Protein AF-A0A2S7QPN3-F1 (afdb_monomer)

pLDDT: mean 72.62, std 25.54, range [27.2, 98.56]

Mean predicted aligned error: 20.67 Å

Secondary structure (DSSP, 8-state):
-PPBHHHHHHHHHHHHHHHT-SSPPPHHHHHHHHHHHHHHHHHHHHHHHHHHTTT--HHHHHH-GGG-TT------HHHHHHHHHHHTT--HHHHHHHHTS--S-SEEEEEESSTT--EEEEEE-SHHHHHHHHHHHTTGGG-HHHHHHTTT-BHHHHHHHHHHHHHT-TTS-HHHHTT--GGGTTTTTHHHHHHHHHS-HHHHHHHHHHHTT--SS---SEEEE-GGGSSS-TTS-EEEE---TT----PPPSSSS-----------------PPPP---------------------------------------------------------------------------------------------------------------------------------------PPPPPPPPPP-----EEE-----SS-SSTTT-TTTTEEEEE-TT---THHHHHHGGGT-EEES-THHHHSTTS-SB-TTT-PBPEEEEEE-TTSHHHHHHHHHHHHHT--B-TTSPBPP-EEEETHHHHHHHHHHTTS---S-HHHHTEEEE-

Foldseek 3Di:
DFAQLVLVLVLLVQLVCLVQPPDDDDPVRNVVSLQVSLLVSCLVCVVVCVVQVPADCLSVCLQQVVVPQQFALVDDQVRVLVVLCVLVVPDPVRSVVLVPPDQPDQWDWDQDDDPPDGDTTIDGSGSLVSLLVVLVVVVVQVPVQLVVQSRVDGSLLLLLLRLLSRLLDPSHHPLSVVPYDPVCNVPSCVSVSVNSSNHHSSSSSSSVCSNVSHSVDHRDQKHWNACLRPVDDNVDTDIHHDDPPPRHRFNDDPDDDDDTPPPPDPPDDDDDDDDDDDDDDDDDDDDDDDDDDDDDDDDDDDDDDDDDDDDDDDDDDDDDDDDDDDDDDDDDDDDDDDDDDDDDDDDDDDDDDDDDDDDDDDDDDDDDDDDDDDDDDDDDDDDDDDDDDDDDDDDDDDDDDDDDDDDDDDDDDDDDDDDDDDDPDPPQKDWADQQQQLDPDLVPPPCPLEEEAEQPQPPDPVLVVLCRNSRHMYGPDLVVQLDPPDDQADPVPRHGHAAEYEDAVVPVVSLVVVQVVNVVSQDADPVRDGDKYWYFHSCLSVVVVCVSVVHDPSDDSCVVGGDDID

Structure (mmCIF, N/CA/C/O backbone):
data_AF-A0A2S7QPN3-F1
#
_entry.id   AF-A0A2S7QPN3-F1
#
loop_
_atom_site.group_PDB
_atom_site.id
_atom_site.type_symbol
_atom_site.label_atom_id
_atom_site.label_alt_id
_atom_site.label_comp_id
_atom_site.label_asym_id
_atom_site.label_entity_id
_atom_site.label_seq_id
_atom_site.pdbx_PDB_ins_code
_atom_site.Cartn_x
_atom_site.Cartn_y
_atom_site.Cartn_z
_atom_site.occupancy
_atom_site.B_iso_or_equiv
_atom_site.auth_seq_id
_atom_site.auth_comp_id
_atom_site.auth_asym_id
_atom_site.auth_atom_id
_atom_site.pdbx_PDB_model_num
ATOM 1 N N . MET A 1 1 ? 13.422 3.128 16.774 1.00 64.19 1 MET A N 1
ATOM 2 C CA . MET A 1 1 ? 12.800 4.210 15.970 1.00 64.19 1 MET A CA 1
ATOM 3 C C . MET A 1 1 ? 11.468 3.690 15.475 1.00 64.19 1 MET A C 1
ATOM 5 O O . MET A 1 1 ? 11.479 2.557 15.031 1.00 64.19 1 MET A O 1
ATOM 9 N N . PRO A 1 2 ? 10.363 4.439 15.561 1.00 86.50 2 PRO A N 1
ATOM 10 C CA . PRO A 1 2 ? 9.049 3.919 15.180 1.00 86.50 2 PRO A CA 1
ATOM 11 C C . PRO A 1 2 ? 8.933 3.689 13.658 1.00 86.50 2 PRO A C 1
ATOM 13 O O . PRO A 1 2 ? 9.579 4.399 12.879 1.00 86.50 2 PRO A O 1
ATOM 16 N N . PHE A 1 3 ? 8.142 2.700 13.225 1.00 91.56 3 PHE A N 1
ATOM 17 C CA . PHE A 1 3 ? 8.004 2.320 11.813 1.00 91.56 3 PHE A CA 1
ATOM 18 C C . PHE A 1 3 ? 7.037 3.259 11.081 1.00 91.56 3 PHE A C 1
ATOM 20 O O . PHE A 1 3 ? 5.856 3.283 11.422 1.00 91.56 3 PHE A O 1
ATOM 27 N N . PRO A 1 4 ? 7.439 3.987 10.026 1.00 94.06 4 PRO A N 1
ATOM 28 C CA . PRO A 1 4 ? 6.509 4.845 9.292 1.00 94.06 4 PRO A CA 1
ATOM 29 C C . PRO A 1 4 ? 5.352 4.055 8.655 1.00 94.06 4 PRO A C 1
ATOM 31 O O . PRO A 1 4 ? 5.570 3.145 7.853 1.00 94.06 4 PRO A O 1
ATOM 34 N N . PHE A 1 5 ? 4.105 4.450 8.931 1.00 96.25 5 PHE A N 1
ATOM 35 C CA . PHE A 1 5 ? 2.898 3.777 8.426 1.00 96.25 5 PHE A CA 1
ATOM 36 C C . PHE A 1 5 ? 2.823 3.784 6.894 1.00 96.25 5 PHE A C 1
ATOM 38 O O . PHE A 1 5 ? 2.336 2.840 6.271 1.00 96.25 5 PHE A O 1
ATOM 45 N N . ILE A 1 6 ? 3.375 4.823 6.261 1.00 94.88 6 ILE A N 1
ATOM 46 C CA . ILE A 1 6 ? 3.474 4.906 4.802 1.00 94.88 6 ILE A CA 1
ATOM 47 C C . ILE A 1 6 ? 4.271 3.738 4.201 1.00 94.88 6 ILE A C 1
ATOM 49 O O . ILE A 1 6 ? 3.931 3.276 3.119 1.00 94.88 6 ILE A O 1
ATOM 53 N N . HIS A 1 7 ? 5.296 3.218 4.885 1.00 95.06 7 HIS A N 1
ATOM 54 C CA . HIS A 1 7 ? 6.092 2.099 4.372 1.00 95.06 7 HIS A CA 1
ATOM 55 C C . HIS A 1 7 ? 5.304 0.788 4.361 1.00 95.06 7 HIS A C 1
ATOM 57 O O . HIS A 1 7 ? 5.467 -0.000 3.429 1.00 95.06 7 HIS A O 1
ATOM 63 N N . LEU A 1 8 ? 4.416 0.582 5.340 1.00 96.06 8 LEU A N 1
ATOM 64 C CA . LEU A 1 8 ? 3.456 -0.522 5.327 1.00 96.06 8 LEU A CA 1
ATOM 65 C C . LEU A 1 8 ? 2.442 -0.341 4.190 1.00 96.06 8 LEU A C 1
ATOM 67 O O . LEU A 1 8 ? 2.235 -1.256 3.400 1.00 96.06 8 LEU A O 1
ATOM 71 N N . CYS A 1 9 ? 1.863 0.855 4.055 1.00 97.50 9 CYS A N 1
ATOM 72 C CA . CYS A 1 9 ? 0.903 1.153 2.989 1.00 97.50 9 CYS A CA 1
ATOM 73 C C . CYS A 1 9 ? 1.494 0.922 1.591 1.00 97.50 9 CYS A C 1
ATOM 75 O O . CYS A 1 9 ? 0.801 0.420 0.716 1.00 97.50 9 CYS A O 1
ATOM 77 N N . THR A 1 10 ? 2.780 1.226 1.380 1.00 95.81 10 THR A N 1
ATOM 78 C CA . THR A 1 10 ? 3.473 0.930 0.117 1.00 95.81 10 THR A CA 1
ATOM 79 C C . THR A 1 10 ? 3.500 -0.568 -0.193 1.00 95.81 10 THR A C 1
ATOM 81 O O . THR A 1 10 ? 3.250 -0.940 -1.335 1.00 95.81 10 THR A O 1
ATOM 84 N N . LEU A 1 11 ? 3.762 -1.434 0.796 1.00 96.50 11 LEU A N 1
ATOM 85 C CA . LEU A 1 11 ? 3.691 -2.889 0.596 1.00 96.50 11 LEU A CA 1
ATOM 86 C C . LEU A 1 11 ? 2.280 -3.315 0.196 1.00 96.50 11 LEU A C 1
ATOM 88 O O . LEU A 1 11 ? 2.107 -4.054 -0.771 1.00 96.50 11 LEU A O 1
ATOM 92 N N . LEU A 1 12 ? 1.279 -2.845 0.941 1.00 97.75 12 LEU A N 1
ATOM 93 C CA . LEU A 1 12 ? -0.116 -3.203 0.712 1.00 97.75 12 LEU A CA 1
ATOM 94 C C . LEU A 1 12 ? -0.593 -2.748 -0.679 1.00 97.75 12 LEU A C 1
ATOM 96 O O . LEU A 1 12 ? -1.261 -3.512 -1.374 1.00 97.75 12 LEU A O 1
ATOM 100 N N . GLU A 1 13 ? -0.172 -1.561 -1.123 1.00 96.44 13 GLU A N 1
ATOM 101 C CA . GLU A 1 13 ? -0.438 -1.044 -2.469 1.00 96.44 13 GLU A CA 1
ATOM 102 C C . GLU A 1 13 ? 0.186 -1.917 -3.561 1.00 96.44 13 GLU A C 1
ATOM 104 O O . GLU A 1 13 ? -0.479 -2.264 -4.537 1.00 96.44 13 GLU A O 1
ATOM 109 N N . GLU A 1 14 ? 1.453 -2.309 -3.402 1.00 95.62 14 GLU A N 1
ATOM 110 C CA . GLU A 1 14 ? 2.132 -3.169 -4.375 1.00 95.62 14 GLU A CA 1
ATOM 111 C C . GLU A 1 14 ? 1.496 -4.570 -4.436 1.00 95.62 14 GLU A C 1
ATOM 113 O O . GLU A 1 14 ? 1.332 -5.125 -5.526 1.00 95.62 14 GLU A O 1
ATOM 118 N N . LEU A 1 15 ? 1.085 -5.130 -3.293 1.00 96.19 15 LEU A N 1
ATOM 119 C CA . LEU A 1 15 ? 0.395 -6.422 -3.225 1.00 96.19 15 LEU A CA 1
ATOM 120 C C . LEU A 1 15 ? -0.996 -6.371 -3.874 1.00 96.19 15 LEU A C 1
ATOM 122 O O . LEU A 1 15 ? -1.346 -7.280 -4.634 1.00 96.19 15 LEU A O 1
ATOM 126 N N . GLU A 1 16 ? -1.771 -5.312 -3.623 1.00 95.19 16 GLU A N 1
ATOM 127 C CA . GLU A 1 16 ? -3.054 -5.074 -4.295 1.00 95.19 16 GLU A CA 1
ATOM 128 C C . GLU A 1 16 ? -2.861 -4.902 -5.805 1.00 95.19 16 GLU A C 1
ATOM 130 O O . GLU A 1 16 ? -3.584 -5.517 -6.586 1.00 95.19 16 GLU A O 1
ATOM 135 N N . GLY A 1 17 ? -1.843 -4.157 -6.237 1.00 93.12 17 GLY A N 1
ATOM 136 C CA . GLY A 1 17 ? -1.555 -3.946 -7.656 1.00 93.12 17 GLY A CA 1
ATOM 137 C C . GLY A 1 17 ? -1.286 -5.242 -8.427 1.00 93.12 17 GLY A C 1
ATOM 138 O O . GLY A 1 17 ? -1.691 -5.371 -9.583 1.00 93.12 17 GLY A O 1
ATOM 139 N N . VAL A 1 18 ? -0.655 -6.239 -7.797 1.00 93.31 18 VAL A N 1
ATOM 140 C CA . VAL A 1 18 ? -0.469 -7.561 -8.421 1.00 93.31 18 VAL A CA 1
ATOM 141 C C . VAL A 1 18 ? -1.788 -8.332 -8.517 1.00 93.31 18 VAL A C 1
ATOM 143 O O . VAL A 1 18 ? -2.005 -9.034 -9.504 1.00 93.31 18 VAL A O 1
ATOM 146 N N . LEU A 1 19 ? -2.673 -8.199 -7.526 1.00 91.19 19 LEU A N 1
ATOM 147 C CA . LEU A 1 19 ? -3.989 -8.850 -7.521 1.00 91.19 19 LEU A CA 1
ATOM 148 C C . LEU A 1 19 ? -4.950 -8.246 -8.539 1.00 91.19 19 LEU A C 1
ATOM 150 O O . LEU A 1 19 ? -5.744 -8.967 -9.132 1.00 91.19 19 LEU A O 1
ATOM 154 N N . LEU A 1 20 ? -4.862 -6.934 -8.733 1.00 90.56 20 LEU A N 1
ATOM 155 C CA . LEU A 1 20 ? -5.699 -6.174 -9.656 1.00 90.56 20 LEU A CA 1
ATOM 156 C C . LEU A 1 20 ? -5.043 -6.000 -11.031 1.00 90.56 20 LEU A C 1
ATOM 158 O O . LEU A 1 20 ? -5.463 -5.148 -11.815 1.00 90.56 20 LEU A O 1
ATOM 162 N N . SER A 1 21 ? -4.000 -6.781 -11.327 1.00 86.81 21 SER A N 1
ATOM 163 C CA . SER A 1 21 ? -3.314 -6.709 -12.612 1.00 86.81 21 SER A CA 1
ATOM 164 C C . SER A 1 21 ? -4.299 -6.997 -13.756 1.00 86.81 21 SER A C 1
ATOM 166 O O . SER A 1 21 ? -5.021 -7.993 -13.683 1.00 86.81 21 SER A O 1
ATOM 168 N N . PRO A 1 22 ? -4.312 -6.188 -14.838 1.00 81.06 22 PRO A N 1
ATOM 169 C CA . PRO A 1 22 ? -5.190 -6.421 -15.989 1.00 81.06 22 PRO A CA 1
ATOM 170 C C . PRO A 1 22 ? -4.973 -7.789 -16.640 1.00 81.06 22 PRO A C 1
ATOM 172 O O . PRO A 1 22 ? -5.871 -8.332 -17.278 1.00 81.06 22 PRO A O 1
ATOM 175 N N . THR A 1 23 ? -3.765 -8.337 -16.497 1.00 84.31 23 THR A N 1
ATOM 176 C CA . THR A 1 23 ? -3.425 -9.678 -16.957 1.00 84.31 23 THR A CA 1
ATOM 177 C C . THR A 1 23 ? -3.546 -10.644 -15.779 1.00 84.31 23 THR A C 1
ATOM 179 O O . THR A 1 23 ? -2.712 -10.578 -14.868 1.00 84.31 23 THR A O 1
ATOM 182 N N . PRO A 1 24 ? -4.543 -11.548 -15.774 1.00 83.31 24 PRO A N 1
ATOM 183 C CA . PRO A 1 24 ? -4.702 -12.509 -14.695 1.00 83.31 24 PRO A CA 1
ATOM 184 C C . PRO A 1 24 ? -3.459 -13.394 -14.613 1.00 83.31 24 PRO A C 1
ATOM 186 O O . PRO A 1 24 ? -2.989 -13.948 -15.608 1.00 83.31 24 PRO A O 1
ATOM 189 N N . LEU A 1 25 ? -2.899 -13.495 -13.413 1.00 88.94 25 LEU A N 1
ATOM 190 C CA . LEU A 1 25 ? -1.720 -14.309 -13.158 1.00 88.94 25 LEU A CA 1
ATOM 191 C C . LEU A 1 25 ? -2.142 -15.703 -12.709 1.00 88.94 25 LEU A C 1
ATOM 193 O O . LEU A 1 25 ? -3.064 -15.857 -11.910 1.00 88.94 25 LEU A O 1
ATOM 197 N N . LEU A 1 26 ? -1.402 -16.712 -13.164 1.00 92.31 26 LEU A N 1
ATOM 198 C CA . LEU A 1 26 ? -1.514 -18.071 -12.641 1.00 92.31 26 LEU A CA 1
ATOM 199 C C . LEU A 1 26 ? -1.304 -18.062 -11.113 1.00 92.31 26 LEU A C 1
ATOM 201 O O . LEU A 1 26 ? -0.435 -17.322 -10.636 1.00 92.31 26 LEU A O 1
ATOM 205 N N . PRO A 1 27 ? -2.023 -18.892 -10.331 1.00 92.12 27 PRO A N 1
ATOM 206 C CA . PRO A 1 27 ? -1.925 -18.890 -8.868 1.00 92.12 27 PRO A CA 1
ATOM 207 C C . PRO A 1 27 ? -0.494 -19.045 -8.330 1.00 92.12 27 PRO A C 1
ATOM 209 O O . PRO A 1 27 ? -0.109 -18.363 -7.380 1.00 92.12 27 PRO A O 1
ATOM 212 N N . SER A 1 28 ? 0.324 -19.887 -8.968 1.00 90.81 28 SER A N 1
ATOM 213 C CA . SER A 1 28 ? 1.738 -20.085 -8.619 1.00 90.81 28 SER A CA 1
ATOM 214 C C . SER A 1 28 ? 2.576 -18.827 -8.864 1.00 90.81 28 SER A C 1
ATOM 216 O O . SER A 1 28 ? 3.341 -18.403 -7.997 1.00 90.81 28 SER A O 1
ATOM 218 N N . THR A 1 29 ? 2.391 -18.181 -10.016 1.00 91.62 29 THR A N 1
ATOM 219 C CA . THR A 1 29 ? 3.052 -16.919 -10.364 1.00 91.62 29 THR A CA 1
ATOM 220 C C . THR A 1 29 ? 2.615 -15.787 -9.441 1.00 91.62 29 THR A C 1
ATOM 222 O O . THR A 1 29 ? 3.446 -14.990 -9.014 1.00 91.62 29 THR A O 1
ATOM 225 N N . LEU A 1 30 ? 1.327 -15.716 -9.104 1.00 91.19 30 LEU A N 1
ATOM 226 C CA . LEU A 1 30 ? 0.783 -14.741 -8.164 1.00 91.19 30 LEU A CA 1
ATOM 227 C C . LEU A 1 30 ? 1.411 -14.908 -6.777 1.00 91.19 30 LEU A C 1
ATOM 229 O O . LEU A 1 30 ? 1.875 -13.926 -6.200 1.00 91.19 30 LEU A O 1
ATOM 233 N N . LYS A 1 31 ? 1.474 -16.145 -6.269 1.00 90.44 31 LYS A N 1
ATOM 234 C CA . LYS A 1 31 ? 2.130 -16.469 -4.996 1.00 90.44 31 LYS A CA 1
ATOM 235 C C . LYS A 1 31 ? 3.599 -16.041 -5.007 1.00 90.44 31 LYS A C 1
ATOM 237 O O . LYS A 1 31 ? 4.006 -15.276 -4.140 1.00 90.44 31 LYS A O 1
ATOM 242 N N . SER A 1 32 ? 4.355 -16.443 -6.030 1.00 90.19 32 SER A N 1
ATOM 243 C CA . SER A 1 32 ? 5.772 -16.087 -6.171 1.00 90.19 32 SER A CA 1
ATOM 244 C C . SER A 1 32 ? 5.996 -14.573 -6.255 1.00 90.19 32 SER A C 1
ATOM 246 O O . SER A 1 32 ? 6.895 -14.052 -5.602 1.00 90.19 32 SER A O 1
ATOM 248 N N . LYS A 1 33 ? 5.151 -13.833 -6.989 1.00 92.31 33 LYS A N 1
ATOM 249 C CA . LYS A 1 33 ? 5.246 -12.366 -7.050 1.00 92.31 33 LYS A CA 1
ATOM 250 C C . LYS A 1 33 ? 4.942 -11.699 -5.712 1.00 92.31 33 LYS A C 1
ATOM 252 O O . LYS A 1 33 ? 5.604 -10.722 -5.377 1.00 92.31 33 LYS A O 1
ATOM 257 N N . LYS A 1 34 ? 3.953 -12.195 -4.960 1.00 92.81 34 LYS A N 1
ATOM 258 C CA . LYS A 1 34 ? 3.658 -11.687 -3.612 1.00 92.81 34 LYS A CA 1
ATOM 259 C C . LYS A 1 34 ? 4.831 -11.930 -2.665 1.00 92.81 34 LYS A C 1
ATOM 261 O O . LYS A 1 34 ? 5.234 -11.005 -1.974 1.00 92.81 34 LYS A O 1
ATOM 266 N N . GLU A 1 35 ? 5.397 -13.135 -2.678 1.00 91.19 35 GLU A N 1
ATOM 267 C CA . GLU A 1 35 ? 6.585 -13.473 -1.886 1.00 91.19 35 GLU A CA 1
ATOM 268 C C . GLU A 1 35 ? 7.778 -12.578 -2.254 1.00 91.19 35 GLU A C 1
ATOM 270 O O . GLU A 1 35 ? 8.375 -11.976 -1.368 1.00 91.19 35 GLU A O 1
ATOM 275 N N . ASP A 1 36 ? 8.079 -12.406 -3.545 1.00 90.50 36 ASP A N 1
ATOM 276 C CA . ASP A 1 36 ? 9.154 -11.519 -4.012 1.00 90.50 36 ASP A CA 1
ATOM 277 C C . ASP A 1 36 ? 8.943 -10.059 -3.578 1.00 90.50 36 ASP A C 1
ATOM 279 O O . ASP A 1 36 ? 9.889 -9.387 -3.165 1.00 90.50 36 ASP A O 1
ATOM 283 N N . LEU A 1 37 ? 7.704 -9.557 -3.632 1.00 93.81 37 LEU A N 1
ATOM 284 C CA . LEU A 1 37 ? 7.374 -8.218 -3.142 1.00 93.81 37 LEU A CA 1
ATOM 285 C C . LEU A 1 37 ? 7.622 -8.082 -1.641 1.00 93.81 37 LEU A C 1
ATOM 287 O O . LEU A 1 37 ? 8.289 -7.132 -1.230 1.00 93.81 37 LEU A O 1
ATOM 291 N N . THR A 1 38 ? 7.151 -9.038 -0.838 1.00 92.31 38 THR A N 1
ATOM 292 C CA . THR A 1 38 ? 7.372 -9.042 0.613 1.00 92.31 38 THR A CA 1
ATOM 293 C C . THR A 1 38 ? 8.859 -9.132 0.951 1.00 92.31 38 THR A C 1
ATOM 295 O O . THR A 1 38 ? 9.341 -8.352 1.769 1.00 92.31 38 THR A O 1
ATOM 298 N N . VAL A 1 39 ? 9.618 -10.004 0.278 1.00 90.12 39 VAL A N 1
ATOM 299 C CA . VAL A 1 39 ? 11.072 -10.144 0.469 1.00 90.12 39 VAL A CA 1
ATOM 300 C C . VAL A 1 39 ? 11.797 -8.849 0.107 1.00 90.12 39 VAL A C 1
ATOM 302 O O . VAL A 1 39 ? 12.624 -8.365 0.881 1.00 90.12 39 VAL A O 1
ATOM 305 N N . ARG A 1 40 ? 11.469 -8.235 -1.038 1.00 91.19 40 ARG A N 1
ATOM 306 C CA . ARG A 1 40 ? 12.062 -6.954 -1.449 1.00 91.19 40 ARG A CA 1
ATOM 307 C C . ARG A 1 40 ? 11.721 -5.825 -0.488 1.00 91.19 40 ARG A C 1
ATOM 309 O O . ARG A 1 40 ? 12.587 -5.000 -0.201 1.00 91.19 40 ARG A O 1
ATOM 316 N N . TRP A 1 41 ? 10.484 -5.768 -0.008 1.00 93.94 41 TRP A N 1
ATOM 317 C CA . TRP A 1 41 ? 10.059 -4.792 0.988 1.00 93.94 41 TRP A CA 1
ATOM 318 C C . TRP A 1 41 ? 10.813 -4.984 2.305 1.00 93.94 41 TRP A C 1
ATOM 320 O O . TRP A 1 41 ? 11.398 -4.028 2.814 1.00 93.94 41 TRP A O 1
ATOM 330 N N . HIS A 1 42 ? 10.895 -6.221 2.797 1.00 89.12 42 HIS A N 1
ATOM 331 C CA . HIS A 1 42 ? 11.630 -6.555 4.011 1.00 89.12 42 HIS A CA 1
ATOM 332 C C . HIS A 1 42 ? 13.106 -6.174 3.878 1.00 89.12 42 HIS A C 1
ATOM 334 O O . HIS A 1 42 ? 13.639 -5.476 4.730 1.00 89.12 42 HIS A O 1
ATOM 340 N N . ALA A 1 43 ? 13.761 -6.538 2.772 1.00 88.19 43 ALA A N 1
ATOM 341 C CA . ALA A 1 43 ? 15.152 -6.170 2.513 1.00 88.19 43 ALA A CA 1
ATOM 342 C C . ALA A 1 43 ? 15.362 -4.647 2.439 1.00 88.19 43 ALA A C 1
ATOM 344 O O . ALA A 1 43 ? 16.390 -4.142 2.881 1.00 88.19 43 ALA A O 1
ATOM 345 N N . ARG A 1 44 ? 14.390 -3.904 1.895 1.00 90.31 44 ARG A N 1
ATOM 346 C CA . ARG A 1 44 ? 14.446 -2.439 1.793 1.00 90.31 44 ARG A CA 1
ATOM 347 C C . ARG A 1 44 ? 14.342 -1.752 3.153 1.00 90.31 44 ARG A C 1
ATOM 349 O O . ARG A 1 44 ? 14.965 -0.710 3.342 1.00 90.31 44 ARG A O 1
ATOM 356 N N . PHE A 1 45 ? 13.547 -2.304 4.063 1.00 88.88 45 PHE A N 1
ATOM 357 C CA . PHE A 1 45 ? 13.269 -1.710 5.371 1.00 88.88 45 PHE A CA 1
ATOM 358 C C . PHE A 1 45 ? 13.869 -2.506 6.533 1.00 88.88 45 PHE A C 1
ATOM 360 O O . PHE A 1 45 ? 13.540 -2.227 7.682 1.00 88.88 45 PHE A O 1
ATOM 367 N N . SER A 1 46 ? 14.774 -3.447 6.259 1.00 86.19 46 SER A N 1
ATOM 368 C CA . SER A 1 46 ? 15.331 -4.385 7.240 1.00 86.19 46 SER A CA 1
ATOM 369 C C . SER A 1 46 ? 15.965 -3.673 8.426 1.00 86.19 46 SER A C 1
ATOM 371 O O . SER A 1 46 ? 15.718 -4.052 9.560 1.00 86.19 46 SER A O 1
ATOM 373 N N . ASN A 1 47 ? 16.708 -2.588 8.192 1.00 82.19 47 ASN A N 1
ATOM 374 C CA . ASN A 1 47 ? 17.293 -1.789 9.268 1.00 82.19 47 ASN A CA 1
ATOM 375 C C . ASN A 1 47 ? 16.212 -1.201 10.186 1.00 82.19 47 ASN A C 1
ATOM 377 O O . ASN A 1 47 ? 16.314 -1.312 11.402 1.00 82.19 47 ASN A O 1
ATOM 381 N N . SER A 1 48 ? 15.154 -0.616 9.617 1.00 83.50 48 SER A N 1
ATOM 382 C CA . SER A 1 48 ? 14.037 -0.072 10.398 1.00 83.50 48 SER A CA 1
ATOM 383 C C . SER A 1 48 ? 13.290 -1.176 11.140 1.00 83.50 48 SER A C 1
ATOM 385 O O . SER A 1 48 ? 13.044 -1.033 12.332 1.00 83.50 48 SER A O 1
ATOM 387 N N . ILE A 1 49 ? 13.000 -2.294 10.470 1.00 84.25 49 ILE A N 1
ATOM 388 C CA . ILE A 1 49 ? 12.326 -3.454 11.060 1.00 84.25 49 ILE A CA 1
ATOM 389 C C . ILE A 1 49 ? 13.161 -3.997 12.222 1.00 84.25 49 ILE A C 1
ATOM 391 O O . ILE A 1 49 ? 12.674 -4.029 13.342 1.00 84.25 49 ILE A O 1
ATOM 395 N N . ASN A 1 50 ? 14.442 -4.302 12.014 1.00 79.12 50 ASN A N 1
ATOM 396 C CA . ASN A 1 50 ? 15.333 -4.854 13.038 1.00 79.12 50 ASN A CA 1
ATOM 397 C C . ASN A 1 50 ? 15.515 -3.922 14.246 1.00 79.12 50 ASN A C 1
ATOM 399 O O . ASN A 1 50 ? 15.700 -4.401 15.361 1.00 79.12 50 ASN A O 1
ATOM 403 N N . THR A 1 51 ? 15.434 -2.598 14.060 1.00 74.56 51 THR A N 1
ATOM 404 C CA . THR A 1 51 ? 15.477 -1.647 15.190 1.00 74.56 51 THR A CA 1
ATOM 405 C C . THR A 1 51 ? 14.202 -1.622 16.038 1.00 74.56 51 THR A C 1
ATOM 407 O O . THR A 1 51 ? 14.225 -1.069 17.134 1.00 74.56 51 THR A O 1
ATOM 410 N N . ILE A 1 52 ? 13.098 -2.173 15.532 1.00 64.19 52 ILE A N 1
ATOM 411 C CA . ILE A 1 52 ? 11.770 -2.200 16.172 1.00 64.19 52 ILE A CA 1
ATOM 412 C C . ILE A 1 52 ? 11.477 -3.584 16.739 1.00 64.19 52 ILE A C 1
ATOM 414 O O . ILE A 1 52 ? 10.934 -3.715 17.833 1.00 64.19 52 ILE A O 1
ATOM 418 N N . HIS A 1 53 ? 11.900 -4.611 16.002 1.00 58.75 53 HIS A N 1
ATOM 419 C CA . HIS A 1 53 ? 11.551 -6.011 16.204 1.00 58.75 53 HIS A CA 1
ATOM 420 C C . HIS A 1 53 ? 12.137 -6.646 17.468 1.00 58.75 53 HIS A C 1
ATOM 422 O O . HIS A 1 53 ? 11.981 -7.852 17.650 1.00 58.75 53 HIS A O 1
ATOM 428 N N . ARG A 1 54 ? 12.816 -5.882 18.337 1.00 61.31 54 ARG A N 1
ATOM 429 C CA . ARG A 1 54 ? 13.209 -6.433 19.632 1.00 61.31 54 ARG A CA 1
ATOM 430 C C . ARG A 1 54 ? 11.992 -6.676 20.524 1.00 61.31 54 ARG A C 1
ATOM 432 O O . ARG A 1 54 ? 11.947 -7.751 21.094 1.00 61.31 54 ARG A O 1
ATOM 439 N N . ASP A 1 55 ? 10.995 -5.778 20.552 1.00 70.00 55 ASP A N 1
ATOM 440 C CA . ASP A 1 55 ? 9.874 -5.901 21.508 1.00 70.00 55 ASP A CA 1
ATOM 441 C C . ASP A 1 55 ? 8.518 -5.294 21.064 1.00 70.00 55 ASP A C 1
ATOM 443 O O . ASP A 1 55 ? 7.535 -5.444 21.789 1.00 70.00 55 ASP A O 1
ATOM 447 N N . ASP A 1 56 ? 8.410 -4.595 19.919 1.00 85.94 56 ASP A N 1
ATOM 448 C CA . ASP A 1 56 ? 7.148 -3.931 19.529 1.00 85.94 56 ASP A CA 1
ATOM 449 C C . ASP A 1 56 ? 6.344 -4.730 18.473 1.00 85.94 56 ASP A C 1
ATOM 451 O O . ASP A 1 56 ? 6.796 -4.891 17.333 1.00 85.94 56 ASP A O 1
ATOM 455 N N . PRO A 1 57 ? 5.123 -5.190 18.804 1.00 90.31 57 PRO A N 1
ATOM 456 C CA . PRO A 1 57 ? 4.313 -6.022 17.919 1.00 90.31 57 PRO A CA 1
ATOM 457 C C . PRO A 1 57 ? 3.413 -5.268 16.931 1.00 90.31 57 PRO A C 1
ATOM 459 O O . PRO A 1 57 ? 2.727 -5.906 16.128 1.00 90.31 57 PRO A O 1
ATOM 462 N N . ALA A 1 58 ? 3.382 -3.931 16.957 1.00 92.88 58 ALA A N 1
ATOM 463 C CA . ALA A 1 58 ? 2.447 -3.134 16.157 1.00 92.88 58 ALA A CA 1
ATOM 464 C C . ALA A 1 58 ? 2.532 -3.436 14.657 1.00 92.88 58 ALA A C 1
ATOM 466 O O . ALA A 1 58 ? 1.509 -3.523 13.976 1.00 92.88 58 ALA A O 1
ATOM 467 N N . LEU A 1 59 ? 3.747 -3.623 14.133 1.00 92.69 59 LEU A N 1
ATOM 468 C CA . LEU A 1 59 ? 3.946 -3.945 12.721 1.00 92.69 59 LEU A CA 1
ATOM 469 C C . LEU A 1 59 ? 3.360 -5.311 12.357 1.00 92.69 59 LEU A C 1
ATOM 471 O O . LEU A 1 59 ? 2.711 -5.433 11.321 1.00 92.69 59 LEU A O 1
ATOM 475 N N . ILE A 1 60 ? 3.545 -6.313 13.216 1.00 90.88 60 ILE A N 1
ATOM 476 C CA . ILE A 1 60 ? 3.012 -7.664 13.011 1.00 90.88 60 ILE A CA 1
ATOM 477 C C . ILE A 1 60 ? 1.482 -7.627 13.014 1.00 90.88 60 ILE A C 1
ATOM 479 O O . ILE A 1 60 ? 0.847 -8.115 12.079 1.00 90.88 60 ILE A O 1
ATOM 483 N N . PHE A 1 61 ? 0.893 -6.957 14.005 1.00 93.44 61 PHE A N 1
ATOM 484 C CA . PHE A 1 61 ? -0.551 -6.750 14.099 1.00 93.44 61 PHE A CA 1
ATOM 485 C C . PHE A 1 61 ? -1.127 -6.066 12.858 1.00 93.44 61 PHE A C 1
ATOM 487 O O . PHE A 1 61 ? -2.168 -6.477 12.348 1.00 93.44 61 PHE A O 1
ATOM 494 N N . ALA A 1 62 ? -0.424 -5.070 12.319 1.00 95.31 62 ALA A N 1
ATOM 495 C CA . ALA A 1 62 ? -0.858 -4.378 11.117 1.00 95.31 62 ALA A CA 1
ATOM 496 C C . ALA A 1 62 ? -0.682 -5.210 9.829 1.00 95.31 62 ALA A C 1
ATOM 498 O O . ALA A 1 62 ? -1.405 -4.980 8.862 1.00 95.31 62 ALA A O 1
ATOM 499 N N . LEU A 1 63 ? 0.242 -6.175 9.781 1.00 94.38 63 LEU A N 1
ATOM 500 C CA . LEU A 1 63 ? 0.436 -7.058 8.621 1.00 94.38 63 LEU A CA 1
ATOM 501 C C . LEU A 1 63 ? -0.630 -8.160 8.519 1.00 94.38 63 LEU A C 1
ATOM 503 O O . LEU A 1 63 ? -0.893 -8.640 7.415 1.00 94.38 63 LEU A O 1
ATOM 507 N N . SER A 1 64 ? -1.247 -8.564 9.633 1.00 94.06 64 SER A N 1
ATOM 508 C CA . SER A 1 64 ? -2.295 -9.599 9.647 1.00 94.06 64 SER A CA 1
ATOM 509 C C . SER A 1 64 ? -3.431 -9.252 10.617 1.00 94.06 64 SER A C 1
ATOM 511 O O . SER A 1 64 ? -3.604 -9.915 11.645 1.00 94.06 64 SER A O 1
ATOM 513 N N . PRO A 1 65 ? -4.222 -8.206 10.320 1.00 95.00 65 PRO A N 1
ATOM 514 C CA . PRO A 1 65 ? -5.286 -7.754 11.212 1.00 95.00 65 PRO A CA 1
ATOM 515 C C . PRO A 1 65 ? -6.380 -8.795 11.445 1.00 95.00 65 PRO A C 1
ATOM 517 O O . PRO A 1 65 ? -7.025 -8.778 12.489 1.00 95.00 65 PRO A O 1
ATOM 520 N N . GLU A 1 66 ? -6.572 -9.741 10.525 1.00 94.19 66 GLU A N 1
ATOM 521 C CA . GLU A 1 66 ? -7.522 -10.843 10.674 1.00 94.19 66 GLU A CA 1
ATOM 522 C C . GLU A 1 66 ? -7.170 -11.793 11.830 1.00 94.19 66 GLU A C 1
ATOM 524 O O . GLU A 1 66 ? -8.022 -12.552 12.287 1.00 94.19 66 GLU A O 1
ATOM 529 N N . LYS A 1 67 ? -5.917 -11.766 12.306 1.00 92.88 67 LYS A N 1
ATOM 530 C CA . LYS A 1 67 ? -5.453 -12.554 13.456 1.00 92.88 67 LYS A CA 1
ATOM 531 C C . LYS A 1 67 ? -5.769 -11.897 14.800 1.00 92.88 67 LYS A C 1
ATOM 533 O O . LYS A 1 67 ? -5.743 -12.582 15.816 1.00 92.88 67 LYS A O 1
ATOM 538 N N . LEU A 1 68 ? -6.110 -10.607 14.808 1.00 92.75 68 LEU A N 1
ATOM 539 C CA . LEU A 1 68 ? -6.442 -9.829 16.007 1.00 92.75 68 LEU A CA 1
ATOM 540 C C . LEU A 1 68 ? -7.878 -10.094 16.468 1.00 92.75 68 LEU A C 1
ATOM 542 O O . LEU A 1 68 ? -8.715 -9.192 16.493 1.00 92.75 68 LEU A O 1
ATOM 546 N N . VAL A 1 69 ? -8.209 -11.346 16.765 1.00 93.75 69 VAL A N 1
ATOM 547 C CA . VAL A 1 69 ? -9.564 -11.746 17.188 1.00 93.75 69 VAL A CA 1
ATOM 548 C C . VAL A 1 69 ? -9.941 -11.207 18.572 1.00 93.75 69 VAL A C 1
ATOM 550 O O . VAL A 1 69 ? -11.114 -11.119 18.899 1.00 93.75 69 VAL A O 1
ATOM 553 N N . ASP A 1 70 ? -8.949 -10.803 19.362 1.00 94.38 70 ASP A N 1
ATOM 554 C CA . ASP A 1 70 ? -9.061 -10.280 20.723 1.00 94.38 70 ASP A CA 1
ATOM 555 C C . ASP A 1 70 ? -9.513 -8.809 20.799 1.00 94.38 70 ASP A C 1
ATOM 557 O O . ASP A 1 70 ? -9.878 -8.340 21.882 1.00 94.38 70 ASP A O 1
ATOM 561 N N . ARG A 1 71 ? -9.474 -8.083 19.672 1.00 95.50 71 ARG A N 1
ATOM 562 C CA . ARG A 1 71 ? -9.754 -6.640 19.572 1.00 95.50 71 ARG A CA 1
ATOM 563 C C . ARG A 1 71 ? -10.980 -6.371 18.714 1.00 95.50 71 ARG A C 1
ATOM 565 O O . ARG A 1 71 ? -10.873 -6.448 17.494 1.00 95.50 71 ARG A O 1
ATOM 572 N N . ASP A 1 72 ? -12.104 -5.975 19.287 1.00 96.81 72 ASP A N 1
ATOM 573 C CA . ASP A 1 72 ? -13.236 -5.478 18.503 1.00 96.81 72 ASP A CA 1
ATOM 574 C C . ASP A 1 72 ? -13.197 -3.946 18.416 1.00 96.81 72 ASP A C 1
ATOM 576 O O . ASP A 1 72 ? -13.107 -3.256 19.430 1.00 96.81 72 ASP A O 1
ATOM 580 N N . TYR A 1 73 ? -13.275 -3.375 17.212 1.00 96.56 73 TYR A N 1
ATOM 581 C CA . TYR A 1 73 ? -13.221 -1.920 17.027 1.00 96.56 73 TYR A CA 1
ATOM 582 C C . TYR A 1 73 ? -14.595 -1.229 17.012 1.00 96.56 73 TYR A C 1
ATOM 584 O O . TYR A 1 73 ? -14.646 -0.002 16.964 1.00 96.56 73 TYR A O 1
ATOM 592 N N . GLY A 1 74 ? -15.702 -1.975 17.027 1.00 95.25 74 GLY A N 1
ATOM 593 C CA . GLY A 1 74 ? -17.066 -1.436 17.074 1.00 95.25 74 GLY A CA 1
ATOM 594 C C . GLY A 1 74 ? -17.507 -0.802 15.754 1.00 95.25 74 GLY A C 1
ATOM 595 O O . GLY A 1 74 ? -18.441 0.005 15.698 1.00 95.25 74 GLY A O 1
ATOM 596 N N . PHE A 1 75 ? -16.807 -1.135 14.668 1.00 96.12 75 PHE A N 1
ATOM 597 C CA . PHE A 1 75 ? -17.016 -0.568 13.347 1.00 96.12 75 PHE A CA 1
ATOM 598 C C . PHE A 1 75 ? -17.431 -1.639 12.344 1.00 96.12 75 PHE A C 1
ATOM 600 O O . PHE A 1 75 ? -16.689 -2.573 12.062 1.00 96.12 75 PHE A O 1
ATOM 607 N N . ASN A 1 76 ? -18.594 -1.435 11.731 1.00 94.94 76 ASN A N 1
ATOM 608 C CA . ASN A 1 76 ? -18.954 -2.050 10.463 1.00 94.94 76 ASN A CA 1
ATOM 609 C C . ASN A 1 76 ? -18.835 -1.004 9.344 1.00 94.94 76 ASN A C 1
ATOM 611 O O . ASN A 1 76 ? -18.545 0.170 9.590 1.00 94.94 76 ASN A O 1
ATOM 615 N N . GLU A 1 77 ? -19.073 -1.414 8.100 1.00 93.50 77 GLU A N 1
ATOM 616 C CA . GLU A 1 77 ? -18.957 -0.524 6.941 1.00 93.50 77 GLU A CA 1
ATOM 617 C C . GLU A 1 77 ? -19.815 0.756 7.072 1.00 93.50 77 GLU A C 1
ATOM 619 O O . GLU A 1 77 ? -19.378 1.862 6.733 1.00 93.50 77 GLU A O 1
ATOM 624 N N . ASP A 1 78 ? -21.032 0.636 7.606 1.00 93.31 78 ASP A N 1
ATOM 625 C CA . ASP A 1 78 ? -21.983 1.743 7.713 1.00 93.31 78 ASP A CA 1
ATOM 626 C C . ASP A 1 78 ? -21.709 2.658 8.918 1.00 93.31 78 ASP A C 1
ATOM 628 O O . ASP A 1 78 ? -21.954 3.866 8.846 1.00 93.31 78 ASP A O 1
ATOM 632 N N . THR A 1 79 ? -21.219 2.132 10.044 1.00 96.31 79 THR A N 1
ATOM 633 C CA . THR A 1 79 ? -20.811 2.963 11.190 1.00 96.31 79 THR A CA 1
ATOM 634 C C . THR A 1 79 ? -19.488 3.669 10.909 1.00 96.31 79 THR A C 1
ATOM 636 O O . THR A 1 79 ? -19.368 4.859 11.215 1.00 96.31 79 THR A O 1
ATOM 639 N N . LEU A 1 80 ? -18.538 2.994 10.250 1.00 96.94 80 LEU A N 1
ATOM 640 C CA . LEU A 1 80 ? -17.250 3.573 9.873 1.00 96.94 80 LEU A CA 1
ATOM 641 C C . LEU A 1 80 ? -17.398 4.642 8.788 1.00 96.94 80 LEU A C 1
ATOM 643 O O . LEU A 1 80 ? -16.802 5.710 8.904 1.00 96.94 80 LEU A O 1
ATOM 647 N N . SER A 1 81 ? -18.248 4.423 7.779 1.00 95.69 81 SER A N 1
ATOM 648 C CA . SER A 1 81 ? -18.534 5.462 6.776 1.00 95.69 81 SER A CA 1
ATOM 649 C C . SER A 1 81 ? -19.129 6.723 7.410 1.00 95.69 81 SER A C 1
ATOM 651 O O . SER A 1 81 ? -18.659 7.827 7.141 1.00 95.69 81 SER A O 1
ATOM 653 N N . ARG A 1 82 ? -20.099 6.584 8.326 1.00 95.94 82 ARG A N 1
ATOM 654 C CA . ARG A 1 82 ? -20.651 7.719 9.089 1.00 95.94 82 ARG A CA 1
ATOM 655 C C . ARG A 1 82 ? -19.612 8.398 9.972 1.00 95.94 82 ARG A C 1
ATOM 657 O O . ARG A 1 82 ? -19.695 9.606 10.176 1.00 95.94 82 ARG A O 1
ATOM 664 N N . PHE A 1 83 ? -18.698 7.635 10.566 1.00 97.06 83 PHE A N 1
ATOM 665 C CA . PHE A 1 83 ? -17.605 8.185 11.365 1.00 97.06 83 PHE A CA 1
ATOM 666 C C . PHE A 1 83 ? -16.689 9.054 10.503 1.00 97.06 83 PHE A C 1
ATOM 668 O O . PHE A 1 83 ? -16.507 10.227 10.808 1.00 97.06 83 PHE A O 1
ATOM 675 N N . ILE A 1 84 ? -16.219 8.519 9.378 1.00 96.56 84 ILE A N 1
ATOM 676 C CA . ILE A 1 84 ? -15.338 9.223 8.443 1.00 96.56 84 ILE A CA 1
ATOM 677 C C . ILE A 1 84 ? -16.017 10.476 7.868 1.00 96.56 84 ILE A C 1
ATOM 679 O O . ILE A 1 84 ? -15.389 11.531 7.805 1.00 96.56 84 ILE A O 1
ATOM 683 N N . ALA A 1 85 ? -17.307 10.397 7.516 1.00 95.81 85 ALA A N 1
ATOM 684 C CA . ALA A 1 85 ? -18.069 11.552 7.035 1.00 95.81 85 ALA A CA 1
ATOM 685 C C . ALA A 1 85 ? -18.081 12.702 8.051 1.00 95.81 85 ALA A C 1
ATOM 687 O O . ALA A 1 85 ? -17.853 13.855 7.692 1.00 95.81 85 ALA A O 1
ATOM 688 N N . ARG A 1 86 ? -18.292 12.377 9.333 1.00 96.81 86 ARG A N 1
ATOM 689 C CA . ARG A 1 86 ? -18.250 13.349 10.433 1.00 96.81 86 ARG A CA 1
ATOM 690 C C . ARG A 1 86 ? -16.847 13.903 10.650 1.00 96.81 86 ARG A C 1
ATOM 692 O O . ARG A 1 86 ? -16.706 15.107 10.822 1.00 96.81 86 ARG A O 1
ATOM 699 N N . THR A 1 87 ? -15.819 13.054 10.601 1.00 96.25 87 THR A N 1
ATOM 700 C CA . THR A 1 87 ? -14.418 13.479 10.733 1.00 96.25 87 THR A CA 1
ATOM 701 C C . THR A 1 87 ? -14.030 14.509 9.676 1.00 96.25 87 THR A C 1
ATOM 703 O O . THR A 1 87 ? -13.351 15.481 9.993 1.00 96.25 87 THR A O 1
ATOM 706 N N . PHE A 1 88 ? -14.488 14.334 8.436 1.00 94.31 88 PHE A N 1
ATOM 707 C CA . PHE A 1 88 ? -14.227 15.282 7.352 1.00 94.31 88 PHE A CA 1
ATOM 708 C C . PHE A 1 88 ? -15.278 16.390 7.218 1.00 94.31 88 PHE A C 1
ATOM 710 O O . PHE A 1 88 ? -15.207 17.156 6.264 1.00 94.31 88 PHE A O 1
ATOM 717 N N . GLN A 1 89 ? -16.227 16.492 8.158 1.00 94.94 89 GLN A N 1
ATOM 718 C CA . GLN A 1 89 ? -17.313 17.481 8.138 1.00 94.94 89 GLN A CA 1
ATOM 719 C C . GLN A 1 89 ? -18.045 17.523 6.785 1.00 94.94 89 GLN A C 1
ATOM 721 O O . GLN A 1 89 ? -18.377 18.588 6.271 1.00 94.94 89 GLN A O 1
ATOM 726 N N . MET A 1 90 ? -18.270 16.348 6.190 1.00 93.81 90 MET A N 1
ATOM 727 C CA . MET A 1 90 ? -18.942 16.240 4.898 1.00 93.81 90 MET A CA 1
ATOM 728 C C . MET A 1 90 ? -20.366 16.789 4.993 1.00 93.81 90 MET A C 1
ATOM 730 O O . MET A 1 90 ? -21.082 16.514 5.962 1.00 93.81 90 MET A O 1
ATOM 734 N N . SER A 1 91 ? -20.798 17.517 3.962 1.00 92.69 91 SER A N 1
ATOM 735 C CA . SER A 1 91 ? -22.201 17.905 3.839 1.00 92.69 91 SER A CA 1
ATOM 736 C C . SER A 1 91 ? -23.089 16.659 3.698 1.00 92.69 91 SER A C 1
ATOM 738 O O . SER A 1 91 ? -22.629 15.597 3.265 1.00 92.69 91 SER A O 1
ATOM 740 N N . LEU A 1 92 ? -24.379 16.776 4.037 1.00 91.50 92 LEU A N 1
ATOM 741 C CA . LEU A 1 92 ? -25.336 15.681 3.824 1.00 91.50 92 LEU A CA 1
ATOM 742 C C . LEU A 1 92 ? -25.377 15.257 2.350 1.00 91.50 92 LEU A C 1
ATOM 744 O O . LEU A 1 92 ? -25.366 14.064 2.067 1.00 91.50 92 LEU A O 1
ATOM 748 N N . ALA A 1 93 ? -25.319 16.221 1.428 1.00 90.25 93 ALA A N 1
ATOM 749 C CA . ALA A 1 93 ? -25.291 15.961 -0.008 1.00 90.25 93 ALA A CA 1
ATOM 750 C C . ALA A 1 93 ? -24.040 15.169 -0.435 1.00 90.25 93 ALA A C 1
ATOM 752 O O . ALA A 1 93 ? -24.150 14.193 -1.178 1.00 90.25 93 ALA A O 1
ATOM 753 N N . ASP A 1 94 ? -22.854 15.528 0.069 1.00 87.94 94 ASP A N 1
ATOM 754 C CA . ASP A 1 94 ? -21.617 14.791 -0.225 1.00 87.94 94 ASP A CA 1
ATOM 755 C C . ASP A 1 94 ? -21.643 13.383 0.369 1.00 87.94 94 ASP A C 1
ATOM 757 O O . ASP A 1 94 ? -21.180 12.426 -0.258 1.00 87.94 94 ASP A O 1
ATOM 761 N N . TYR A 1 95 ? -22.203 13.237 1.572 1.00 91.69 95 TYR A N 1
ATOM 762 C CA . TYR A 1 95 ? -22.359 11.940 2.218 1.00 91.69 95 TYR A CA 1
ATOM 763 C C . TYR A 1 95 ? -23.351 11.039 1.467 1.00 91.69 95 TYR A C 1
ATOM 765 O O . TYR A 1 95 ? -23.061 9.861 1.250 1.00 91.69 95 TYR A O 1
ATOM 773 N N . GLU A 1 96 ? -24.483 11.572 1.007 1.00 90.00 96 GLU A N 1
ATOM 774 C CA . GLU A 1 96 ? -25.456 10.846 0.181 1.00 90.00 96 GLU A CA 1
ATOM 775 C C . GLU A 1 96 ? -24.869 10.450 -1.175 1.00 90.00 96 GLU A C 1
ATOM 777 O O . GLU A 1 96 ? -25.009 9.300 -1.601 1.00 90.00 96 GLU A O 1
ATOM 782 N N . ARG A 1 97 ? -24.130 11.361 -1.820 1.00 88.69 97 ARG A N 1
ATOM 783 C CA . ARG A 1 97 ? -23.377 11.081 -3.050 1.00 88.69 97 ARG A CA 1
ATOM 784 C C . ARG A 1 97 ? -22.336 9.982 -2.842 1.00 88.69 97 ARG A C 1
ATOM 786 O O . ARG A 1 97 ? -22.171 9.127 -3.705 1.00 88.69 97 ARG A O 1
ATOM 793 N N . TRP A 1 98 ? -21.634 9.986 -1.712 1.00 87.94 98 TRP A N 1
ATOM 794 C CA . TRP A 1 98 ? -20.675 8.937 -1.368 1.00 87.94 98 TRP A CA 1
ATOM 795 C C . TRP A 1 98 ? -21.370 7.589 -1.115 1.00 87.94 98 TRP A C 1
ATOM 797 O O . TRP A 1 98 ? -20.904 6.545 -1.581 1.00 87.94 98 TRP A O 1
ATOM 807 N N . ARG A 1 99 ? -22.507 7.600 -0.411 1.00 87.75 99 ARG A N 1
ATOM 808 C CA . ARG A 1 99 ? -23.290 6.404 -0.073 1.00 87.75 99 ARG A CA 1
ATOM 809 C C . ARG A 1 99 ? -23.963 5.766 -1.289 1.00 87.75 99 ARG A C 1
ATOM 811 O O . ARG A 1 99 ? -24.121 4.547 -1.304 1.00 87.75 99 ARG A O 1
ATOM 818 N N . SER A 1 100 ? -24.348 6.563 -2.285 1.00 86.56 100 SER A N 1
ATOM 819 C CA . SER A 1 100 ? -25.003 6.089 -3.510 1.00 86.56 100 SER A CA 1
ATOM 820 C C . SER A 1 100 ? -24.053 5.405 -4.496 1.00 86.56 100 SER A C 1
ATOM 822 O O . SER A 1 100 ? -24.510 4.837 -5.490 1.00 86.56 100 SER A O 1
ATOM 824 N N . TRP A 1 101 ? -22.739 5.406 -4.236 1.00 85.06 101 TRP A N 1
ATOM 825 C CA . TRP A 1 101 ? -21.796 4.670 -5.072 1.00 85.06 101 TRP A CA 1
ATOM 826 C C . TRP A 1 101 ? -22.147 3.175 -5.104 1.00 85.06 101 TRP A C 1
ATOM 828 O O . TRP A 1 101 ? -22.364 2.579 -4.043 1.00 85.06 101 TRP A O 1
ATOM 838 N N . PRO A 1 102 ? -22.188 2.549 -6.300 1.00 78.00 102 PRO A N 1
ATOM 839 C CA . PRO A 1 102 ? -22.632 1.168 -6.445 1.00 78.00 102 PRO A CA 1
ATOM 840 C C . PRO A 1 102 ? -21.850 0.244 -5.512 1.00 78.00 102 PRO A C 1
ATOM 842 O O . PRO A 1 102 ? -20.624 0.249 -5.556 1.00 78.00 102 PRO A O 1
ATOM 845 N N . LYS A 1 103 ? -22.532 -0.557 -4.684 1.00 76.44 103 LYS A N 1
ATOM 846 C CA . LYS A 1 103 ? -21.893 -1.565 -3.809 1.00 76.44 103 LYS A CA 1
ATOM 847 C C . LYS A 1 103 ? -21.855 -2.974 -4.422 1.00 76.44 103 LYS A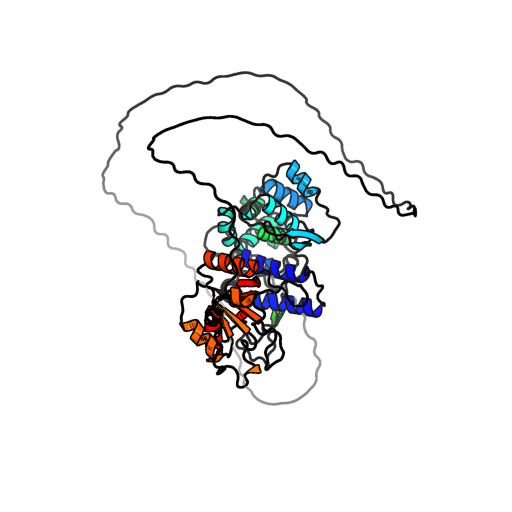 C 1
ATOM 849 O O . LYS A 1 103 ? -21.180 -3.847 -3.897 1.00 76.44 103 LYS A O 1
ATOM 854 N N . LEU A 1 104 ? -22.589 -3.196 -5.515 1.00 60.47 104 LEU A N 1
ATOM 855 C CA . LEU A 1 104 ? -22.903 -4.532 -6.044 1.00 60.47 104 LEU A CA 1
ATOM 856 C C . LEU A 1 104 ? -21.730 -5.236 -6.741 1.00 60.47 104 LEU A C 1
ATOM 858 O O . LEU A 1 104 ? -21.656 -6.459 -6.714 1.00 60.47 104 LEU A O 1
ATOM 862 N N . ALA A 1 105 ? -20.809 -4.495 -7.359 1.00 75.94 105 ALA A N 1
ATOM 863 C CA . ALA A 1 105 ? -19.633 -5.090 -7.991 1.00 75.94 105 ALA A CA 1
ATOM 864 C C . ALA A 1 105 ? -18.473 -5.162 -6.991 1.00 75.94 105 ALA A C 1
ATOM 866 O O . ALA A 1 105 ? -18.204 -4.165 -6.332 1.00 75.94 105 ALA A O 1
ATOM 867 N N . SER A 1 106 ? -17.748 -6.285 -6.908 1.00 82.31 106 SER A N 1
ATOM 868 C CA . SER A 1 106 ? -16.555 -6.420 -6.043 1.00 82.31 106 SER A CA 1
ATOM 869 C C . SER A 1 106 ? -15.381 -5.537 -6.490 1.00 82.31 106 SER A C 1
ATOM 871 O O . SER A 1 106 ? -14.510 -5.184 -5.691 1.00 82.31 106 SER A O 1
ATOM 873 N N . TYR A 1 107 ? -15.376 -5.148 -7.766 1.00 86.00 107 TYR A N 1
ATOM 874 C CA . TYR A 1 107 ? -14.364 -4.305 -8.391 1.00 86.00 107 TYR A CA 1
ATOM 875 C C . TYR A 1 107 ? -15.032 -3.236 -9.252 1.00 86.00 107 TYR A C 1
ATOM 877 O O . TYR A 1 107 ? -16.138 -3.432 -9.756 1.00 86.00 107 TYR A O 1
ATOM 885 N N . ARG A 1 108 ? -14.348 -2.111 -9.443 1.00 84.88 108 ARG A N 1
ATOM 886 C CA . ARG A 1 108 ? -14.752 -1.048 -10.364 1.00 84.88 108 ARG A CA 1
ATOM 887 C C . ARG A 1 108 ? -13.551 -0.564 -11.160 1.00 84.88 108 ARG A C 1
ATOM 889 O O . ARG A 1 108 ? -12.411 -0.679 -10.716 1.00 84.88 108 ARG A O 1
ATOM 896 N N . THR A 1 109 ? -13.808 0.019 -12.318 1.00 84.00 109 THR A N 1
ATOM 897 C CA . THR A 1 109 ? -12.780 0.716 -13.087 1.00 84.00 109 THR A CA 1
ATOM 898 C C . THR A 1 109 ? -12.778 2.185 -12.692 1.00 84.00 109 THR A C 1
ATOM 900 O O . THR A 1 109 ? -13.821 2.836 -12.702 1.00 84.00 109 THR A O 1
ATOM 903 N N . GLU A 1 110 ? -11.610 2.712 -12.343 1.00 80.62 110 GLU A N 1
ATOM 904 C CA . GLU A 1 110 ? -11.406 4.138 -12.122 1.00 80.62 110 GLU A CA 1
ATOM 905 C C . GLU A 1 110 ? -10.482 4.719 -13.180 1.00 80.62 110 GLU A C 1
ATOM 907 O O . GLU A 1 110 ? -9.381 4.220 -13.407 1.00 80.62 110 GLU A O 1
ATOM 912 N N . ALA A 1 111 ? -10.911 5.832 -13.768 1.00 76.25 111 ALA A N 1
ATOM 913 C CA . ALA A 1 111 ? -10.045 6.718 -14.522 1.00 76.25 111 ALA A CA 1
ATOM 914 C C . ALA A 1 111 ? -8.998 7.320 -13.568 1.00 76.25 111 ALA A C 1
ATOM 916 O O . ALA A 1 111 ? -9.324 8.164 -12.732 1.00 76.25 111 ALA A O 1
ATOM 917 N N . ARG A 1 112 ? -7.740 6.875 -13.664 1.00 70.38 112 ARG A N 1
ATOM 918 C CA . ARG A 1 112 ? -6.619 7.395 -12.870 1.00 70.38 112 ARG A CA 1
ATOM 919 C C . ARG A 1 112 ? -5.600 8.037 -13.820 1.00 70.38 112 ARG A C 1
ATOM 921 O O . ARG A 1 112 ? -5.142 7.400 -14.763 1.00 70.38 112 ARG A O 1
ATOM 928 N N . GLY A 1 113 ? -5.249 9.302 -13.584 1.00 60.88 113 GLY A N 1
ATOM 929 C CA . GLY A 1 113 ? -4.261 10.026 -14.392 1.00 60.88 113 GLY A CA 1
ATOM 930 C C . GLY A 1 113 ? -4.385 11.546 -14.294 1.00 60.88 113 GLY A C 1
ATOM 931 O O . GLY A 1 113 ? -5.456 12.067 -13.993 1.00 60.88 113 GLY A O 1
ATOM 932 N N . ALA A 1 114 ? -3.280 12.255 -14.533 1.00 51.78 114 ALA A N 1
ATOM 933 C CA . ALA A 1 114 ? -3.300 13.702 -14.738 1.00 51.78 114 ALA A CA 1
ATOM 934 C C . ALA A 1 114 ? -3.764 14.011 -16.172 1.00 51.78 114 ALA A C 1
ATOM 936 O O . ALA A 1 114 ? -3.548 13.199 -17.074 1.00 51.78 114 ALA A O 1
ATOM 937 N N . SER A 1 115 ? -4.409 15.170 -16.356 1.00 42.84 115 SER A N 1
ATOM 938 C CA . SER A 1 115 ? -4.946 15.679 -17.630 1.00 42.84 115 SER A CA 1
ATOM 939 C C . SER A 1 115 ? -4.135 15.215 -18.854 1.00 42.84 115 SER A C 1
ATOM 941 O O . SER A 1 115 ? -2.987 15.621 -19.028 1.00 42.84 115 SER A O 1
ATOM 943 N N . GLY A 1 116 ? -4.722 14.325 -19.666 1.00 52.66 116 GLY A N 1
ATOM 944 C CA . GLY A 1 116 ? -4.154 13.844 -20.935 1.00 52.66 116 GLY A CA 1
ATOM 945 C C . GLY A 1 116 ? -3.789 12.353 -21.012 1.00 52.66 116 GLY A C 1
ATOM 946 O O . GLY A 1 116 ? -3.683 11.834 -22.119 1.00 52.66 116 GLY A O 1
ATOM 947 N N . SER A 1 117 ? -3.654 11.634 -19.891 1.00 53.12 117 SER A N 1
ATOM 948 C CA . SER A 1 117 ? -3.415 10.177 -19.890 1.00 53.12 117 SER A CA 1
ATOM 949 C C . SER A 1 117 ? -4.294 9.494 -18.847 1.00 53.12 117 SER A C 1
ATOM 951 O O . SER A 1 117 ? -3.882 9.255 -17.713 1.00 53.12 117 SER A O 1
ATOM 953 N N . VAL A 1 118 ? -5.553 9.246 -19.213 1.00 66.69 118 VAL A N 1
ATOM 954 C CA . VAL A 1 118 ? -6.490 8.504 -18.366 1.00 66.69 118 VAL A CA 1
ATOM 955 C C . VAL A 1 118 ? -6.209 7.018 -18.538 1.00 66.69 118 VAL A C 1
ATOM 957 O O . VAL A 1 118 ? -6.544 6.430 -19.564 1.00 66.69 118 VAL A O 1
ATOM 960 N N . VAL A 1 119 ? -5.594 6.405 -17.529 1.00 75.50 119 VAL A N 1
ATOM 961 C CA . VAL A 1 119 ? -5.47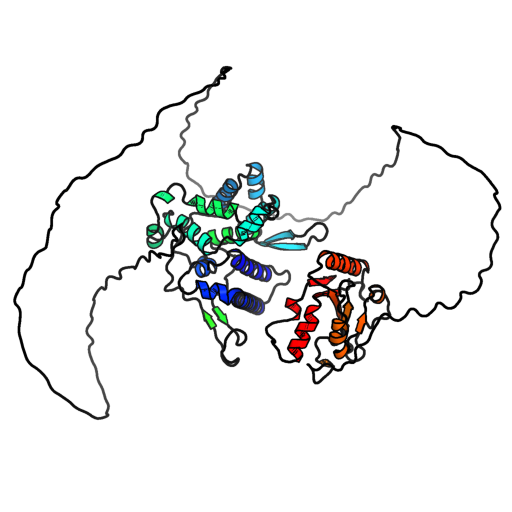3 4.950 -17.458 1.00 75.50 119 VAL A CA 1
ATOM 962 C C . VAL A 1 119 ? -6.645 4.434 -16.637 1.00 75.50 119 VAL A C 1
ATOM 964 O O . VAL A 1 119 ? -6.843 4.822 -15.486 1.00 75.50 119 VAL A O 1
ATOM 967 N N . ASN A 1 120 ? -7.443 3.568 -17.249 1.00 78.62 120 ASN A N 1
ATOM 968 C CA . ASN A 1 120 ? -8.493 2.842 -16.555 1.00 78.62 120 ASN A CA 1
ATOM 969 C C . ASN A 1 120 ? -7.849 1.776 -15.666 1.00 78.62 120 ASN A C 1
ATOM 971 O O . ASN A 1 120 ? -7.345 0.767 -16.156 1.00 78.62 120 ASN A O 1
ATOM 975 N N . THR A 1 121 ? -7.859 2.013 -14.358 1.00 81.94 121 THR A N 1
ATOM 976 C CA . THR A 1 121 ? -7.287 1.110 -13.361 1.00 81.94 121 THR A CA 1
ATOM 977 C C . THR A 1 121 ? -8.404 0.345 -12.673 1.00 81.94 121 THR A C 1
ATOM 979 O O . THR A 1 121 ? -9.378 0.934 -12.203 1.00 81.94 121 THR A O 1
ATOM 982 N N . LEU A 1 122 ? -8.268 -0.978 -12.601 1.00 88.69 122 LEU A N 1
ATOM 983 C CA . LEU A 1 122 ? -9.152 -1.809 -11.795 1.00 88.69 122 LEU A CA 1
ATOM 984 C C . LEU A 1 122 ? -8.863 -1.545 -10.312 1.00 88.69 122 LEU A C 1
ATOM 986 O O . LEU A 1 122 ? -7.720 -1.657 -9.875 1.00 88.69 122 LEU A O 1
ATOM 990 N N . VAL A 1 123 ? -9.888 -1.192 -9.541 1.00 89.31 123 VAL A N 1
ATOM 991 C CA . VAL A 1 123 ? -9.807 -0.990 -8.088 1.00 89.31 123 VAL A CA 1
ATOM 992 C C . VAL A 1 123 ? -10.865 -1.836 -7.388 1.00 89.31 123 VAL A C 1
ATOM 994 O O . VAL A 1 123 ? -11.925 -2.121 -7.953 1.00 89.31 123 VAL A O 1
ATOM 997 N N . ARG A 1 124 ? -10.607 -2.240 -6.143 1.00 90.69 124 ARG A N 1
ATOM 998 C CA . ARG A 1 124 ? -11.638 -2.870 -5.310 1.00 90.69 124 ARG A CA 1
ATOM 999 C C . ARG A 1 124 ? -12.773 -1.892 -5.039 1.00 90.69 124 ARG A C 1
ATOM 1001 O O . ARG A 1 124 ? -12.593 -0.674 -5.006 1.00 90.69 124 ARG A O 1
ATOM 1008 N N . ASN A 1 125 ? -13.961 -2.436 -4.826 1.00 90.50 125 ASN A N 1
ATOM 1009 C CA . ASN A 1 125 ? -15.140 -1.641 -4.522 1.00 90.50 125 ASN A CA 1
ATOM 1010 C C . ASN A 1 125 ? -15.544 -1.687 -3.042 1.00 90.50 125 ASN A C 1
ATOM 1012 O O . ASN A 1 125 ? -16.724 -1.694 -2.700 1.00 90.50 125 ASN A O 1
ATOM 1016 N N . ASP A 1 126 ? -14.543 -1.712 -2.168 1.00 93.56 126 ASP A N 1
ATOM 1017 C CA . ASP A 1 126 ? -14.721 -1.684 -0.719 1.00 93.56 126 ASP A CA 1
ATOM 1018 C C . ASP A 1 126 ? -14.718 -0.250 -0.161 1.00 93.56 126 ASP A C 1
ATOM 1020 O O . ASP A 1 126 ? -14.442 0.730 -0.867 1.00 93.56 126 ASP A O 1
ATOM 1024 N N . LEU A 1 127 ? -15.035 -0.118 1.132 1.00 94.88 127 LEU A N 1
ATOM 1025 C CA . LEU A 1 127 ? -15.033 1.173 1.818 1.00 94.88 127 LEU A CA 1
ATOM 1026 C C . LEU A 1 127 ? -13.667 1.862 1.750 1.00 94.88 127 LEU A C 1
ATOM 1028 O O . LEU A 1 127 ? -13.632 3.068 1.525 1.00 94.88 127 LEU A O 1
ATOM 1032 N N . GLY A 1 128 ? -12.562 1.121 1.872 1.00 96.00 128 GLY A N 1
ATOM 1033 C CA . GLY A 1 128 ? -11.212 1.680 1.800 1.00 96.00 128 GLY A CA 1
ATOM 1034 C C . GLY A 1 128 ? -10.953 2.390 0.471 1.00 96.00 128 GLY A C 1
ATOM 1035 O O . GLY A 1 128 ? -10.530 3.546 0.455 1.00 96.00 128 GLY A O 1
ATOM 1036 N N . SER A 1 129 ? -11.278 1.752 -0.654 1.00 94.06 129 SER A N 1
ATOM 1037 C CA . SER A 1 129 ? -11.151 2.374 -1.974 1.00 94.06 129 SER A CA 1
ATOM 1038 C C . SER A 1 129 ? -12.098 3.561 -2.159 1.00 94.06 129 SER A C 1
ATOM 1040 O O . SER A 1 129 ? -11.782 4.483 -2.911 1.00 94.06 129 SER A O 1
ATOM 1042 N N . ARG A 1 130 ? -13.275 3.566 -1.518 1.00 92.75 130 ARG A N 1
ATOM 1043 C CA . ARG A 1 130 ? -14.173 4.732 -1.551 1.00 92.75 130 ARG A CA 1
ATOM 1044 C C . ARG A 1 130 ? -13.630 5.896 -0.708 1.00 92.75 130 ARG A C 1
ATOM 1046 O O . ARG A 1 130 ? -13.721 7.039 -1.146 1.00 92.75 130 ARG A O 1
ATOM 1053 N N . VAL A 1 131 ? -13.006 5.614 0.437 1.00 95.19 131 VAL A N 1
ATOM 1054 C CA . VAL A 1 131 ? -12.311 6.610 1.274 1.00 95.19 131 VAL A CA 1
ATOM 1055 C C . VAL A 1 131 ? -11.140 7.243 0.514 1.00 95.19 131 VAL A C 1
ATOM 1057 O O . VAL A 1 131 ? -11.022 8.466 0.482 1.00 95.19 131 VAL A O 1
ATOM 1060 N N . GLU A 1 132 ? -10.329 6.439 -0.186 1.00 94.81 132 GLU A N 1
ATOM 1061 C CA . GLU A 1 132 ? -9.249 6.949 -1.051 1.00 94.81 132 GLU A CA 1
ATOM 1062 C C . GLU A 1 132 ? -9.783 7.950 -2.083 1.00 94.81 132 GLU A C 1
ATOM 1064 O O . GLU A 1 132 ? -9.182 8.990 -2.346 1.00 94.81 132 GLU A O 1
ATOM 1069 N N . ARG A 1 133 ? -10.919 7.621 -2.706 1.00 92.00 133 ARG A N 1
ATOM 1070 C CA . ARG A 1 133 ? -11.528 8.448 -3.745 1.00 92.00 133 ARG A CA 1
ATOM 1071 C C . ARG A 1 133 ? -12.050 9.767 -3.186 1.00 92.00 133 ARG A C 1
ATOM 1073 O O . ARG A 1 133 ? -11.687 10.808 -3.720 1.00 92.00 133 ARG A O 1
ATOM 1080 N N . ILE A 1 134 ? -12.860 9.743 -2.126 1.00 91.94 134 ILE A N 1
ATOM 1081 C CA . ILE A 1 134 ? -13.430 10.983 -1.579 1.00 91.94 134 ILE A CA 1
ATOM 1082 C C . ILE A 1 134 ? -12.335 11.908 -1.039 1.00 91.94 134 ILE A C 1
ATOM 1084 O O . ILE A 1 134 ? -12.386 13.109 -1.267 1.00 91.94 134 ILE A O 1
ATOM 1088 N N . MET A 1 135 ? -11.281 11.367 -0.418 1.00 92.94 135 MET A N 1
ATOM 1089 C CA . MET A 1 135 ? -10.151 12.184 0.035 1.00 92.94 135 MET A CA 1
ATOM 1090 C C . MET A 1 135 ? -9.376 12.825 -1.121 1.00 92.94 135 MET A C 1
ATOM 1092 O O . MET A 1 135 ? -8.929 13.966 -0.985 1.00 92.94 135 MET A O 1
ATOM 1096 N N . ARG A 1 136 ? -9.255 12.138 -2.265 1.00 90.31 136 ARG A N 1
ATOM 1097 C CA . ARG A 1 136 ? -8.709 12.726 -3.498 1.00 90.31 136 ARG A CA 1
ATOM 1098 C C . ARG A 1 136 ? -9.616 13.826 -4.053 1.00 90.31 136 ARG A C 1
ATOM 1100 O O . ARG A 1 136 ? -9.108 14.890 -4.385 1.00 90.31 136 ARG A O 1
ATOM 1107 N N . GLU A 1 137 ? -10.931 13.599 -4.109 1.00 89.25 137 GLU A N 1
ATOM 1108 C CA . GLU A 1 137 ? -11.913 14.603 -4.563 1.00 89.25 137 GLU A CA 1
ATOM 1109 C C . GLU A 1 137 ? -11.917 15.851 -3.658 1.00 89.25 137 GLU A C 1
ATOM 1111 O O . GLU A 1 137 ? -12.009 16.966 -4.158 1.00 89.25 137 GLU A O 1
ATOM 1116 N N . MET A 1 138 ? -11.702 15.684 -2.349 1.00 88.44 138 MET A N 1
ATOM 1117 C CA . MET A 1 138 ? -11.520 16.784 -1.388 1.00 88.44 138 MET A CA 1
ATOM 1118 C C . MET A 1 138 ? -10.151 17.491 -1.493 1.00 88.44 138 MET A C 1
ATOM 1120 O O . MET A 1 138 ? -9.859 18.381 -0.698 1.00 88.44 138 MET A O 1
ATOM 1124 N N . GLY A 1 139 ? -9.263 17.078 -2.406 1.00 88.38 139 GLY A N 1
ATOM 1125 C CA . GLY A 1 139 ? -7.940 17.689 -2.584 1.00 88.38 139 GLY A CA 1
ATOM 1126 C C . GLY A 1 139 ? -6.955 17.425 -1.439 1.00 88.38 139 GLY A C 1
ATOM 1127 O O . GLY A 1 139 ? -5.928 18.099 -1.342 1.00 88.38 139 GLY A O 1
ATOM 1128 N N . ARG A 1 140 ? -7.211 16.433 -0.576 1.00 86.06 140 ARG A N 1
ATOM 1129 C CA . ARG A 1 140 ? -6.402 16.183 0.634 1.00 86.06 140 ARG A CA 1
ATOM 1130 C C . ARG A 1 140 ? -4.942 15.867 0.322 1.00 86.06 140 ARG A C 1
ATOM 1132 O O . ARG A 1 140 ? -4.060 16.281 1.065 1.00 86.06 140 ARG A O 1
ATOM 1139 N N . ASP A 1 141 ? -4.687 15.202 -0.801 1.00 84.31 141 ASP A N 1
ATOM 1140 C CA . ASP A 1 141 ? -3.329 14.861 -1.239 1.00 84.31 141 ASP A CA 1
ATOM 1141 C C . ASP A 1 141 ? -2.539 16.065 -1.779 1.00 84.31 141 ASP A C 1
ATOM 1143 O O . ASP A 1 141 ? -1.316 15.997 -1.876 1.00 84.31 141 ASP A O 1
ATOM 1147 N N . THR A 1 142 ? -3.218 17.166 -2.121 1.00 82.44 142 THR A N 1
ATOM 1148 C CA . THR A 1 142 ? -2.580 18.403 -2.611 1.00 82.44 142 THR A CA 1
ATOM 1149 C C . THR A 1 142 ? -2.238 19.393 -1.500 1.00 82.44 142 THR A C 1
ATOM 1151 O O . THR A 1 142 ? -1.493 20.344 -1.729 1.00 82.44 142 THR A O 1
ATOM 1154 N N . VAL A 1 143 ? -2.734 19.165 -0.281 1.00 81.00 143 VAL A N 1
ATOM 1155 C CA . VAL A 1 143 ? -2.433 20.022 0.867 1.00 81.00 143 VAL A CA 1
ATOM 1156 C C . VAL A 1 143 ? -1.027 19.699 1.375 1.00 81.00 143 VAL A C 1
ATOM 1158 O O . VAL A 1 143 ? -0.782 18.632 1.941 1.00 81.00 143 VAL A O 1
ATOM 1161 N N . GLN A 1 144 ? -0.097 20.641 1.202 1.00 71.81 144 GLN A N 1
ATOM 1162 C CA . GLN A 1 144 ? 1.316 20.477 1.567 1.00 71.81 144 GLN A CA 1
ATOM 1163 C C . GLN A 1 144 ? 1.514 20.054 3.033 1.00 71.81 144 GLN A C 1
ATOM 1165 O O . GLN A 1 144 ? 2.384 19.238 3.333 1.00 71.81 144 GLN A O 1
ATOM 1170 N N . GLU A 1 145 ? 0.694 20.574 3.948 1.00 74.94 145 GLU A N 1
ATOM 1171 C CA . GLU A 1 145 ? 0.740 20.217 5.368 1.00 74.94 145 GLU A CA 1
ATOM 1172 C C . GLU A 1 145 ? 0.439 18.727 5.597 1.00 74.94 145 GLU A C 1
ATOM 1174 O O . GLU A 1 145 ? 1.199 18.031 6.275 1.00 74.94 145 GLU A O 1
ATOM 1179 N N . VAL A 1 146 ? -0.604 18.198 4.949 1.00 73.50 146 VAL A N 1
ATOM 1180 C CA . VAL A 1 146 ? -0.955 16.769 4.997 1.00 73.50 146 VAL A CA 1
ATOM 1181 C C . VAL A 1 146 ? 0.187 15.927 4.420 1.00 73.50 146 VAL A C 1
ATOM 1183 O O . VAL A 1 146 ? 0.574 14.919 5.011 1.00 73.50 146 VAL A O 1
ATOM 1186 N N . HIS A 1 147 ? 0.812 16.384 3.331 1.00 72.38 147 HIS A N 1
ATOM 1187 C CA . HIS A 1 147 ? 1.960 15.711 2.714 1.00 72.38 147 HIS A CA 1
ATOM 1188 C C . HIS A 1 147 ? 3.211 15.641 3.618 1.00 72.38 147 HIS A C 1
ATOM 1190 O O . HIS A 1 147 ? 4.071 14.772 3.450 1.00 72.38 147 HIS A O 1
ATOM 1196 N N . LEU A 1 148 ? 3.351 16.540 4.594 1.00 77.50 148 LEU A N 1
ATOM 1197 C CA . LEU A 1 148 ? 4.437 16.484 5.578 1.00 77.50 148 LEU A CA 1
ATOM 1198 C C . LEU A 1 148 ? 4.058 15.639 6.797 1.00 77.50 148 LEU A C 1
ATOM 1200 O O . LEU A 1 148 ? 4.891 14.885 7.305 1.00 77.50 148 LEU A O 1
ATOM 1204 N N . LEU A 1 149 ? 2.810 15.737 7.255 1.00 79.81 149 LEU A N 1
ATOM 1205 C CA . LEU A 1 149 ? 2.320 15.019 8.432 1.00 79.81 149 LEU A CA 1
ATOM 1206 C C . LEU A 1 149 ? 2.210 13.517 8.187 1.00 79.81 149 LEU A C 1
ATOM 1208 O O . LEU A 1 149 ? 2.620 12.723 9.031 1.00 79.81 149 LEU A O 1
ATOM 1212 N N . HIS A 1 150 ? 1.739 13.109 7.014 1.00 80.56 150 HIS A N 1
ATOM 1213 C CA . HIS A 1 150 ? 1.471 11.704 6.733 1.00 80.56 150 HIS A CA 1
ATOM 1214 C C . HIS A 1 150 ? 2.744 10.826 6.680 1.00 80.56 150 HIS A C 1
ATOM 1216 O O . HIS A 1 150 ? 2.672 9.613 6.880 1.00 80.56 150 HIS A O 1
ATOM 1222 N N . LYS A 1 151 ? 3.925 11.444 6.491 1.00 84.38 151 LYS A N 1
ATOM 1223 C CA . LYS A 1 151 ? 5.252 10.799 6.546 1.00 84.38 151 LYS A CA 1
ATOM 1224 C C . LYS A 1 151 ? 5.721 10.556 7.979 1.00 84.38 151 LYS A C 1
ATOM 1226 O O . LYS A 1 151 ? 6.621 9.748 8.182 1.00 84.38 151 LYS A O 1
ATOM 1231 N N . LYS A 1 152 ? 5.138 11.269 8.948 1.00 90.06 152 LYS A N 1
ATOM 1232 C CA . LYS A 1 152 ? 5.476 11.181 10.373 1.00 90.06 152 LYS A CA 1
ATOM 1233 C C . LYS A 1 152 ? 4.605 10.186 11.132 1.00 90.06 152 LYS A C 1
ATOM 1235 O O . LYS A 1 152 ? 4.999 9.799 12.221 1.00 90.06 152 LYS A O 1
ATOM 1240 N N . ILE A 1 153 ? 3.456 9.791 10.580 1.00 94.69 153 ILE A N 1
ATOM 1241 C CA . ILE A 1 153 ? 2.577 8.805 11.217 1.00 94.69 153 ILE A CA 1
ATOM 1242 C C . ILE A 1 153 ? 3.250 7.440 11.199 1.00 94.69 153 ILE A C 1
ATOM 1244 O O . ILE A 1 153 ? 3.696 6.973 10.144 1.00 94.69 153 ILE A O 1
ATOM 1248 N N . THR A 1 154 ? 3.296 6.793 12.358 1.00 95.12 154 THR A N 1
ATOM 1249 C CA . THR A 1 154 ? 3.950 5.496 12.534 1.00 95.12 154 THR A CA 1
ATOM 1250 C C . THR A 1 154 ? 2.930 4.388 12.776 1.00 95.12 154 THR A C 1
ATOM 1252 O O . THR A 1 154 ? 1.778 4.649 13.124 1.00 95.12 154 THR A O 1
ATOM 1255 N N . VAL A 1 155 ? 3.331 3.135 12.568 1.00 95.56 155 VAL A N 1
ATOM 1256 C CA . VAL A 1 155 ? 2.468 1.972 12.810 1.00 95.56 155 VAL A CA 1
ATOM 1257 C C . VAL A 1 155 ? 2.139 1.845 14.296 1.00 95.56 155 VAL A C 1
ATOM 1259 O O . VAL A 1 155 ? 1.026 1.478 14.642 1.00 95.56 155 VAL A O 1
ATOM 1262 N N . GLU A 1 156 ? 3.061 2.224 15.175 1.00 94.38 156 GLU A N 1
ATOM 1263 C CA . GLU A 1 156 ? 2.876 2.254 16.626 1.00 94.38 156 GLU A CA 1
ATOM 1264 C C . GLU A 1 156 ? 1.833 3.293 17.060 1.00 94.38 156 GLU A C 1
ATOM 1266 O O . GLU A 1 156 ? 1.050 3.029 17.974 1.00 94.38 156 GLU A O 1
ATOM 1271 N N . GLU A 1 157 ? 1.801 4.465 16.408 1.00 95.06 157 GLU A N 1
ATOM 1272 C CA . GLU A 1 157 ? 0.768 5.488 16.630 1.00 95.06 157 GLU A CA 1
ATOM 1273 C C . GLU A 1 157 ? -0.607 4.969 16.185 1.00 95.06 157 GLU A C 1
ATOM 1275 O O . GLU A 1 157 ? -1.595 5.136 16.905 1.00 95.06 157 GLU A O 1
ATOM 1280 N N . VAL A 1 158 ? -0.659 4.289 15.034 1.00 97.06 158 VAL A N 1
ATOM 1281 C CA . VAL A 1 158 ? -1.879 3.650 14.521 1.00 97.06 158 VAL A CA 1
ATOM 1282 C C . VAL A 1 158 ? -2.363 2.552 15.471 1.00 97.06 158 VAL A C 1
ATOM 1284 O O . VAL A 1 158 ? -3.505 2.603 15.918 1.00 97.06 158 VAL A O 1
ATOM 1287 N N . ASP A 1 159 ? -1.504 1.600 15.834 1.00 96.25 159 ASP A N 1
ATOM 1288 C CA . ASP A 1 159 ? -1.829 0.499 16.747 1.00 96.25 159 ASP A CA 1
ATOM 1289 C C . ASP A 1 159 ? -2.283 1.015 18.119 1.00 96.25 159 ASP A C 1
ATOM 1291 O O . ASP A 1 159 ? -3.278 0.532 18.653 1.00 96.25 159 ASP A O 1
ATOM 1295 N N . ASN A 1 160 ? -1.654 2.067 18.653 1.00 95.44 160 ASN A N 1
ATOM 1296 C CA . ASN A 1 160 ? -2.090 2.667 19.914 1.00 95.44 160 ASN A CA 1
ATOM 1297 C C . ASN A 1 160 ? -3.510 3.253 19.822 1.00 95.44 160 ASN A C 1
ATOM 1299 O O . ASN A 1 160 ? -4.317 3.058 20.730 1.00 95.44 160 ASN A O 1
ATOM 1303 N N . ALA A 1 161 ? -3.848 3.938 18.723 1.00 96.56 161 ALA A N 1
ATOM 1304 C CA . ALA A 1 161 ? -5.207 4.434 18.504 1.00 96.56 161 ALA A CA 1
ATOM 1305 C C . ALA A 1 161 ? -6.225 3.285 18.401 1.00 96.56 161 ALA A C 1
ATOM 1307 O O . ALA A 1 161 ? -7.321 3.383 18.952 1.00 96.56 161 ALA A O 1
ATOM 1308 N N . LEU A 1 162 ? -5.850 2.186 17.742 1.00 97.12 162 LEU A N 1
ATOM 1309 C CA . LEU A 1 162 ? -6.685 0.990 17.625 1.00 97.12 162 LEU A CA 1
ATOM 1310 C C . LEU A 1 162 ? -6.877 0.277 18.969 1.00 97.12 162 LEU A C 1
ATOM 1312 O O . LEU A 1 162 ? -7.985 -0.166 19.260 1.00 97.12 162 LEU A O 1
ATOM 1316 N N . ILE A 1 163 ? -5.839 0.204 19.807 1.00 96.06 163 ILE A N 1
ATOM 1317 C CA . ILE A 1 163 ? -5.931 -0.342 21.168 1.00 96.06 163 ILE A CA 1
ATOM 1318 C C . ILE A 1 163 ? -6.849 0.519 22.036 1.00 96.06 163 ILE A C 1
ATOM 1320 O O . ILE A 1 163 ? -7.673 -0.034 22.754 1.00 96.06 163 ILE A O 1
ATOM 1324 N N . ILE A 1 164 ? -6.765 1.852 21.956 1.00 95.88 164 ILE A N 1
ATOM 1325 C CA . ILE A 1 164 ? -7.660 2.746 22.713 1.00 95.88 164 ILE A CA 1
ATOM 1326 C C . ILE A 1 164 ? -9.124 2.497 22.338 1.00 95.88 164 ILE A C 1
ATOM 1328 O O . ILE A 1 164 ? -9.974 2.430 23.225 1.00 95.88 164 ILE A O 1
ATOM 1332 N N . ILE A 1 165 ? -9.422 2.326 21.047 1.00 96.44 165 ILE A N 1
ATOM 1333 C CA . ILE A 1 165 ? -10.781 2.007 20.595 1.00 96.44 165 ILE A CA 1
ATOM 1334 C C . ILE A 1 165 ? -11.208 0.635 21.110 1.00 96.44 165 ILE A C 1
ATOM 1336 O O . ILE A 1 165 ? -12.257 0.528 21.739 1.00 96.44 165 ILE A O 1
ATOM 1340 N N . ALA A 1 166 ? -10.387 -0.392 20.885 1.00 97.00 166 ALA A N 1
ATOM 1341 C CA . ALA A 1 166 ? -10.733 -1.757 21.254 1.00 97.00 166 ALA A CA 1
ATOM 1342 C C . ALA A 1 166 ? -10.910 -1.923 22.769 1.00 97.00 166 ALA A C 1
ATOM 1344 O O . ALA A 1 166 ? -11.858 -2.565 23.207 1.00 97.00 166 ALA A O 1
ATOM 1345 N N . ALA A 1 167 ? -10.060 -1.293 23.580 1.00 96.69 167 ALA A N 1
ATOM 1346 C CA . ALA A 1 167 ? -10.150 -1.350 25.036 1.00 96.69 167 ALA A CA 1
ATOM 1347 C C . ALA A 1 167 ? -11.452 -0.742 25.585 1.00 96.69 167 ALA A C 1
ATOM 1349 O O . ALA A 1 167 ? -11.905 -1.132 26.656 1.00 96.69 167 ALA A O 1
ATOM 1350 N N . ASN A 1 168 ? -12.066 0.197 24.859 1.00 95.81 168 ASN A N 1
ATOM 1351 C CA . ASN A 1 168 ? -13.344 0.810 25.231 1.00 95.81 168 ASN A CA 1
ATOM 1352 C C . ASN A 1 168 ? -14.554 0.144 24.550 1.00 95.81 168 ASN A C 1
ATOM 1354 O O . ASN A 1 168 ? -15.668 0.648 24.676 1.00 95.81 168 ASN A O 1
ATOM 1358 N N . ASN A 1 169 ? -14.354 -0.968 23.840 1.00 95.56 169 ASN A N 1
ATOM 1359 C CA . ASN A 1 169 ? -15.430 -1.753 23.250 1.00 95.56 169 ASN A CA 1
ATOM 1360 C C . ASN A 1 169 ? -15.749 -2.973 24.124 1.00 95.56 169 ASN A C 1
ATOM 1362 O O . ASN A 1 169 ? -14.853 -3.716 24.522 1.00 95.56 169 ASN A O 1
ATOM 1366 N N . GLU A 1 170 ? -17.034 -3.187 24.398 1.00 95.06 170 GLU A N 1
ATOM 1367 C CA . GLU A 1 170 ? -17.536 -4.300 25.205 1.00 95.06 170 GLU A CA 1
ATOM 1368 C C . GLU A 1 170 ? -17.263 -5.670 24.571 1.00 95.06 170 GLU A C 1
ATOM 1370 O O . GLU A 1 170 ? -17.033 -6.636 25.300 1.00 95.06 170 GLU A O 1
ATOM 1375 N N . GLU A 1 171 ? -17.231 -5.740 23.236 1.00 96.62 171 GLU A N 1
ATOM 1376 C CA . GLU A 1 171 ? -17.008 -6.974 22.468 1.00 96.62 171 GLU A CA 1
ATOM 1377 C C . GLU A 1 171 ? -15.527 -7.395 22.410 1.00 96.62 171 GLU A C 1
ATOM 1379 O O . GLU A 1 171 ? -15.207 -8.505 21.984 1.00 96.62 171 GLU A O 1
ATOM 1384 N N . SER A 1 172 ? -14.604 -6.546 22.874 1.00 97.19 172 SER A N 1
ATOM 1385 C CA . SER A 1 172 ? -13.189 -6.910 22.990 1.00 97.19 172 SER A CA 1
ATOM 1386 C C . SER A 1 172 ? -12.929 -7.885 24.139 1.00 97.19 172 SER A C 1
ATOM 1388 O O . SER A 1 172 ? -13.643 -7.929 25.145 1.00 97.19 172 SER A O 1
ATOM 1390 N N . SER A 1 173 ? -11.828 -8.631 24.032 1.00 96.50 173 SER A N 1
ATOM 1391 C CA . SER A 1 173 ? -11.367 -9.525 25.098 1.00 96.50 173 SER A CA 1
ATOM 1392 C C . SER A 1 173 ? -11.086 -8.775 26.406 1.00 96.50 173 SER A C 1
ATOM 1394 O O . SER A 1 173 ? -10.711 -7.601 26.408 1.00 96.50 173 SER A O 1
ATOM 1396 N N . GLU A 1 174 ? -11.198 -9.471 27.540 1.00 95.69 174 GLU A N 1
ATOM 1397 C CA . GLU A 1 174 ? -10.932 -8.876 28.857 1.00 95.69 174 GLU A CA 1
ATOM 1398 C C . GLU A 1 174 ? -9.492 -8.359 28.990 1.00 95.69 174 GLU A C 1
ATOM 1400 O O . GLU A 1 174 ? -9.259 -7.303 29.573 1.00 95.69 174 GLU A O 1
ATOM 1405 N N . ALA A 1 175 ? -8.531 -9.047 28.364 1.00 93.81 175 ALA A N 1
ATOM 1406 C CA . ALA A 1 175 ? -7.145 -8.598 28.299 1.00 93.81 175 ALA A CA 1
ATOM 1407 C C . ALA A 1 175 ? -7.028 -7.220 27.627 1.00 93.81 175 ALA A C 1
ATOM 1409 O O . ALA A 1 175 ? -6.366 -6.333 28.159 1.00 93.81 175 ALA A O 1
ATOM 1410 N N . ILE A 1 176 ? -7.721 -7.003 26.507 1.00 95.81 176 ILE A N 1
ATOM 1411 C CA . ILE A 1 176 ? -7.731 -5.712 25.813 1.00 95.81 176 ILE A CA 1
ATOM 1412 C C . ILE A 1 176 ? -8.502 -4.655 26.607 1.00 95.81 176 ILE A C 1
ATOM 1414 O O . ILE A 1 176 ? -8.014 -3.535 26.756 1.00 95.81 176 ILE A O 1
ATOM 1418 N N . LYS A 1 177 ? -9.666 -4.994 27.167 1.00 95.44 177 LYS A N 1
ATOM 1419 C CA . LYS A 1 177 ? -10.461 -4.063 27.986 1.00 95.44 177 LYS A CA 1
ATOM 1420 C C . LYS A 1 177 ? -9.728 -3.607 29.248 1.00 95.44 177 LYS A C 1
ATOM 1422 O O . LYS A 1 177 ? -9.855 -2.451 29.641 1.00 95.44 177 LYS A O 1
ATOM 1427 N N . SER A 1 178 ? -8.885 -4.461 29.834 1.00 94.50 178 SER A N 1
ATOM 1428 C CA . SER A 1 178 ? -8.034 -4.109 30.981 1.00 94.50 178 SER A CA 1
ATOM 1429 C C . SER A 1 178 ? -7.039 -2.978 30.680 1.00 94.50 178 SER A C 1
ATOM 1431 O O . SER A 1 178 ? -6.572 -2.297 31.591 1.00 94.50 178 SER A O 1
ATOM 1433 N N . LEU A 1 179 ? -6.758 -2.724 29.395 1.00 93.38 179 LEU A N 1
ATOM 1434 C CA . LEU A 1 179 ? -5.913 -1.617 28.953 1.00 93.38 179 LEU A CA 1
ATOM 1435 C C . LEU A 1 179 ? -6.658 -0.276 28.928 1.00 93.38 179 LEU A C 1
ATOM 1437 O O . LEU A 1 179 ? -6.015 0.748 28.682 1.00 93.38 179 LEU A O 1
ATOM 1441 N N . ALA A 1 180 ? -7.981 -0.243 29.130 1.00 93.06 180 ALA A N 1
ATOM 1442 C CA . ALA A 1 180 ? -8.779 0.981 29.098 1.00 93.06 180 ALA A CA 1
ATOM 1443 C C . ALA A 1 180 ? -8.405 1.930 30.243 1.00 93.06 180 ALA A C 1
ATOM 1445 O O . ALA A 1 180 ? -8.048 1.511 31.342 1.00 93.06 180 ALA A O 1
ATOM 1446 N N . ARG A 1 181 ? -8.517 3.241 30.003 1.00 90.56 181 ARG A N 1
ATOM 1447 C CA . ARG A 1 181 ? -8.296 4.267 31.030 1.00 90.56 181 ARG A CA 1
ATOM 1448 C C . ARG A 1 181 ? -9.541 5.115 31.204 1.00 90.56 181 ARG A C 1
ATOM 1450 O O . ARG A 1 181 ? -10.292 5.348 30.261 1.00 90.56 181 ARG A O 1
ATOM 1457 N N . SER A 1 182 ? -9.729 5.626 32.418 1.00 86.25 182 SER A N 1
ATOM 1458 C CA . SER A 1 182 ? -10.895 6.435 32.791 1.00 86.25 182 SER A CA 1
ATOM 1459 C C . SER A 1 182 ? -11.105 7.652 31.881 1.00 86.25 182 SER A C 1
ATOM 1461 O O . SER A 1 182 ? -12.243 7.949 31.526 1.00 86.25 182 SER A O 1
ATOM 1463 N N . HIS A 1 183 ? -10.029 8.316 31.449 1.00 84.62 183 HIS A N 1
ATOM 1464 C CA . HIS A 1 183 ? -10.101 9.502 30.587 1.00 84.62 183 HIS A CA 1
ATOM 1465 C C . HIS A 1 183 ? -10.460 9.205 29.122 1.00 84.62 183 HIS A C 1
ATOM 1467 O O . HIS A 1 183 ? -10.862 10.124 28.410 1.00 84.62 183 HIS A O 1
ATOM 1473 N N . ASP A 1 184 ? -10.354 7.955 28.658 1.00 85.00 184 ASP A N 1
ATOM 1474 C CA . ASP A 1 184 ? -10.706 7.616 27.274 1.00 85.00 184 ASP A CA 1
ATOM 1475 C C . ASP A 1 184 ? -12.211 7.463 27.073 1.00 85.00 184 ASP A C 1
ATOM 1477 O O . ASP A 1 184 ? -12.690 7.647 25.957 1.00 85.00 184 ASP A O 1
ATOM 1481 N N . ARG A 1 185 ? -12.971 7.149 28.132 1.00 79.81 185 ARG A N 1
ATOM 1482 C CA . ARG A 1 185 ? -14.380 6.725 28.027 1.00 79.81 185 ARG A CA 1
ATOM 1483 C C . ARG A 1 185 ? -15.253 7.670 27.200 1.00 79.81 185 ARG A C 1
ATOM 1485 O O . ARG A 1 185 ? -16.112 7.219 26.453 1.00 79.81 185 ARG A O 1
ATOM 1492 N N . ASN A 1 186 ? -14.995 8.974 27.280 1.00 82.69 186 ASN A N 1
ATOM 1493 C CA . ASN A 1 186 ? -15.789 9.993 26.588 1.00 82.69 186 ASN A CA 1
ATOM 1494 C C . ASN A 1 186 ? -15.201 10.419 25.228 1.00 82.69 186 ASN A C 1
ATOM 1496 O O . ASN A 1 186 ? -15.815 11.204 24.509 1.00 82.69 186 ASN A O 1
ATOM 1500 N N . ALA A 1 187 ? -13.994 9.962 24.881 1.00 87.94 187 ALA A N 1
ATOM 1501 C CA . ALA A 1 187 ? -13.216 10.489 23.760 1.00 87.94 187 ALA A CA 1
ATOM 1502 C C . ALA A 1 187 ? -12.352 9.432 23.042 1.00 87.94 187 ALA A C 1
ATOM 1504 O O . ALA A 1 187 ? -11.432 9.793 22.305 1.00 87.94 187 ALA A O 1
ATOM 1505 N N . PHE A 1 188 ? -12.647 8.141 23.205 1.00 90.12 188 PHE A N 1
ATOM 1506 C CA . PHE A 1 188 ? -11.830 7.036 22.688 1.00 90.12 188 PHE A CA 1
ATOM 1507 C C . PHE A 1 188 ? -11.702 7.022 21.155 1.00 90.12 188 PHE A C 1
ATOM 1509 O O . PHE A 1 188 ? -10.747 6.466 20.621 1.00 90.12 188 PHE A O 1
ATOM 1516 N N . THR A 1 189 ? -12.604 7.689 20.426 1.00 94.31 189 THR A N 1
ATOM 1517 C CA . THR A 1 189 ? -12.523 7.839 18.963 1.00 94.31 189 THR A CA 1
ATOM 1518 C C . THR A 1 189 ? -11.664 9.023 18.503 1.00 94.31 189 THR A C 1
ATOM 1520 O O . THR A 1 189 ? -11.324 9.107 17.321 1.00 94.31 189 THR A O 1
ATOM 1523 N N . ARG A 1 190 ? -11.294 9.953 19.398 1.00 94.81 190 ARG A N 1
ATOM 1524 C CA . ARG A 1 190 ? -10.497 11.150 19.058 1.00 94.81 190 ARG A CA 1
ATOM 1525 C C . ARG A 1 190 ? -9.119 10.826 18.473 1.00 94.81 190 ARG A C 1
ATOM 1527 O O . ARG A 1 190 ? -8.725 11.510 17.527 1.00 94.81 190 ARG A O 1
ATOM 1534 N N . PRO A 1 191 ? -8.366 9.822 18.967 1.00 95.12 191 PRO A N 1
ATOM 1535 C CA . PRO A 1 191 ? -7.107 9.427 18.339 1.00 95.12 191 PRO A CA 1
ATOM 1536 C C . PRO A 1 191 ? -7.294 9.020 16.874 1.00 95.12 191 PRO A C 1
ATOM 1538 O O . PRO A 1 191 ? -6.526 9.447 16.016 1.00 95.12 191 PRO A O 1
ATOM 1541 N N . LEU A 1 192 ? -8.359 8.274 16.568 1.00 96.62 192 LEU A N 1
ATOM 1542 C CA . LEU A 1 192 ? -8.650 7.842 15.205 1.00 96.62 192 LEU A CA 1
ATOM 1543 C C . LEU A 1 192 ? -9.071 9.003 14.296 1.00 96.62 192 LEU A C 1
ATOM 1545 O O . LEU A 1 192 ? -8.622 9.080 13.155 1.00 96.62 192 LEU A O 1
ATOM 1549 N N . GLU A 1 193 ? -9.877 9.934 14.806 1.00 96.62 193 GLU A N 1
ATOM 1550 C CA . GLU A 1 193 ? -10.236 11.169 14.096 1.00 96.62 193 GLU A CA 1
ATOM 1551 C C . GLU A 1 193 ? -8.972 11.945 13.685 1.00 96.62 193 GLU A C 1
ATOM 1553 O O . GLU A 1 193 ? -8.797 12.300 12.519 1.00 96.62 193 GLU A O 1
ATOM 1558 N N . ARG A 1 194 ? -8.030 12.120 14.624 1.00 95.19 194 ARG A N 1
ATOM 1559 C CA . ARG A 1 194 ? -6.740 12.778 14.365 1.00 95.19 194 ARG A CA 1
ATOM 1560 C C . ARG A 1 194 ? -5.913 12.049 13.310 1.00 95.19 194 ARG A C 1
ATOM 1562 O O . ARG A 1 194 ? -5.246 12.719 12.525 1.00 95.19 194 ARG A O 1
ATOM 1569 N N . LEU A 1 195 ? -5.943 10.716 13.272 1.00 96.56 195 LEU A N 1
ATOM 1570 C CA . LEU A 1 195 ? -5.254 9.952 12.230 1.00 96.56 195 LEU A CA 1
ATOM 1571 C C . LEU A 1 195 ? -5.840 10.261 10.848 1.00 96.56 195 LEU A C 1
ATOM 1573 O O . LEU A 1 195 ? -5.100 10.700 9.972 1.00 96.56 195 LEU A O 1
ATOM 1577 N N . TYR A 1 196 ? -7.156 10.142 10.650 1.00 96.62 196 TYR A N 1
ATOM 1578 C CA . TYR A 1 196 ? -7.785 10.462 9.356 1.00 96.62 196 TYR A CA 1
ATOM 1579 C C . TYR A 1 196 ? -7.522 11.909 8.900 1.00 96.62 196 TYR A C 1
ATOM 1581 O O . TYR A 1 196 ? -7.326 12.160 7.708 1.00 96.62 196 TYR A O 1
ATOM 1589 N N . LEU A 1 197 ? -7.437 12.856 9.838 1.00 94.12 197 LEU A N 1
ATOM 1590 C CA . LEU A 1 197 ? -7.094 14.252 9.550 1.00 94.12 197 LEU A CA 1
ATOM 1591 C C . LEU A 1 197 ? -5.614 14.482 9.193 1.00 94.12 197 LEU A C 1
ATOM 1593 O O . LEU A 1 197 ? -5.294 15.519 8.611 1.00 94.12 197 LEU A O 1
ATOM 1597 N N . LYS A 1 198 ? -4.707 13.548 9.492 1.00 94.56 198 LYS A N 1
ATOM 1598 C CA . LYS A 1 198 ? -3.271 13.658 9.167 1.00 94.56 198 LYS A CA 1
ATOM 1599 C C . LYS A 1 198 ? -2.832 12.779 7.997 1.00 94.56 198 LYS A C 1
ATOM 1601 O O . LYS A 1 198 ? -1.784 13.037 7.411 1.00 94.56 198 LYS A O 1
ATOM 1606 N N . LEU A 1 199 ? -3.586 11.729 7.679 1.00 95.31 199 LEU A N 1
ATOM 1607 C CA . LEU A 1 199 ? -3.239 10.773 6.631 1.00 95.31 199 LEU A CA 1
ATOM 1608 C C . LEU A 1 199 ? -3.552 11.304 5.225 1.00 95.31 199 LEU A C 1
ATOM 1610 O O . LEU A 1 199 ? -4.535 12.017 5.012 1.00 95.31 199 LEU A O 1
ATOM 1614 N N . GLY A 1 200 ? -2.731 10.895 4.253 1.00 93.75 200 GLY A N 1
ATOM 1615 C CA . GLY A 1 200 ? -3.075 11.006 2.832 1.00 93.75 200 GLY A CA 1
ATOM 1616 C C . GLY A 1 200 ? -4.123 9.965 2.423 1.00 93.75 200 GLY A C 1
ATOM 1617 O O . GLY A 1 200 ? -4.350 8.988 3.143 1.00 93.75 200 GLY A O 1
ATOM 1618 N N . SER A 1 201 ? -4.732 10.139 1.248 1.00 94.56 201 SER A N 1
ATOM 1619 C CA . SER A 1 201 ? -5.834 9.293 0.761 1.00 94.56 201 SER A CA 1
ATOM 1620 C C . SER A 1 201 ? -5.486 7.798 0.737 1.00 94.56 201 SER A C 1
ATOM 1622 O O . SER A 1 201 ? -6.267 6.965 1.199 1.00 94.56 201 SER A O 1
ATOM 1624 N N . ASN A 1 202 ? -4.279 7.455 0.274 1.00 94.44 202 ASN A N 1
ATOM 1625 C CA . ASN A 1 202 ? -3.801 6.075 0.209 1.00 94.44 202 ASN A CA 1
ATOM 1626 C C . ASN A 1 202 ? -3.651 5.453 1.610 1.00 94.44 202 ASN A C 1
ATOM 1628 O O . ASN A 1 202 ? -4.108 4.346 1.871 1.00 94.44 202 ASN A O 1
ATOM 1632 N N . GLN A 1 203 ? -3.068 6.175 2.565 1.00 96.81 203 GLN A N 1
ATOM 1633 C CA . GLN A 1 203 ? -2.928 5.642 3.921 1.00 96.81 203 GLN A CA 1
ATOM 1634 C C . GLN A 1 203 ? -4.281 5.506 4.623 1.00 96.81 203 GLN A C 1
ATOM 1636 O O . GLN A 1 203 ? -4.496 4.542 5.351 1.00 96.81 203 GLN A O 1
ATOM 1641 N N . ALA A 1 204 ? -5.211 6.432 4.383 1.00 97.62 204 ALA A N 1
ATOM 1642 C CA . ALA A 1 204 ? -6.563 6.339 4.918 1.00 97.62 204 ALA A CA 1
ATOM 1643 C C . ALA A 1 204 ? -7.329 5.128 4.359 1.00 97.62 204 ALA A C 1
ATOM 1645 O O . ALA A 1 204 ? -8.050 4.476 5.114 1.00 97.62 204 ALA A O 1
ATOM 1646 N N . LYS A 1 205 ? -7.123 4.764 3.081 1.00 97.62 205 LYS A N 1
ATOM 1647 C CA . LYS A 1 205 ? -7.616 3.492 2.518 1.00 97.62 205 LYS A CA 1
ATOM 1648 C C . LYS A 1 205 ? -7.153 2.305 3.353 1.00 97.62 205 LYS A C 1
ATOM 1650 O O . LYS A 1 205 ? -7.972 1.482 3.759 1.00 97.62 205 LYS A O 1
ATOM 1655 N N . TRP A 1 206 ? -5.853 2.223 3.614 1.00 98.38 206 TRP A N 1
ATOM 1656 C CA . TRP A 1 206 ? -5.275 1.094 4.336 1.00 98.38 206 TRP A CA 1
ATOM 1657 C C . TRP A 1 206 ? -5.659 1.079 5.815 1.00 98.38 206 TRP A C 1
ATOM 1659 O O . TRP A 1 206 ? -5.970 0.011 6.328 1.00 98.38 206 TRP A O 1
ATOM 1669 N N . LEU A 1 207 ? -5.762 2.239 6.471 1.00 98.56 207 LEU A N 1
ATOM 1670 C CA . LEU A 1 207 ? -6.310 2.340 7.828 1.00 98.56 207 LEU A CA 1
ATOM 1671 C C . LEU A 1 207 ? -7.773 1.872 7.892 1.00 98.56 207 LEU A C 1
ATOM 1673 O O . LEU A 1 207 ? -8.156 1.167 8.821 1.00 98.56 207 LEU A O 1
ATOM 1677 N N . THR A 1 208 ? -8.583 2.222 6.890 1.00 98.38 208 THR A N 1
ATOM 1678 C CA . THR A 1 208 ? -9.985 1.779 6.801 1.00 98.38 208 THR A CA 1
ATOM 1679 C C . THR A 1 208 ? -10.068 0.256 6.698 1.00 98.38 208 THR A C 1
ATOM 1681 O O . THR A 1 208 ? -10.850 -0.373 7.404 1.00 98.38 208 THR A O 1
ATOM 1684 N N . ARG A 1 209 ? -9.236 -0.353 5.846 1.00 98.06 209 ARG A N 1
ATOM 1685 C CA . ARG A 1 209 ? -9.171 -1.814 5.690 1.00 98.06 209 ARG A CA 1
ATOM 1686 C C . ARG A 1 209 ? -8.616 -2.519 6.926 1.00 98.06 209 ARG A C 1
ATOM 1688 O O . ARG A 1 209 ? -9.094 -3.594 7.267 1.00 98.06 209 ARG A O 1
ATOM 1695 N N . LEU A 1 210 ? -7.666 -1.893 7.619 1.00 98.06 210 LEU A N 1
ATOM 1696 C CA . LEU A 1 210 ? -7.120 -2.374 8.887 1.00 98.06 210 LEU A CA 1
ATOM 1697 C C . LEU A 1 210 ? -8.200 -2.414 9.983 1.00 98.06 210 LEU A C 1
ATOM 1699 O O . LEU A 1 210 ? -8.340 -3.429 10.657 1.00 98.06 210 LEU A O 1
ATOM 1703 N N . LEU A 1 211 ? -9.013 -1.357 10.109 1.00 97.88 211 LEU A N 1
ATOM 1704 C CA . LEU A 1 211 ? -10.159 -1.304 11.031 1.00 97.88 211 LEU A CA 1
ATOM 1705 C C . LEU A 1 211 ? -11.224 -2.358 10.720 1.00 97.88 211 LEU A C 1
ATOM 1707 O O . LEU A 1 211 ? -11.802 -2.936 11.630 1.00 97.88 211 LEU A O 1
ATOM 1711 N N . LEU A 1 212 ? -11.488 -2.619 9.441 1.00 97.44 212 LEU A N 1
ATOM 1712 C CA . LEU A 1 212 ? -12.423 -3.669 9.026 1.00 97.44 212 LEU A CA 1
ATOM 1713 C C . LEU A 1 212 ? -11.793 -5.070 9.041 1.00 97.44 212 LEU A C 1
ATOM 1715 O O . LEU A 1 212 ? -12.478 -6.044 8.743 1.00 97.44 212 LEU A O 1
ATOM 1719 N N . LYS A 1 213 ? -10.495 -5.169 9.362 1.00 97.19 213 LYS A N 1
ATOM 1720 C CA . LYS A 1 213 ? -9.681 -6.391 9.317 1.00 97.19 213 LYS A CA 1
ATOM 1721 C C . LYS A 1 213 ? -9.771 -7.143 7.984 1.00 97.19 213 LYS A C 1
ATOM 1723 O O . LYS A 1 213 ? -9.662 -8.366 7.945 1.00 97.19 213 LYS A O 1
ATOM 1728 N N . ASP A 1 214 ? -9.936 -6.4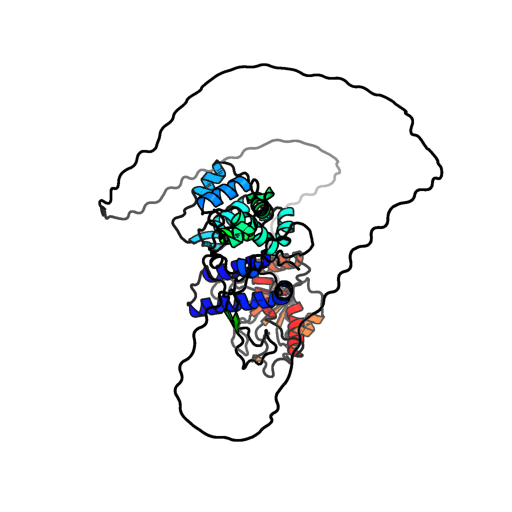09 6.885 1.00 95.56 214 ASP A N 1
ATOM 1729 C CA . ASP A 1 214 ? -10.037 -6.969 5.538 1.00 95.56 214 ASP A CA 1
ATOM 1730 C C . ASP A 1 214 ? -9.209 -6.158 4.538 1.00 95.56 214 ASP A C 1
ATOM 1732 O O . ASP A 1 214 ? -9.639 -5.133 4.003 1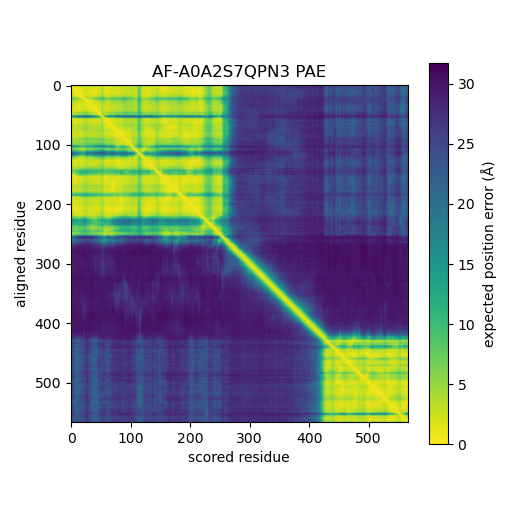.00 95.56 214 ASP A O 1
ATOM 1736 N N . TYR A 1 215 ? -8.005 -6.651 4.239 1.00 95.31 215 TYR A N 1
ATOM 1737 C CA . TYR A 1 215 ? -7.205 -6.141 3.124 1.00 95.31 215 TYR A CA 1
ATOM 1738 C C . TYR A 1 215 ? -7.664 -6.657 1.761 1.00 95.31 215 TYR A C 1
ATOM 1740 O O . TYR A 1 215 ? -7.228 -6.145 0.729 1.00 95.31 215 TYR A O 1
ATOM 1748 N N . GLY A 1 216 ? -8.512 -7.683 1.725 1.00 92.06 216 GLY A N 1
ATOM 1749 C CA . GLY A 1 216 ? -8.861 -8.397 0.509 1.00 92.06 216 GLY A CA 1
ATOM 1750 C C . GLY A 1 216 ? -7.831 -9.428 0.062 1.00 92.06 216 GLY A C 1
ATOM 1751 O O . GLY A 1 216 ? -8.002 -10.055 -0.984 1.00 92.06 216 GLY A O 1
ATOM 1752 N N . PHE A 1 217 ? -6.747 -9.586 0.819 1.00 93.44 217 PHE A N 1
ATOM 1753 C CA . PHE A 1 217 ? -5.704 -10.578 0.611 1.00 93.44 217 PHE A CA 1
ATOM 1754 C C . PHE A 1 217 ? -4.905 -10.796 1.892 1.00 93.44 217 PHE A C 1
ATOM 1756 O O . PHE A 1 217 ? -4.856 -9.934 2.763 1.00 93.44 217 PHE A O 1
ATOM 1763 N N . LYS A 1 218 ? -4.222 -11.940 1.965 1.00 93.00 218 LYS A N 1
ATOM 1764 C CA . LYS A 1 218 ? -3.267 -12.235 3.035 1.00 93.00 218 LYS A CA 1
ATOM 1765 C C . LYS A 1 218 ? -1.879 -11.744 2.649 1.00 93.00 218 LYS A C 1
ATOM 1767 O O . LYS A 1 218 ? -1.420 -12.020 1.532 1.00 93.00 218 LYS A O 1
ATOM 1772 N N . VAL A 1 219 ? -1.224 -11.037 3.564 1.00 92.19 219 VAL A N 1
ATOM 1773 C CA . VAL A 1 219 ? 0.199 -10.714 3.444 1.00 92.19 219 VAL A CA 1
ATOM 1774 C C . VAL A 1 219 ? 0.996 -11.987 3.752 1.00 92.19 219 VAL A C 1
ATOM 1776 O O . VAL A 1 219 ? 0.697 -12.651 4.743 1.00 92.19 219 VAL A O 1
ATOM 1779 N N . PRO A 1 220 ? 1.976 -12.381 2.919 1.00 89.06 220 PRO A N 1
ATOM 1780 C CA . PRO A 1 220 ? 2.830 -13.523 3.229 1.00 89.06 220 PRO A CA 1
ATOM 1781 C C . PRO A 1 220 ? 3.568 -13.318 4.560 1.00 89.06 220 PRO A C 1
ATOM 1783 O O . PRO A 1 220 ? 4.412 -12.432 4.664 1.00 89.06 220 PRO A O 1
ATOM 1786 N N . THR A 1 221 ? 3.255 -14.140 5.562 1.00 81.38 221 THR A N 1
ATOM 1787 C CA . THR A 1 221 ? 3.949 -14.179 6.865 1.00 81.38 221 THR A CA 1
ATOM 1788 C C . THR A 1 221 ? 5.059 -15.223 6.909 1.00 81.38 221 THR A C 1
ATOM 1790 O O . THR A 1 221 ? 5.895 -15.189 7.805 1.00 81.38 221 THR A O 1
ATOM 1793 N N . VAL A 1 222 ? 5.067 -16.133 5.931 1.00 82.38 222 VAL A N 1
ATOM 1794 C CA . VAL A 1 222 ? 6.132 -17.105 5.703 1.00 82.38 222 VAL A CA 1
ATOM 1795 C C . VAL A 1 222 ? 6.684 -16.876 4.309 1.00 82.38 222 VAL A C 1
ATOM 1797 O O . VAL A 1 222 ? 5.935 -16.910 3.329 1.00 82.38 222 VAL A O 1
ATOM 1800 N N . PHE A 1 223 ? 7.985 -16.624 4.206 1.00 79.38 223 PHE A N 1
ATOM 1801 C CA . PHE A 1 223 ? 8.640 -16.431 2.916 1.00 79.38 223 PHE A CA 1
ATOM 1802 C C . PHE A 1 223 ? 10.095 -16.894 2.939 1.00 79.38 223 PHE A C 1
ATOM 1804 O O . PHE A 1 223 ? 10.775 -16.866 3.967 1.00 79.38 223 PHE A O 1
ATOM 1811 N N . ASN A 1 224 ? 10.567 -17.338 1.772 1.00 78.38 224 ASN A N 1
ATOM 1812 C CA . ASN A 1 224 ? 11.949 -17.764 1.598 1.00 78.38 224 ASN A CA 1
ATOM 1813 C C . ASN A 1 224 ? 12.851 -16.536 1.524 1.00 78.38 224 ASN A C 1
ATOM 1815 O O . ASN A 1 224 ? 12.715 -15.701 0.627 1.00 78.38 224 ASN A O 1
ATOM 1819 N N . VAL A 1 225 ? 13.799 -16.452 2.445 1.00 74.50 225 VAL A N 1
ATOM 1820 C CA . VAL A 1 225 ? 14.835 -15.431 2.433 1.00 74.50 225 VAL A CA 1
ATOM 1821 C C . VAL A 1 225 ? 16.003 -16.024 1.654 1.00 74.50 225 VAL A C 1
ATOM 1823 O O . VAL A 1 225 ? 16.726 -16.881 2.150 1.00 74.50 225 VAL A O 1
ATOM 1826 N N . GLY A 1 226 ? 16.120 -15.649 0.379 1.00 67.94 226 GLY A N 1
ATOM 1827 C CA . GLY A 1 226 ? 17.191 -16.164 -0.480 1.00 67.94 226 GLY A CA 1
ATOM 1828 C C . GLY A 1 226 ? 18.581 -15.796 0.047 1.00 67.94 226 GLY A C 1
ATOM 1829 O O . GLY A 1 226 ? 18.728 -14.835 0.805 1.00 67.94 226 GLY A O 1
ATOM 1830 N N . SER A 1 227 ? 19.615 -16.514 -0.399 1.00 57.97 227 SER A N 1
ATOM 1831 C CA . SER A 1 227 ? 21.008 -16.274 0.011 1.00 57.97 227 SER A CA 1
ATOM 1832 C C . SER A 1 227 ? 21.491 -14.854 -0.275 1.00 57.97 227 SER A C 1
ATOM 1834 O O . SER A 1 227 ? 22.382 -14.355 0.390 1.00 57.97 227 SER A O 1
ATOM 1836 N N . GLN A 1 228 ? 20.877 -14.142 -1.220 1.00 61.31 228 GLN A N 1
ATOM 1837 C CA . GLN A 1 228 ? 21.162 -12.726 -1.462 1.00 61.31 228 GLN A CA 1
ATOM 1838 C C . GLN A 1 228 ? 20.732 -11.791 -0.310 1.00 61.31 228 GLN A C 1
ATOM 1840 O O . GLN A 1 228 ? 21.054 -10.604 -0.324 1.00 61.31 228 GLN A O 1
ATOM 1845 N N . HIS A 1 229 ? 19.974 -12.304 0.659 1.00 61.53 229 HIS A N 1
ATOM 1846 C CA . HIS A 1 229 ? 19.444 -11.575 1.811 1.00 61.53 229 HIS A CA 1
ATOM 1847 C C . HIS A 1 229 ? 19.937 -12.137 3.152 1.00 61.53 229 HIS A C 1
ATOM 1849 O O . HIS A 1 229 ? 19.588 -11.595 4.198 1.00 61.53 229 HIS A O 1
ATOM 1855 N N . THR A 1 230 ? 20.753 -13.193 3.134 1.00 65.06 230 THR A N 1
ATOM 1856 C CA . THR A 1 230 ? 21.315 -13.824 4.334 1.00 65.06 230 THR A CA 1
ATOM 1857 C C . THR A 1 230 ? 22.797 -14.119 4.142 1.00 65.06 230 THR A C 1
ATOM 1859 O O . THR A 1 230 ? 23.236 -14.305 3.018 1.00 65.06 230 THR A O 1
ATOM 1862 N N . SER A 1 231 ? 23.566 -14.275 5.216 1.00 67.75 231 SER A N 1
ATOM 1863 C CA . SER A 1 231 ? 24.930 -14.821 5.127 1.00 67.75 231 SER A CA 1
ATOM 1864 C C . SER A 1 231 ? 24.972 -16.331 4.832 1.00 67.75 231 SER A C 1
ATOM 1866 O O . SER A 1 231 ? 26.055 -16.890 4.673 1.00 67.75 231 SER A O 1
ATOM 1868 N N . PHE A 1 232 ? 23.817 -17.006 4.765 1.00 64.56 232 PHE A N 1
ATOM 1869 C CA . PHE A 1 232 ? 23.732 -18.432 4.463 1.00 64.56 232 PHE A CA 1
ATOM 1870 C C . PHE A 1 232 ? 24.003 -18.726 2.980 1.00 64.56 232 PHE A C 1
ATOM 1872 O O . PHE A 1 232 ? 23.667 -17.944 2.089 1.00 64.56 232 PHE A O 1
ATOM 1879 N N . SER A 1 233 ? 24.602 -19.893 2.722 1.00 70.12 233 SER A N 1
ATOM 1880 C CA . SER A 1 233 ? 24.865 -20.408 1.372 1.00 70.12 233 SER A CA 1
ATOM 1881 C C . SER A 1 233 ? 23.580 -20.528 0.544 1.00 70.12 233 SER A C 1
ATOM 1883 O O . SER A 1 233 ? 22.521 -20.850 1.080 1.00 70.12 233 SER A O 1
ATO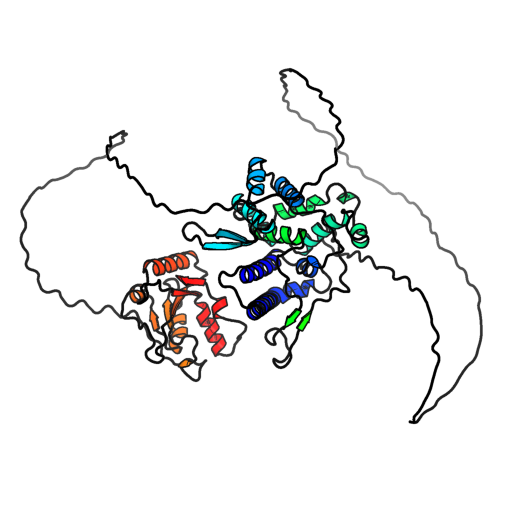M 1885 N N . SER A 1 234 ? 23.680 -20.361 -0.780 1.00 71.75 234 SER A N 1
ATOM 1886 C CA . SER A 1 234 ? 22.577 -20.588 -1.732 1.00 71.75 234 SER A CA 1
ATOM 1887 C C . SER A 1 234 ? 22.036 -22.019 -1.724 1.00 71.75 234 SER A C 1
ATOM 1889 O O . SER A 1 234 ? 20.925 -22.251 -2.194 1.00 71.75 234 SER A O 1
ATOM 1891 N N . ALA A 1 235 ? 22.791 -22.967 -1.164 1.00 73.19 235 ALA A N 1
ATOM 1892 C CA . ALA A 1 235 ? 22.343 -24.338 -0.949 1.00 73.19 235 ALA A CA 1
ATOM 1893 C C . ALA A 1 235 ? 21.329 -24.479 0.206 1.00 73.19 235 ALA A C 1
ATOM 1895 O O . ALA A 1 235 ? 20.654 -25.503 0.296 1.00 73.19 235 ALA A O 1
ATOM 1896 N N . LEU A 1 236 ? 21.210 -23.481 1.092 1.00 68.69 236 LEU A N 1
ATOM 1897 C CA . LEU A 1 236 ? 20.301 -23.514 2.236 1.00 68.69 236 LEU A CA 1
ATOM 1898 C C . LEU A 1 236 ? 19.026 -22.724 1.941 1.00 68.69 236 LEU A C 1
ATOM 1900 O O . LEU A 1 236 ? 19.056 -21.542 1.598 1.00 68.69 236 LEU A O 1
ATOM 1904 N N . LYS A 1 237 ? 17.880 -23.379 2.127 1.00 76.50 237 LYS A N 1
ATOM 1905 C CA . LYS A 1 237 ? 16.573 -22.728 2.069 1.00 76.50 237 LYS A CA 1
ATOM 1906 C C . LYS A 1 237 ? 16.233 -22.178 3.450 1.00 76.50 237 LYS A C 1
ATOM 1908 O O . LYS A 1 237 ? 15.863 -22.936 4.341 1.00 76.50 237 LYS A O 1
ATOM 1913 N N . VAL A 1 238 ? 16.350 -20.865 3.612 1.00 77.69 238 VAL A N 1
ATOM 1914 C CA . VAL A 1 238 ? 15.997 -20.173 4.856 1.00 77.69 238 VAL A CA 1
ATOM 1915 C C . VAL A 1 238 ? 14.577 -19.635 4.743 1.00 77.69 238 VAL A C 1
ATOM 1917 O O . VAL A 1 238 ? 14.254 -18.901 3.807 1.00 77.69 238 VAL A O 1
ATOM 1920 N N . THR A 1 239 ? 13.722 -19.993 5.694 1.00 80.50 239 THR A N 1
ATOM 1921 C CA . THR A 1 239 ? 12.352 -19.483 5.803 1.00 80.50 239 THR A CA 1
ATOM 1922 C C . THR A 1 239 ? 12.256 -18.551 6.998 1.00 80.50 239 THR A C 1
ATOM 1924 O O . THR A 1 239 ? 12.638 -18.930 8.102 1.00 80.50 239 THR A O 1
ATOM 1927 N N . ALA A 1 240 ? 11.740 -17.343 6.784 1.00 76.50 240 ALA A N 1
ATOM 1928 C CA . ALA A 1 240 ? 11.315 -16.477 7.876 1.00 76.50 240 ALA A CA 1
ATOM 1929 C C . ALA A 1 240 ? 9.838 -16.749 8.171 1.00 76.50 240 ALA A C 1
ATOM 1931 O O . ALA A 1 240 ? 9.044 -16.842 7.234 1.00 76.50 240 ALA A O 1
ATOM 1932 N N . GLU A 1 241 ? 9.490 -16.870 9.450 1.00 83.06 241 GLU A N 1
ATOM 1933 C CA . GLU A 1 241 ? 8.122 -17.038 9.941 1.00 83.06 241 GLU A CA 1
ATOM 1934 C C . GLU A 1 241 ? 7.894 -16.116 11.142 1.00 83.06 241 GLU A C 1
ATOM 1936 O O . GLU A 1 241 ? 8.798 -15.876 11.942 1.00 83.06 241 GLU A O 1
ATOM 1941 N N . VAL A 1 242 ? 6.682 -15.575 11.239 1.00 79.50 242 VAL A N 1
ATOM 1942 C CA . VAL A 1 242 ? 6.251 -14.732 12.356 1.00 79.50 242 VAL A CA 1
ATOM 1943 C C . VAL A 1 242 ? 5.620 -15.616 13.433 1.00 79.50 242 VAL A C 1
ATOM 1945 O O . VAL A 1 242 ? 4.591 -16.238 13.171 1.00 79.50 242 VAL A O 1
ATOM 1948 N N . ASP A 1 243 ? 6.200 -15.646 14.636 1.00 81.00 243 ASP A N 1
ATOM 1949 C CA . ASP A 1 243 ? 5.611 -16.339 15.792 1.00 81.00 243 ASP A CA 1
ATOM 1950 C C . ASP A 1 243 ? 4.507 -15.488 16.431 1.00 81.00 243 ASP A C 1
ATOM 1952 O O . ASP A 1 243 ? 4.777 -14.428 16.988 1.00 81.00 243 ASP A O 1
ATOM 1956 N N . TRP A 1 244 ? 3.264 -15.967 16.362 1.00 81.56 244 TRP A N 1
ATOM 1957 C CA . TRP A 1 244 ? 2.088 -15.294 16.921 1.00 81.56 244 TRP A CA 1
ATOM 1958 C C . TRP A 1 244 ? 1.766 -15.699 18.361 1.00 81.56 244 TRP A C 1
ATOM 1960 O O . TRP A 1 244 ? 0.972 -15.023 19.011 1.00 81.56 244 TRP A O 1
ATOM 1970 N N . ASN A 1 245 ? 2.351 -16.786 18.870 1.00 78.44 245 ASN A N 1
ATOM 1971 C CA . ASN A 1 245 ? 1.880 -17.416 20.106 1.00 78.44 245 ASN A CA 1
ATOM 1972 C C . ASN A 1 245 ? 2.233 -16.622 21.371 1.00 78.44 245 ASN A C 1
ATOM 1974 O O . ASN A 1 245 ? 1.635 -16.849 22.417 1.00 78.44 245 ASN A O 1
ATOM 1978 N N . ASN A 1 246 ? 3.166 -15.672 21.270 1.00 77.44 246 ASN A N 1
ATOM 1979 C CA . ASN A 1 246 ? 3.723 -14.944 22.413 1.00 77.44 246 ASN A CA 1
ATOM 1980 C C . ASN A 1 246 ? 3.607 -13.418 22.280 1.00 77.44 246 ASN A C 1
ATOM 1982 O O . ASN A 1 246 ? 4.310 -12.674 22.962 1.00 77.44 246 ASN A O 1
ATOM 1986 N N . ILE A 1 247 ? 2.744 -12.931 21.383 1.00 82.81 247 ILE A N 1
ATOM 1987 C CA . ILE A 1 247 ? 2.651 -11.501 21.098 1.00 82.81 247 ILE A CA 1
ATOM 1988 C C . ILE A 1 247 ? 1.595 -10.832 21.987 1.00 82.81 247 ILE A C 1
ATOM 1990 O O . ILE A 1 247 ? 0.399 -11.077 21.841 1.00 82.81 247 ILE A O 1
ATOM 1994 N N . ILE A 1 248 ? 2.029 -9.927 22.869 1.00 85.00 248 ILE A N 1
ATOM 1995 C CA . ILE A 1 248 ? 1.146 -9.198 23.791 1.00 85.00 248 ILE A CA 1
ATOM 1996 C C . ILE A 1 248 ? 0.850 -7.790 23.245 1.00 85.00 248 ILE A C 1
ATOM 1998 O O . ILE A 1 248 ? 1.785 -7.056 22.934 1.00 85.00 248 ILE A O 1
ATOM 2002 N N . PRO A 1 249 ? -0.424 -7.364 23.151 1.00 85.31 249 PRO A N 1
ATOM 2003 C CA . PRO A 1 249 ? -0.794 -5.983 22.842 1.00 85.31 249 PRO A CA 1
ATOM 2004 C C . PRO A 1 249 ? -0.147 -4.971 23.801 1.00 85.31 249 PRO A C 1
ATOM 2006 O O . PRO A 1 249 ? -0.287 -5.090 25.016 1.00 85.31 249 PRO A O 1
ATOM 2009 N N . ILE A 1 250 ? 0.512 -3.937 23.265 1.00 86.75 250 ILE A N 1
ATOM 2010 C CA . ILE A 1 250 ? 1.166 -2.895 24.071 1.00 86.75 250 ILE A CA 1
ATOM 2011 C C . ILE A 1 250 ? 0.437 -1.567 23.879 1.00 86.75 250 ILE A C 1
ATOM 2013 O O . ILE A 1 250 ? 0.491 -0.962 22.808 1.00 86.75 250 ILE A O 1
ATOM 2017 N N . ARG A 1 251 ? -0.206 -1.070 24.940 1.00 86.62 251 ARG A N 1
ATOM 2018 C CA . ARG A 1 251 ? -0.720 0.304 24.969 1.00 86.62 251 ARG A CA 1
ATOM 2019 C C . ARG A 1 251 ? 0.431 1.277 25.245 1.00 86.62 251 ARG A C 1
ATOM 2021 O O . ARG A 1 251 ? 1.140 1.125 26.237 1.00 86.62 251 ARG A O 1
ATOM 2028 N N . ARG A 1 252 ? 0.602 2.296 24.398 1.00 86.06 252 ARG A N 1
ATOM 2029 C CA . ARG A 1 252 ? 1.696 3.280 24.498 1.00 86.06 252 ARG A CA 1
ATOM 2030 C C . ARG A 1 252 ? 1.197 4.558 25.173 1.00 86.06 252 ARG A C 1
ATOM 2032 O O . ARG A 1 252 ? 0.207 5.153 24.739 1.00 86.06 252 ARG A O 1
ATOM 2039 N N . GLU A 1 253 ? 1.871 4.986 26.239 1.00 76.31 253 GLU A N 1
ATOM 2040 C CA . GLU A 1 253 ? 1.567 6.257 26.905 1.00 76.31 253 GLU A CA 1
ATOM 2041 C C . GLU A 1 253 ? 2.056 7.445 26.075 1.00 76.31 253 GLU A C 1
ATOM 2043 O O . GLU A 1 253 ? 3.160 7.440 25.528 1.00 76.31 253 GLU A O 1
ATOM 2048 N N . GLY A 1 254 ? 1.219 8.477 25.976 1.00 59.84 254 GLY A N 1
ATOM 2049 C CA . GLY A 1 254 ? 1.532 9.714 25.270 1.00 59.84 254 GLY A CA 1
ATOM 2050 C C . GLY A 1 254 ? 2.509 10.599 26.041 1.00 59.84 254 GLY A C 1
ATOM 2051 O O . GLY A 1 254 ? 2.122 11.681 26.458 1.00 59.84 254 GLY A O 1
ATOM 2052 N N . SER A 1 255 ? 3.754 10.156 26.225 1.00 45.66 255 SER A N 1
ATOM 2053 C CA . SER A 1 255 ? 4.893 11.003 26.613 1.00 45.66 255 SER A CA 1
ATOM 2054 C C . SER A 1 255 ? 6.210 10.215 26.574 1.00 45.66 255 SER A C 1
ATOM 2056 O O . SER A 1 255 ? 6.637 9.653 27.567 1.00 45.66 255 SER A O 1
ATOM 2058 N N . ASN A 1 256 ? 6.877 10.183 25.416 1.00 43.19 256 ASN A N 1
ATOM 2059 C CA . ASN A 1 256 ? 8.340 10.093 25.233 1.00 43.19 256 ASN A CA 1
ATOM 2060 C C . ASN A 1 256 ? 9.237 9.195 26.126 1.00 43.19 256 ASN A C 1
ATOM 2062 O O . ASN A 1 256 ? 10.450 9.373 26.081 1.00 43.19 256 ASN A O 1
ATOM 2066 N N . MET A 1 257 ? 8.747 8.189 26.848 1.00 41.72 257 MET A N 1
ATOM 2067 C CA . MET A 1 257 ? 9.578 7.139 27.439 1.00 41.72 257 MET A CA 1
ATOM 2068 C C . MET A 1 257 ? 8.807 5.822 27.470 1.00 41.72 257 MET A C 1
ATOM 2070 O O . MET A 1 257 ? 7.746 5.715 28.078 1.00 41.72 257 MET A O 1
ATOM 2074 N N . MET A 1 258 ? 9.360 4.809 26.802 1.00 38.16 258 MET A N 1
ATOM 2075 C CA . MET A 1 258 ? 8.888 3.431 26.884 1.00 38.16 258 MET A CA 1
ATOM 2076 C C . MET A 1 258 ? 8.925 2.965 28.345 1.00 38.16 258 MET A C 1
ATOM 2078 O O . MET A 1 258 ? 9.990 2.676 28.884 1.00 38.16 258 MET A O 1
ATOM 2082 N N . LYS A 1 259 ? 7.761 2.849 28.979 1.00 39.97 259 LYS A N 1
ATOM 2083 C CA . LYS A 1 259 ? 7.548 1.876 30.049 1.00 39.97 259 LYS A CA 1
ATOM 2084 C C . LYS A 1 259 ? 6.432 0.952 29.579 1.00 39.97 259 LYS A C 1
ATOM 2086 O O . LYS A 1 259 ? 5.270 1.349 29.639 1.00 39.97 259 LYS A O 1
ATOM 2091 N N . PRO A 1 260 ? 6.751 -0.233 29.039 1.00 43.78 260 PRO A N 1
ATOM 2092 C CA . PRO A 1 260 ? 5.715 -1.202 28.743 1.00 43.78 260 PRO A CA 1
ATOM 2093 C C . PRO A 1 260 ? 5.072 -1.620 30.069 1.00 43.78 260 PRO A C 1
ATOM 2095 O O . PRO A 1 260 ? 5.729 -2.190 30.939 1.00 43.78 260 PRO A O 1
ATOM 2098 N N . THR A 1 261 ? 3.784 -1.327 30.249 1.00 44.56 261 THR A N 1
ATOM 2099 C CA . THR A 1 261 ? 2.979 -2.003 31.269 1.00 44.56 261 THR A CA 1
ATOM 2100 C C . THR A 1 261 ? 2.681 -3.397 30.731 1.00 44.56 261 THR A C 1
ATOM 2102 O O . THR A 1 261 ? 1.640 -3.633 30.123 1.00 44.56 261 THR A O 1
ATOM 2105 N N . VAL A 1 262 ? 3.641 -4.312 30.872 1.00 48.66 262 VAL A N 1
ATOM 2106 C CA . VAL A 1 262 ? 3.408 -5.728 30.586 1.00 48.66 262 VAL A CA 1
ATOM 2107 C C . VAL A 1 262 ? 2.507 -6.250 31.696 1.00 48.66 262 VAL A C 1
ATOM 2109 O O . VAL A 1 262 ? 2.940 -6.405 32.837 1.00 48.66 262 VAL A O 1
ATOM 2112 N N . ILE A 1 263 ? 1.240 -6.497 31.374 1.00 46.12 263 ILE A N 1
ATOM 2113 C CA . ILE A 1 263 ? 0.353 -7.259 32.250 1.00 46.12 263 ILE A CA 1
ATOM 2114 C C . ILE A 1 263 ? 0.839 -8.707 32.169 1.00 46.12 263 ILE A C 1
ATOM 2116 O O . ILE A 1 263 ? 0.471 -9.446 31.258 1.00 46.12 263 ILE A O 1
ATOM 2120 N N . GLN A 1 264 ? 1.729 -9.101 33.083 1.00 37.81 264 GLN A N 1
ATOM 2121 C CA . GLN A 1 264 ? 2.072 -10.507 33.260 1.00 37.81 264 GLN A CA 1
ATOM 2122 C C . GLN A 1 264 ? 0.806 -11.239 33.703 1.00 37.81 264 GLN A C 1
ATOM 2124 O O . GLN A 1 264 ? 0.297 -11.021 34.804 1.00 37.81 264 GLN A O 1
ATOM 2129 N N . GLN A 1 265 ? 0.286 -12.101 32.831 1.00 37.09 265 GLN A N 1
ATOM 2130 C CA . GLN A 1 265 ? -0.704 -13.086 33.235 1.00 37.09 265 GLN A CA 1
ATOM 2131 C C . GLN A 1 265 ? -0.048 -13.984 34.283 1.00 37.09 265 GLN A C 1
ATOM 2133 O O . GLN A 1 265 ? 0.889 -14.726 33.997 1.00 37.09 265 GLN A O 1
ATOM 2138 N N . THR A 1 266 ? -0.513 -13.877 35.523 1.00 29.62 266 THR A N 1
ATOM 2139 C CA . THR A 1 266 ? -0.127 -14.771 36.610 1.00 29.62 266 THR A CA 1
ATOM 2140 C C . THR A 1 266 ? -0.724 -16.137 36.297 1.00 29.62 266 THR A C 1
ATOM 2142 O O . THR A 1 266 ? -1.895 -16.403 36.567 1.00 29.62 266 THR A O 1
ATOM 2145 N N . THR A 1 267 ? 0.067 -17.018 35.691 1.00 32.00 267 THR A N 1
ATOM 2146 C CA . THR A 1 267 ? -0.270 -18.436 35.602 1.00 32.00 267 THR A CA 1
ATOM 2147 C C . THR A 1 267 ? -0.264 -19.002 37.018 1.00 32.00 267 THR A C 1
ATOM 2149 O O . THR A 1 267 ? 0.792 -19.273 37.588 1.00 32.00 267 THR A O 1
ATOM 2152 N N . LYS A 1 268 ? -1.451 -19.151 37.614 1.00 29.42 268 LYS A N 1
ATOM 2153 C CA . LYS A 1 268 ? -1.641 -19.999 38.792 1.00 29.42 268 LYS A CA 1
ATOM 2154 C C . LYS A 1 268 ? -1.325 -21.435 38.375 1.00 29.42 268 LYS A C 1
ATOM 2156 O O . LYS A 1 268 ? -2.074 -22.028 37.603 1.00 29.42 268 LYS A O 1
ATOM 2161 N N . ALA A 1 269 ? -0.210 -21.964 38.865 1.00 28.31 269 ALA A N 1
ATOM 2162 C CA . ALA A 1 269 ? 0.095 -23.382 38.781 1.00 28.31 269 ALA A CA 1
ATOM 2163 C C . ALA A 1 269 ? -0.971 -24.156 39.571 1.00 28.31 269 ALA A C 1
ATOM 2165 O O . ALA A 1 269 ? -1.125 -23.961 40.775 1.00 28.31 269 ALA A O 1
ATOM 2166 N N . ILE A 1 270 ? -1.731 -24.997 38.874 1.00 33.62 270 ILE A N 1
ATOM 2167 C CA . ILE A 1 270 ? -2.510 -26.069 39.485 1.00 33.62 270 ILE A CA 1
ATOM 2168 C C . ILE A 1 270 ? -1.583 -27.284 39.476 1.00 33.62 270 ILE A C 1
ATOM 2170 O O . ILE A 1 270 ? -1.328 -27.866 38.423 1.00 33.62 270 ILE A O 1
ATOM 2174 N N . GLU A 1 271 ? -1.030 -27.617 40.641 1.00 33.31 271 GLU A N 1
ATOM 2175 C CA . GLU A 1 271 ? -0.395 -28.911 40.883 1.00 33.31 271 GLU A CA 1
ATOM 2176 C C . GLU A 1 271 ? -1.465 -30.004 40.803 1.00 33.31 271 GLU A C 1
ATOM 2178 O O . GLU A 1 271 ? -2.415 -30.034 41.584 1.00 33.31 271 GLU A O 1
ATOM 2183 N N . GLY A 1 272 ? -1.305 -30.902 39.835 1.00 31.09 272 GLY A N 1
ATOM 2184 C CA . GLY A 1 272 ? -2.092 -32.118 39.685 1.00 31.09 272 GLY A CA 1
ATOM 2185 C C . GLY A 1 272 ? -1.178 -33.233 39.201 1.00 31.09 272 GLY A C 1
ATOM 2186 O O . GLY A 1 272 ? -0.947 -33.379 38.004 1.00 31.09 272 GLY A O 1
ATOM 2187 N N . LEU A 1 273 ? -0.620 -33.972 40.156 1.00 36.00 273 LEU A N 1
ATOM 2188 C CA . LEU A 1 273 ? 0.166 -35.189 39.961 1.00 36.00 273 LEU A CA 1
ATOM 2189 C C . LEU A 1 273 ? -0.711 -36.303 39.354 1.00 36.00 273 LEU A C 1
ATOM 2191 O O . LEU A 1 273 ? -1.869 -36.447 39.754 1.00 36.00 273 LEU A O 1
ATOM 2195 N N . PRO A 1 274 ? -0.151 -37.156 38.480 1.00 46.69 274 PRO A N 1
ATOM 2196 C CA . PRO A 1 274 ? -0.453 -38.578 38.608 1.00 46.69 274 PRO A CA 1
ATOM 2197 C C . PRO A 1 274 ? 0.801 -39.465 38.559 1.00 46.69 274 PRO A C 1
ATOM 2199 O O . PRO A 1 274 ? 1.716 -39.258 37.761 1.00 46.69 274 PRO A O 1
ATOM 2202 N N . ASP A 1 275 ? 0.795 -40.479 39.426 1.00 33.59 275 ASP A N 1
ATOM 2203 C CA . ASP A 1 275 ? 1.788 -41.550 39.542 1.00 33.59 275 ASP A CA 1
ATOM 2204 C C . ASP A 1 275 ? 1.928 -42.404 38.263 1.00 33.59 275 ASP A C 1
ATOM 2206 O O . ASP A 1 275 ? 0.922 -42.710 37.611 1.00 33.59 275 ASP A O 1
ATOM 2210 N N . PRO A 1 276 ? 3.138 -42.909 37.943 1.00 43.75 276 PRO A N 1
ATOM 2211 C CA . PRO A 1 276 ? 3.343 -43.892 36.889 1.00 43.75 276 PRO A CA 1
ATOM 2212 C C . PRO A 1 276 ? 3.393 -45.324 37.450 1.00 43.75 276 PRO A C 1
ATOM 2214 O O . PRO A 1 276 ? 4.142 -45.623 38.382 1.00 43.75 276 PRO A O 1
ATOM 2217 N N . LYS A 1 277 ? 2.654 -46.251 36.825 1.00 42.78 277 LYS A N 1
ATOM 2218 C CA . LYS A 1 277 ? 2.881 -47.698 36.969 1.00 42.78 277 LYS A CA 1
ATOM 2219 C C . LYS A 1 277 ? 3.774 -48.219 35.841 1.00 42.78 277 LYS A C 1
ATOM 2221 O O . LYS A 1 277 ? 3.566 -47.944 34.664 1.00 42.78 277 LYS A O 1
ATOM 2226 N N . THR A 1 278 ? 4.770 -48.969 36.284 1.00 35.91 278 THR A N 1
ATOM 2227 C CA . THR A 1 278 ? 5.860 -49.683 35.615 1.00 35.91 278 THR A CA 1
ATOM 2228 C C . THR A 1 278 ? 5.423 -50.881 34.762 1.00 35.91 278 THR A C 1
ATOM 2230 O O . THR A 1 278 ? 4.403 -51.495 35.054 1.00 35.91 278 THR A O 1
ATOM 2233 N N . ASN A 1 279 ? 6.252 -51.234 33.760 1.00 33.25 279 ASN A N 1
ATOM 2234 C CA . ASN A 1 279 ? 6.730 -52.595 33.401 1.00 33.25 279 ASN A CA 1
ATOM 2235 C C . ASN A 1 279 ? 7.810 -52.463 32.284 1.00 33.25 279 ASN A C 1
ATOM 2237 O O . ASN A 1 279 ? 7.509 -51.920 31.228 1.00 33.25 279 ASN A O 1
ATOM 2241 N N . VAL A 1 280 ? 9.121 -52.624 32.564 1.00 33.25 280 VAL A N 1
ATOM 2242 C CA . VAL A 1 280 ? 9.975 -53.852 32.462 1.00 33.25 280 VAL A CA 1
ATOM 2243 C C . VAL A 1 280 ? 10.136 -54.309 30.986 1.00 33.25 280 VAL A C 1
ATOM 2245 O O . VAL A 1 280 ? 9.144 -54.598 30.337 1.00 33.25 280 VAL A O 1
ATOM 2248 N N . THR A 1 281 ? 11.319 -54.340 30.334 1.00 29.77 281 THR A N 1
ATOM 2249 C CA . THR A 1 281 ? 12.469 -55.259 30.559 1.00 29.77 281 THR A CA 1
ATOM 2250 C C . THR A 1 281 ? 13.715 -54.889 29.696 1.00 29.77 281 THR A C 1
ATOM 2252 O O . THR A 1 281 ? 13.546 -54.609 28.516 1.00 29.77 281 THR A O 1
ATOM 2255 N N . THR A 1 282 ? 14.937 -55.025 30.270 1.00 32.56 282 THR A N 1
ATOM 2256 C CA . THR A 1 282 ? 16.285 -55.369 29.681 1.00 32.56 282 THR A CA 1
ATOM 2257 C C . THR A 1 282 ? 16.897 -54.519 28.539 1.00 32.56 282 THR A C 1
ATOM 2259 O O . THR A 1 282 ? 16.219 -54.204 27.582 1.00 32.56 282 THR A O 1
ATOM 2262 N N . SER A 1 283 ? 18.194 -54.155 28.485 1.00 30.84 283 SER A N 1
ATOM 2263 C CA . SER A 1 283 ? 19.432 -54.810 28.963 1.00 30.84 283 SER A CA 1
ATOM 2264 C C . SER A 1 283 ? 20.685 -53.891 28.964 1.00 30.84 283 SER A C 1
ATOM 2266 O O . SER A 1 283 ? 20.883 -53.142 28.017 1.00 30.84 283 SER A O 1
ATOM 2268 N N . ARG A 1 284 ? 21.573 -54.124 29.955 1.00 30.70 284 ARG A N 1
ATOM 2269 C CA . ARG A 1 284 ? 23.069 -54.098 29.979 1.00 30.70 284 ARG A CA 1
ATOM 2270 C C . ARG A 1 284 ? 23.899 -52.834 29.632 1.00 30.70 284 ARG A C 1
ATOM 2272 O O . ARG A 1 284 ? 23.914 -52.384 28.497 1.00 30.70 284 ARG A O 1
ATOM 2279 N N . GLY A 1 285 ? 24.789 -52.469 30.578 1.00 29.95 285 GLY A N 1
ATOM 2280 C CA . GLY A 1 285 ? 26.066 -51.752 30.347 1.00 29.95 285 GLY A CA 1
ATOM 2281 C C . GLY A 1 285 ? 26.411 -50.674 31.400 1.00 29.95 285 GLY A C 1
ATOM 2282 O O . GLY A 1 285 ? 26.077 -49.526 31.176 1.00 29.95 285 GLY A O 1
ATOM 2283 N N . VAL A 1 286 ? 26.856 -51.000 32.627 1.00 31.73 286 VAL A N 1
ATOM 2284 C CA . VAL A 1 286 ? 28.276 -51.030 33.100 1.00 31.73 286 VAL A CA 1
ATOM 2285 C C . VAL A 1 286 ? 28.825 -49.664 33.611 1.00 31.73 286 VAL A C 1
ATOM 2287 O O . VAL A 1 286 ? 29.128 -48.795 32.808 1.00 31.73 286 VAL A O 1
ATOM 2290 N N . VAL A 1 287 ? 29.053 -49.591 34.949 1.00 32.44 287 VAL A N 1
ATOM 2291 C CA . VAL A 1 287 ? 30.117 -48.849 35.712 1.00 32.44 287 VAL A CA 1
ATOM 2292 C C . VAL A 1 287 ? 29.948 -47.307 35.845 1.00 32.44 287 VAL A C 1
ATOM 2294 O O . VAL A 1 287 ? 29.695 -46.644 34.859 1.00 32.44 287 VAL A O 1
ATOM 2297 N N . SER A 1 288 ? 30.064 -46.608 36.994 1.00 30.97 288 SER A N 1
ATOM 2298 C CA . SER A 1 288 ? 30.652 -46.879 38.322 1.00 30.97 288 SER A CA 1
ATOM 2299 C C . SER A 1 288 ? 30.074 -45.989 39.455 1.00 30.97 288 SER A C 1
ATOM 2301 O O . SER A 1 288 ? 29.503 -44.932 39.210 1.00 30.97 288 SER A O 1
ATOM 2303 N N . ARG A 1 289 ? 30.304 -46.466 40.691 1.00 29.52 289 ARG A N 1
ATOM 2304 C CA . ARG A 1 289 ? 30.077 -45.942 42.070 1.00 29.52 289 ARG A CA 1
ATOM 2305 C C . ARG A 1 289 ? 30.648 -44.524 42.322 1.00 29.52 289 ARG A C 1
ATOM 2307 O O . ARG A 1 289 ? 31.628 -44.177 41.681 1.00 29.52 289 ARG A O 1
ATOM 2314 N N . SER A 1 290 ? 30.109 -43.685 43.225 1.00 30.36 290 SER A N 1
ATOM 2315 C CA . SER A 1 290 ? 30.153 -43.768 44.715 1.00 30.36 290 SER A CA 1
ATOM 2316 C C . SER A 1 290 ? 29.044 -42.908 45.387 1.00 30.36 290 SER A C 1
ATOM 2318 O O . SER A 1 290 ? 28.823 -41.783 44.958 1.00 30.36 290 SER A O 1
ATOM 2320 N N . ASN A 1 291 ? 28.201 -43.417 46.309 1.00 29.80 291 ASN A N 1
ATOM 2321 C CA . ASN A 1 291 ? 28.326 -43.443 47.796 1.00 29.80 291 ASN A CA 1
ATOM 2322 C C . ASN A 1 291 ? 29.018 -42.191 48.395 1.00 29.80 291 ASN A C 1
ATOM 2324 O O . ASN A 1 291 ? 30.134 -41.895 47.994 1.00 29.80 291 ASN A O 1
ATOM 2328 N N . VAL A 1 292 ? 28.449 -41.408 49.330 1.00 30.58 292 VAL A N 1
ATOM 2329 C CA . VAL A 1 292 ? 28.043 -41.741 50.718 1.00 30.58 292 VAL A CA 1
ATOM 2330 C C . VAL A 1 292 ? 27.065 -40.666 51.285 1.00 30.58 292 VAL A C 1
ATOM 2332 O O . VAL A 1 292 ? 27.211 -39.479 51.015 1.00 30.58 292 VAL A O 1
ATOM 2335 N N . GLN A 1 293 ? 26.081 -41.112 52.076 1.00 30.89 293 GLN A N 1
ATOM 2336 C CA . GLN A 1 293 ? 25.119 -40.396 52.957 1.00 30.89 293 GLN A CA 1
ATOM 2337 C C . GLN A 1 293 ? 25.691 -40.261 54.411 1.00 30.89 293 GLN A C 1
ATOM 2339 O O . GLN A 1 293 ? 26.724 -40.868 54.665 1.00 30.89 293 GLN A O 1
ATOM 2344 N N . PRO A 1 294 ? 24.975 -39.793 55.467 1.00 51.84 294 PRO A N 1
ATOM 2345 C CA . PRO A 1 294 ? 24.138 -38.601 55.705 1.00 51.84 294 PRO A CA 1
ATOM 2346 C C . PRO A 1 294 ? 24.428 -37.989 57.125 1.00 51.84 294 PRO A C 1
ATOM 2348 O O . PRO A 1 294 ? 25.494 -38.233 57.679 1.00 51.84 294 PRO A O 1
ATOM 2351 N N . LEU A 1 295 ? 23.425 -37.320 57.743 1.00 29.73 295 LEU A N 1
ATOM 2352 C CA . LEU A 1 295 ? 23.272 -36.852 59.156 1.00 29.73 295 LEU A CA 1
ATOM 2353 C C . LEU A 1 295 ? 23.603 -35.353 59.363 1.00 29.73 295 LEU A C 1
ATOM 2355 O O . LEU A 1 295 ? 24.565 -34.864 58.796 1.00 29.73 295 LEU A O 1
ATOM 2359 N N . LEU A 1 296 ? 22.905 -34.526 60.157 1.00 30.30 296 LEU A N 1
ATOM 2360 C CA . LEU A 1 296 ? 21.767 -34.635 61.087 1.00 30.30 296 LEU A CA 1
ATOM 2361 C C . LEU A 1 296 ? 21.275 -33.199 61.430 1.00 30.30 296 LEU A C 1
ATOM 2363 O O . LEU A 1 296 ? 22.042 -32.254 61.300 1.00 30.30 296 LEU A O 1
ATOM 2367 N N . ARG A 1 297 ? 20.017 -33.088 61.904 1.00 32.44 297 ARG A N 1
ATOM 2368 C CA . ARG A 1 297 ? 19.401 -32.102 62.846 1.00 32.44 297 ARG A CA 1
ATOM 2369 C C . ARG A 1 297 ? 20.112 -30.743 63.073 1.00 32.44 297 ARG A C 1
ATOM 2371 O O . ARG A 1 297 ? 21.260 -30.701 63.488 1.00 32.44 297 ARG A O 1
ATOM 2378 N N . SER A 1 298 ? 19.412 -29.601 63.077 1.00 29.98 298 SER A N 1
ATOM 2379 C CA . SER A 1 298 ? 18.584 -29.131 64.216 1.00 29.98 298 SER A CA 1
ATOM 2380 C C . SER A 1 298 ? 17.835 -27.825 63.887 1.00 29.98 298 SER A C 1
ATOM 2382 O O . SER A 1 298 ? 18.214 -27.087 62.986 1.00 29.98 298 SER A O 1
ATOM 2384 N N . ARG A 1 299 ? 16.776 -27.556 64.658 1.00 33.50 299 ARG A N 1
ATOM 2385 C CA . ARG A 1 299 ? 15.835 -26.415 64.608 1.00 33.50 299 ARG A CA 1
ATOM 2386 C C . ARG A 1 299 ? 16.213 -25.357 65.706 1.00 33.50 299 ARG A C 1
ATOM 2388 O O . ARG A 1 299 ? 17.267 -25.532 66.307 1.00 33.50 299 ARG A O 1
ATOM 2395 N N . PRO A 1 300 ? 15.429 -24.289 65.997 1.00 48.28 300 PRO A N 1
ATOM 2396 C CA . PRO A 1 300 ? 15.762 -22.869 65.756 1.00 48.28 300 PRO A CA 1
ATOM 2397 C C . PRO A 1 300 ? 15.904 -21.993 67.030 1.00 48.28 300 PRO A C 1
ATOM 2399 O O . PRO A 1 300 ? 15.417 -22.397 68.080 1.00 48.28 300 PRO A O 1
ATOM 2402 N N . ILE A 1 301 ? 16.438 -20.759 66.930 1.00 28.89 301 ILE A N 1
ATOM 2403 C CA . ILE A 1 301 ? 16.261 -19.683 67.942 1.00 28.89 301 ILE A CA 1
ATOM 2404 C C . ILE A 1 301 ? 16.171 -18.284 67.284 1.00 28.89 301 ILE A C 1
ATOM 2406 O O . ILE A 1 301 ? 16.852 -18.002 66.300 1.00 28.89 301 ILE A O 1
ATOM 2410 N N . LEU A 1 302 ? 15.286 -17.460 67.867 1.00 32.25 302 LEU A N 1
ATOM 2411 C CA . LEU A 1 302 ? 14.977 -16.035 67.671 1.00 32.25 302 LEU A CA 1
ATOM 2412 C C . LEU A 1 302 ? 16.184 -15.076 67.630 1.00 32.25 302 LEU A C 1
ATOM 2414 O O . LEU A 1 302 ? 17.127 -15.248 68.396 1.00 32.25 302 LEU A O 1
ATOM 2418 N N . ALA A 1 303 ? 16.021 -13.948 66.924 1.00 31.20 303 ALA A N 1
ATOM 2419 C CA . ALA A 1 303 ? 16.363 -12.627 67.463 1.00 31.20 303 ALA A CA 1
ATOM 2420 C C . ALA A 1 303 ? 15.568 -11.507 66.765 1.00 31.20 303 ALA A C 1
ATOM 2422 O O . ALA A 1 303 ? 15.370 -11.501 65.552 1.00 31.20 303 ALA A O 1
ATOM 2423 N N . GLU A 1 304 ? 15.119 -10.584 67.601 1.00 30.73 304 GLU A N 1
ATOM 2424 C CA . GLU A 1 304 ? 14.278 -9.410 67.403 1.00 30.73 304 GLU A CA 1
ATOM 2425 C C . GLU A 1 304 ? 15.173 -8.157 67.432 1.00 30.73 304 GLU A C 1
ATOM 2427 O O . GLU A 1 304 ? 16.101 -8.111 68.237 1.00 30.73 304 GLU A O 1
ATOM 2432 N N . ALA A 1 305 ? 14.914 -7.142 66.598 1.00 30.88 305 ALA A N 1
ATOM 2433 C CA . ALA A 1 305 ? 15.325 -5.758 66.868 1.00 30.88 305 ALA A CA 1
ATOM 2434 C C . ALA A 1 305 ? 14.553 -4.756 65.990 1.00 30.88 305 ALA A C 1
ATOM 2436 O O . ALA A 1 305 ? 14.380 -4.946 64.787 1.00 30.88 305 ALA A O 1
ATOM 2437 N N . ALA A 1 306 ? 14.094 -3.699 66.654 1.00 35.62 306 ALA A N 1
ATOM 2438 C CA . ALA A 1 306 ? 13.146 -2.675 66.232 1.00 35.62 306 ALA A CA 1
ATOM 2439 C C . ALA A 1 306 ? 13.855 -1.391 65.689 1.00 35.62 306 ALA A C 1
ATOM 2441 O O . ALA A 1 306 ? 15.081 -1.387 65.558 1.00 35.62 306 ALA A O 1
ATOM 2442 N N . PRO A 1 307 ? 13.116 -0.312 65.339 1.00 44.59 307 PRO A N 1
ATOM 2443 C CA . PRO A 1 307 ? 13.543 0.746 64.416 1.00 44.59 307 PRO A CA 1
ATOM 2444 C C . PRO A 1 307 ? 14.133 1.991 65.100 1.00 44.59 307 PRO A C 1
ATOM 2446 O O . PRO A 1 307 ? 13.940 2.225 66.292 1.00 44.59 307 PRO A O 1
ATOM 2449 N N . SER A 1 308 ? 14.799 2.844 64.316 1.00 31.31 308 SER A N 1
ATOM 2450 C CA . SER A 1 308 ? 15.352 4.125 64.774 1.00 31.31 308 SER A CA 1
ATOM 2451 C C . SER A 1 308 ? 14.548 5.318 64.252 1.00 31.31 308 SER A C 1
ATOM 2453 O O . SER A 1 308 ? 14.456 5.554 63.048 1.00 31.31 308 SER A O 1
ATOM 2455 N N . THR A 1 309 ? 14.021 6.087 65.199 1.00 32.44 309 THR A N 1
ATOM 2456 C CA . THR A 1 309 ? 13.445 7.430 65.065 1.00 32.44 309 THR A CA 1
ATOM 2457 C C . THR A 1 309 ? 14.513 8.449 65.470 1.00 32.44 309 THR A C 1
ATOM 2459 O O . THR A 1 309 ? 15.130 8.260 66.516 1.00 32.44 309 THR A O 1
ATOM 2462 N N . VAL A 1 310 ? 14.703 9.552 64.735 1.00 35.44 310 VAL A N 1
ATOM 2463 C CA . VAL A 1 310 ? 15.375 10.758 65.266 1.00 35.44 310 VAL A CA 1
ATOM 2464 C C . VAL A 1 310 ? 14.625 12.007 64.812 1.00 35.44 310 VAL A C 1
ATOM 2466 O O . VAL A 1 310 ? 14.217 12.129 63.660 1.00 35.44 310 VAL A O 1
ATOM 2469 N N . ASN A 1 311 ? 14.422 12.891 65.784 1.00 31.53 311 ASN A N 1
ATOM 2470 C CA . ASN A 1 311 ? 13.560 14.061 65.792 1.00 31.53 311 ASN A CA 1
ATOM 2471 C C . ASN A 1 311 ? 14.389 15.362 65.705 1.00 31.53 311 ASN A C 1
ATOM 2473 O O . ASN A 1 311 ? 15.592 15.370 65.957 1.00 31.53 311 ASN A O 1
ATOM 2477 N N . SER A 1 312 ? 13.695 16.444 65.366 1.00 33.56 312 SER A N 1
ATOM 2478 C CA . SER A 1 312 ? 14.129 17.814 65.059 1.00 33.56 312 SER A CA 1
ATOM 2479 C C . SER A 1 312 ? 14.928 18.568 66.135 1.00 33.56 312 SER A C 1
ATOM 2481 O O . SER A 1 312 ? 14.694 18.377 67.325 1.00 33.56 312 SER A O 1
ATOM 2483 N N . GLN A 1 313 ? 15.717 19.570 65.711 1.00 30.58 313 GLN A N 1
ATOM 2484 C CA . GLN A 1 313 ? 15.974 20.794 66.488 1.00 30.58 313 GLN A CA 1
ATOM 2485 C C . GLN A 1 313 ? 16.201 22.036 65.601 1.00 30.58 313 GLN A C 1
ATOM 2487 O O . GLN A 1 313 ? 16.679 21.959 64.473 1.00 30.58 313 GLN A O 1
ATOM 2492 N N . THR A 1 314 ? 15.805 23.172 66.171 1.00 33.62 314 THR A N 1
ATOM 2493 C CA . THR A 1 314 ? 15.560 24.509 65.611 1.00 33.62 314 THR A CA 1
ATOM 2494 C C . THR A 1 314 ? 16.676 25.482 66.005 1.00 33.62 314 THR A C 1
ATOM 2496 O O . THR A 1 314 ? 16.976 25.523 67.192 1.00 33.62 314 THR A O 1
ATOM 2499 N N . VAL A 1 315 ? 17.183 26.352 65.110 1.00 32.50 315 VAL A N 1
ATOM 2500 C CA . VAL A 1 315 ? 17.832 27.645 65.469 1.00 32.50 315 VAL A CA 1
ATOM 2501 C C . VAL A 1 315 ? 17.602 28.710 64.370 1.00 32.50 315 VAL A C 1
ATOM 2503 O O . VAL A 1 315 ? 17.530 28.393 63.188 1.00 32.50 315 VAL A O 1
ATOM 2506 N N . LYS A 1 316 ? 17.436 29.962 64.825 1.00 34.25 316 LYS A N 1
ATOM 2507 C CA . LYS A 1 316 ? 17.069 31.238 64.169 1.00 34.25 316 LYS A CA 1
ATOM 2508 C C . LYS A 1 316 ? 18.181 31.898 63.318 1.00 34.25 316 LYS A C 1
ATOM 2510 O O . LYS A 1 316 ? 19.352 31.653 63.585 1.00 34.25 316 LYS A O 1
ATOM 2515 N N . GLY A 1 317 ? 17.804 32.861 62.455 1.00 28.84 317 GLY A N 1
ATOM 2516 C CA . GLY A 1 317 ? 18.673 33.985 62.033 1.00 28.84 317 GLY A CA 1
ATOM 2517 C C . GLY A 1 317 ? 18.299 34.730 60.729 1.00 28.84 317 GLY A C 1
ATOM 2518 O O . GLY A 1 317 ? 18.664 34.270 59.658 1.00 28.84 317 GLY A O 1
ATOM 2519 N N . ASP A 1 318 ? 17.594 35.864 60.870 1.00 30.95 318 ASP A N 1
ATOM 2520 C CA . ASP A 1 318 ? 17.632 37.179 60.169 1.00 30.95 318 ASP A CA 1
ATOM 2521 C C . ASP A 1 318 ? 17.638 37.392 58.617 1.00 30.95 318 ASP A C 1
ATOM 2523 O O . ASP A 1 318 ? 18.592 37.058 57.930 1.00 30.95 318 ASP A O 1
ATOM 2527 N N . THR A 1 319 ? 16.561 38.078 58.146 1.00 32.97 319 THR A N 1
ATOM 2528 C CA . THR A 1 319 ? 16.372 39.289 57.255 1.00 32.97 319 THR A CA 1
ATOM 2529 C C . THR A 1 319 ? 17.345 39.613 56.077 1.00 32.97 319 THR A C 1
ATOM 2531 O O . THR A 1 319 ? 18.516 39.288 56.202 1.00 32.97 319 THR A O 1
ATOM 2534 N N . PRO A 1 320 ? 16.967 40.364 54.986 1.00 46.16 320 PRO A N 1
ATOM 2535 C CA . PRO A 1 320 ? 15.790 41.242 54.811 1.00 46.16 320 PRO A CA 1
ATOM 2536 C C . PRO A 1 320 ? 15.049 41.307 53.438 1.00 46.16 320 PRO A C 1
ATOM 2538 O O . PRO A 1 320 ? 15.621 41.215 52.359 1.00 46.16 320 PRO A O 1
ATOM 2541 N N . ARG A 1 321 ? 13.733 41.563 53.549 1.00 35.75 321 ARG A N 1
ATOM 2542 C CA . ARG A 1 321 ? 12.881 42.616 52.930 1.00 35.75 321 ARG A CA 1
ATOM 2543 C C . ARG A 1 321 ? 13.310 43.290 51.602 1.00 35.75 321 ARG A C 1
ATOM 2545 O O . ARG A 1 321 ? 14.276 44.044 51.608 1.00 35.75 321 ARG A O 1
ATOM 2552 N N . GLN A 1 322 ? 12.460 43.196 50.566 1.00 36.09 322 GLN A N 1
ATOM 2553 C CA . GLN A 1 322 ? 12.100 44.302 49.650 1.00 36.09 322 GLN A CA 1
ATOM 2554 C C . GLN A 1 322 ? 10.658 44.135 49.118 1.00 36.09 322 GLN A C 1
ATOM 2556 O O . GLN A 1 322 ? 10.236 43.031 48.775 1.00 36.09 322 GLN A O 1
ATOM 2561 N N . ASP A 1 323 ? 9.926 45.250 49.116 1.00 37.16 323 ASP A N 1
ATOM 2562 C CA . ASP A 1 323 ? 8.510 45.447 48.767 1.00 37.16 323 ASP A CA 1
ATOM 2563 C C . ASP A 1 323 ? 8.239 45.470 47.245 1.00 37.16 323 ASP A C 1
ATOM 2565 O O . ASP A 1 323 ? 9.173 45.574 46.446 1.00 37.16 323 ASP A O 1
ATOM 2569 N N . PRO A 1 324 ? 6.956 45.497 46.825 1.00 50.06 324 PRO A N 1
ATOM 2570 C CA . PRO A 1 324 ? 6.596 46.372 45.710 1.00 50.06 324 PRO A CA 1
ATOM 2571 C C . PRO A 1 324 ? 5.365 47.246 46.009 1.00 50.06 324 PRO A C 1
ATOM 2573 O O . PRO A 1 324 ? 4.269 46.747 46.269 1.00 50.06 324 PRO A O 1
ATOM 2576 N N . GLU A 1 325 ? 5.544 48.564 45.886 1.00 36.06 325 GLU A N 1
ATOM 2577 C CA . GLU A 1 325 ? 4.473 49.560 45.776 1.00 36.06 325 GLU A CA 1
ATOM 2578 C C . GLU A 1 325 ? 4.181 49.913 44.304 1.00 36.06 325 GLU A C 1
ATOM 2580 O O . GLU A 1 325 ? 5.073 50.217 43.516 1.00 36.06 325 GLU A O 1
ATOM 2585 N N . SER A 1 326 ? 2.889 49.849 43.973 1.00 38.16 326 SER A N 1
ATOM 2586 C CA . SER A 1 326 ? 2.046 50.815 43.248 1.00 38.16 326 SER A CA 1
ATOM 2587 C C . SER A 1 326 ? 2.634 51.812 42.231 1.00 38.16 326 SER A C 1
ATOM 2589 O O . SER A 1 326 ? 3.470 52.650 42.545 1.00 38.16 326 SER A O 1
ATOM 2591 N N . GLY A 1 327 ? 1.978 51.888 41.063 1.00 29.17 327 GLY A N 1
ATOM 2592 C CA . GLY A 1 327 ? 2.010 53.064 40.183 1.00 29.17 327 GLY A CA 1
ATOM 2593 C C . GLY A 1 327 ? 1.115 52.925 38.944 1.00 29.17 327 GLY A C 1
ATOM 2594 O O . GLY A 1 327 ? 1.383 52.116 38.065 1.00 29.17 327 GLY A O 1
ATOM 2595 N N . ALA A 1 328 ? 0.033 53.703 38.894 1.00 33.78 328 ALA A N 1
ATOM 2596 C CA . ALA A 1 328 ? -1.060 53.662 37.918 1.00 33.78 328 ALA A CA 1
ATOM 2597 C C . ALA A 1 328 ? -0.825 54.499 36.639 1.00 33.78 328 ALA A C 1
ATOM 2599 O O . ALA A 1 328 ? -0.096 55.487 36.690 1.00 33.78 328 ALA A O 1
ATOM 2600 N N . SER A 1 329 ? -1.554 54.201 35.545 1.00 32.34 329 SER A N 1
ATOM 2601 C CA . SER A 1 329 ? -2.386 55.187 34.802 1.00 32.34 329 SER A CA 1
ATOM 2602 C C . SER A 1 329 ? -3.113 54.621 33.563 1.00 32.34 329 SER A C 1
ATOM 2604 O O . SER A 1 329 ? -2.501 54.210 32.586 1.00 32.34 329 SER A O 1
ATOM 2606 N N . SER A 1 330 ? -4.449 54.650 33.649 1.00 34.06 330 SER A N 1
ATOM 2607 C CA . SER A 1 330 ? -5.481 55.137 32.709 1.00 34.06 330 SER A CA 1
ATOM 2608 C C . SER A 1 330 ? -5.295 55.104 31.177 1.00 34.06 330 SER A C 1
ATOM 2610 O O . SER A 1 330 ? -4.410 55.754 30.635 1.00 34.06 330 SER A O 1
ATOM 2612 N N . THR A 1 331 ? -6.291 54.554 30.457 1.00 32.84 331 THR A N 1
ATOM 2613 C CA . THR A 1 331 ? -7.256 55.331 29.623 1.00 32.84 331 THR A CA 1
ATOM 2614 C C . THR A 1 331 ? -8.334 54.443 28.956 1.00 32.84 331 THR A C 1
ATOM 2616 O O . THR A 1 331 ? -8.085 53.680 28.035 1.00 32.84 331 THR A O 1
ATOM 2619 N N . THR A 1 332 ? -9.563 54.565 29.467 1.00 34.72 332 THR A N 1
ATOM 2620 C CA . THR A 1 332 ? -10.838 54.800 28.747 1.00 34.72 332 THR A CA 1
ATOM 2621 C C . THR A 1 332 ? -11.056 54.274 27.312 1.00 34.72 332 THR A C 1
ATOM 2623 O O . THR A 1 332 ? -10.459 54.795 26.377 1.00 34.72 332 THR A O 1
ATOM 2626 N N . ASN A 1 333 ? -12.101 53.453 27.097 1.00 30.81 333 ASN A N 1
ATOM 2627 C CA . ASN A 1 333 ? -13.295 53.877 26.337 1.00 30.81 333 ASN A CA 1
ATOM 2628 C C . ASN A 1 333 ? -14.470 52.881 26.413 1.00 30.81 333 ASN A C 1
ATOM 2630 O O . ASN A 1 333 ? -14.320 51.706 26.728 1.00 30.81 333 ASN A O 1
ATOM 2634 N N . LYS A 1 334 ? -15.663 53.447 26.216 1.00 33.72 334 LYS A N 1
ATOM 2635 C CA . LYS A 1 334 ? -16.998 52.978 26.610 1.00 33.72 334 LYS A CA 1
ATOM 2636 C C . LYS A 1 334 ? -17.690 52.094 25.544 1.00 33.72 334 LYS A C 1
ATOM 2638 O O . LYS A 1 334 ? -17.365 52.177 24.368 1.00 33.72 334 LYS A O 1
ATOM 2643 N N . ARG A 1 335 ? -18.679 51.317 26.030 1.00 32.53 335 ARG A N 1
ATOM 2644 C CA . ARG A 1 335 ? -19.906 50.698 25.426 1.00 32.53 335 ARG A CA 1
ATOM 2645 C C . ARG A 1 335 ? -20.550 51.450 24.225 1.00 32.53 335 ARG A C 1
ATOM 2647 O O . ARG A 1 335 ? -20.179 52.608 24.057 1.00 32.53 335 ARG A O 1
ATOM 2654 N N . PRO A 1 336 ? -21.587 50.928 23.497 1.00 47.84 336 PRO A N 1
ATOM 2655 C CA . PRO A 1 336 ? -22.635 49.927 23.874 1.00 47.84 336 PRO A CA 1
ATOM 2656 C C . PRO A 1 336 ? -22.963 48.864 22.775 1.00 47.84 336 PRO A C 1
ATOM 2658 O O . PRO A 1 336 ? -22.449 48.953 21.671 1.00 47.84 336 PRO A O 1
ATOM 2661 N N . LEU A 1 337 ? -23.597 47.703 23.017 1.00 34.97 337 LEU A N 1
ATOM 2662 C CA . LEU A 1 337 ? -25.008 47.339 23.314 1.00 34.97 337 LEU A CA 1
ATOM 2663 C C . LEU A 1 337 ? -26.134 47.963 22.444 1.00 34.97 337 LEU A C 1
ATOM 2665 O O . LEU A 1 337 ? -26.508 49.112 22.650 1.00 34.97 337 LEU A O 1
ATOM 2669 N N . SER A 1 338 ? -26.745 47.129 21.593 1.00 38.22 338 SER A N 1
ATOM 2670 C CA . SER A 1 338 ? -28.160 47.119 21.155 1.00 38.22 338 SER A CA 1
ATOM 2671 C C . SER A 1 338 ? -28.482 45.648 20.800 1.00 38.22 338 SER A C 1
ATOM 2673 O O . SER A 1 338 ? -27.691 45.004 20.118 1.00 38.22 338 SER A O 1
ATOM 2675 N N . GLU A 1 339 ? -29.400 44.917 21.441 1.00 32.38 339 GLU A N 1
ATOM 2676 C CA . GLU A 1 339 ? -30.875 44.997 21.450 1.00 32.38 339 GLU A CA 1
ATOM 2677 C C . GLU A 1 339 ? -31.517 45.166 20.066 1.00 32.38 339 GLU A C 1
ATOM 2679 O O . GLU A 1 339 ? -31.608 46.287 19.583 1.00 32.38 339 GLU A O 1
ATOM 2684 N N . VAL A 1 340 ? -32.023 44.058 19.493 1.00 34.75 340 VAL A N 1
ATOM 2685 C CA . VAL A 1 340 ? -33.385 43.961 18.924 1.00 34.75 340 VAL A CA 1
ATOM 2686 C C . VAL A 1 340 ? -33.957 42.547 19.165 1.00 34.75 340 VAL A C 1
ATOM 2688 O O . VAL A 1 340 ? -33.312 41.526 18.934 1.00 34.75 340 VAL A O 1
ATOM 2691 N N . THR A 1 341 ? -35.185 42.587 19.669 1.00 31.17 341 THR A N 1
ATOM 2692 C CA . THR A 1 341 ? -36.263 41.632 19.989 1.00 31.17 341 THR A CA 1
ATOM 2693 C C . THR A 1 341 ? -36.609 40.578 18.912 1.00 31.17 341 THR A C 1
ATOM 2695 O O . THR A 1 341 ? -36.495 40.832 17.720 1.00 31.17 341 THR A O 1
ATOM 2698 N N . SER A 1 342 ? -36.863 39.311 19.276 1.00 31.14 342 SER A N 1
ATOM 2699 C CA . SER A 1 342 ? -38.132 38.659 19.712 1.00 31.14 342 SER A CA 1
ATOM 2700 C C . SER A 1 342 ? -39.135 38.323 18.595 1.00 31.14 342 SER A C 1
ATOM 2702 O O . SER A 1 342 ? -39.645 39.238 17.959 1.00 31.14 342 SER A O 1
ATOM 2704 N N . SER A 1 343 ? -39.476 37.026 18.452 1.00 27.20 343 SER A N 1
ATOM 2705 C CA . SER A 1 343 ? -40.815 36.411 18.192 1.00 27.20 343 SER A CA 1
ATOM 2706 C C . SER A 1 343 ? -40.631 34.929 17.780 1.00 27.20 343 SER A C 1
ATOM 2708 O O . SER A 1 343 ? -39.978 34.674 16.778 1.00 27.20 343 SER A O 1
ATOM 2710 N N . SER A 1 344 ? -40.968 33.934 18.623 1.00 29.64 344 SER A N 1
ATOM 2711 C CA . SER A 1 344 ? -42.269 33.205 18.692 1.00 29.64 344 SER A CA 1
ATOM 2712 C C . SER A 1 344 ? -42.546 32.321 17.452 1.00 29.64 344 SER A C 1
ATOM 2714 O O . SER A 1 344 ? -42.402 32.810 16.346 1.00 29.64 344 SER A O 1
ATOM 2716 N N . LEU A 1 345 ? -42.964 31.044 17.477 1.00 31.00 345 LEU A N 1
ATOM 2717 C CA . LEU A 1 345 ? -43.668 30.187 18.446 1.00 31.00 345 LEU A CA 1
ATOM 2718 C C . LEU A 1 345 ? -43.564 28.697 18.018 1.00 31.00 345 LEU A C 1
ATOM 2720 O O . LEU A 1 345 ? -43.469 28.398 16.834 1.00 31.00 345 LEU A O 1
ATOM 2724 N N . ASN A 1 346 ? -43.683 27.804 19.009 1.00 29.92 346 ASN A N 1
ATOM 2725 C CA . ASN A 1 346 ? -44.374 26.499 19.024 1.00 29.92 346 ASN A CA 1
ATOM 2726 C C . ASN A 1 346 ? -44.258 25.505 17.845 1.00 29.92 346 ASN A C 1
ATOM 2728 O O . ASN A 1 346 ? -44.857 25.700 16.798 1.00 29.92 346 ASN A O 1
ATOM 2732 N N . SER A 1 347 ? -43.805 24.282 18.152 1.00 31.86 347 SER A N 1
ATOM 2733 C CA . SER A 1 347 ? -44.761 23.190 18.423 1.00 31.86 347 SER A CA 1
ATOM 2734 C C . SER A 1 347 ? -44.095 22.022 19.156 1.00 31.86 347 SER A C 1
ATOM 2736 O O . SER A 1 347 ? -43.149 21.408 18.663 1.00 31.86 347 SER A O 1
ATOM 2738 N N . GLN A 1 348 ? -44.639 21.705 20.328 1.00 33.72 348 GLN A N 1
ATOM 2739 C CA . GLN A 1 348 ? -44.516 20.408 20.979 1.00 33.72 348 GLN A CA 1
ATOM 2740 C C . GLN A 1 348 ? -45.234 19.343 20.139 1.00 33.72 348 GLN A C 1
ATOM 2742 O O . GLN A 1 348 ? -46.297 19.600 19.582 1.00 33.72 348 GLN A O 1
ATOM 2747 N N . GLY A 1 349 ? -44.682 18.134 20.102 1.00 29.12 349 GLY A N 1
ATOM 2748 C CA . GLY A 1 349 ? -45.312 16.977 19.475 1.00 29.12 349 GLY A CA 1
ATOM 2749 C C . GLY A 1 349 ? -44.710 15.692 20.016 1.00 29.12 349 GLY A C 1
ATOM 2750 O O . GLY A 1 349 ? -43.790 15.130 19.431 1.00 29.12 349 GLY A O 1
ATOM 2751 N N . ALA A 1 350 ? -45.203 15.263 21.176 1.00 33.53 350 ALA A N 1
ATOM 2752 C CA . ALA A 1 350 ? -44.932 13.954 21.745 1.00 33.53 350 ALA A CA 1
ATOM 2753 C C . ALA A 1 350 ? -45.494 12.848 20.837 1.00 33.53 350 ALA A C 1
ATOM 2755 O O . ALA A 1 350 ? -46.616 12.947 20.348 1.00 33.53 350 ALA A O 1
ATOM 2756 N N . GLY A 1 351 ? -44.738 11.766 20.660 1.00 28.53 351 GLY A N 1
ATOM 2757 C CA . GLY A 1 351 ? -45.182 10.604 19.897 1.00 28.53 351 GLY A CA 1
ATOM 2758 C C . GLY A 1 351 ? -44.343 9.374 20.204 1.00 28.53 351 GLY A C 1
ATOM 2759 O O . GLY A 1 351 ? -43.401 9.055 19.488 1.00 28.53 351 GLY A O 1
ATOM 2760 N N . ARG A 1 352 ? -44.692 8.682 21.293 1.00 35.16 352 ARG A N 1
ATOM 2761 C CA . ARG A 1 352 ? -44.286 7.296 21.553 1.00 35.16 352 ARG A CA 1
ATOM 2762 C C . ARG A 1 352 ? -44.872 6.403 20.457 1.00 35.16 352 ARG A C 1
ATOM 2764 O O . ARG A 1 352 ? -46.086 6.401 20.321 1.00 35.16 352 ARG A O 1
ATOM 2771 N N . TYR A 1 353 ? -44.068 5.573 19.794 1.00 31.05 353 TYR A N 1
ATOM 2772 C CA . TYR A 1 353 ? -44.543 4.292 19.260 1.00 31.05 353 TYR A CA 1
ATOM 2773 C C . TYR A 1 353 ? -43.447 3.226 19.335 1.00 31.05 353 TYR A C 1
ATOM 2775 O O . TYR A 1 353 ? -42.318 3.409 18.889 1.00 31.05 353 TYR A O 1
ATOM 2783 N N . SER A 1 354 ? -43.827 2.119 19.970 1.00 33.06 354 SER A N 1
ATOM 2784 C CA . SER A 1 354 ? -43.097 0.859 20.092 1.00 33.06 354 SER A CA 1
ATOM 2785 C C . SER A 1 354 ? -43.185 0.019 18.801 1.00 33.06 354 SER A C 1
ATOM 2787 O O . SER A 1 354 ? -43.994 0.327 17.923 1.00 33.06 354 SER A O 1
ATOM 2789 N N . PRO A 1 355 ? -42.375 -1.050 18.674 1.00 44.22 355 PRO A N 1
ATOM 2790 C CA . PRO A 1 355 ? -42.104 -1.728 17.411 1.00 44.22 355 PRO A CA 1
ATOM 2791 C C . PRO A 1 355 ? -43.141 -2.813 17.089 1.00 44.22 355 PRO A C 1
ATOM 2793 O O . PRO A 1 355 ? -43.571 -3.563 17.967 1.00 44.22 355 PRO A O 1
ATOM 2796 N N . ARG A 1 356 ? -43.491 -2.966 15.804 1.00 31.45 356 ARG A N 1
ATOM 2797 C CA . ARG A 1 356 ? -44.328 -4.074 15.317 1.00 31.45 356 ARG A CA 1
ATOM 2798 C C . ARG A 1 356 ? -43.486 -5.090 14.539 1.00 31.45 356 ARG A C 1
ATOM 2800 O O . ARG A 1 356 ? -42.791 -4.747 13.591 1.00 31.45 356 ARG A O 1
ATOM 2807 N N . LYS A 1 357 ? -43.568 -6.346 14.988 1.00 34.81 357 LYS A N 1
ATOM 2808 C CA . LYS A 1 357 ? -43.018 -7.570 14.380 1.00 34.81 357 LYS A CA 1
ATOM 2809 C C . LYS A 1 357 ? -43.886 -8.081 13.207 1.00 34.81 357 LYS A C 1
ATOM 2811 O O . LYS A 1 357 ? -45.092 -7.841 13.212 1.00 34.81 357 LYS A O 1
ATOM 2816 N N . LYS A 1 358 ? -43.272 -8.976 12.405 1.00 33.00 358 LYS A N 1
ATOM 2817 C CA . LYS A 1 358 ? -43.824 -9.965 11.429 1.00 33.00 358 LYS A CA 1
ATOM 2818 C C . LYS A 1 358 ? -44.164 -9.374 10.043 1.00 33.00 358 LYS A C 1
ATOM 2820 O O . LYS A 1 358 ? -44.640 -8.255 9.989 1.00 33.00 358 LYS A O 1
ATOM 2825 N N . ALA A 1 359 ? -43.963 -10.019 8.888 1.00 31.48 359 ALA A N 1
ATOM 2826 C CA . ALA A 1 359 ? -43.670 -11.404 8.480 1.00 31.48 359 ALA A CA 1
ATOM 2827 C C . ALA A 1 359 ? -42.937 -11.358 7.107 1.00 31.48 359 ALA A C 1
ATOM 2829 O O . ALA A 1 359 ? -43.156 -10.428 6.341 1.00 31.48 359 ALA A O 1
ATOM 2830 N N . ALA A 1 360 ? -41.915 -12.177 6.837 1.00 34.19 360 ALA A N 1
ATOM 2831 C CA . ALA A 1 360 ? -41.984 -13.426 6.058 1.00 34.19 360 ALA A CA 1
ATOM 2832 C C . ALA A 1 360 ? -42.927 -13.403 4.834 1.00 34.19 360 ALA A C 1
ATOM 2834 O O . ALA A 1 360 ? -44.120 -13.615 5.002 1.00 34.19 360 ALA A O 1
ATOM 2835 N N . PHE A 1 361 ? -42.363 -13.239 3.629 1.00 30.89 361 PHE A N 1
ATOM 2836 C CA . PHE A 1 361 ? -42.865 -13.803 2.367 1.00 30.89 361 PHE A CA 1
ATOM 2837 C C . PHE A 1 361 ? -41.690 -13.972 1.384 1.00 30.89 361 PHE A C 1
ATOM 2839 O O . PHE A 1 361 ? -41.025 -13.004 1.021 1.00 30.89 361 PHE A O 1
ATOM 2846 N N . SER A 1 362 ? -41.439 -15.219 0.985 1.00 33.25 362 SER A N 1
ATOM 2847 C CA . SER A 1 362 ? -40.692 -15.605 -0.223 1.00 33.25 362 SER A CA 1
ATOM 2848 C C . SER A 1 362 ? -41.713 -16.023 -1.309 1.00 33.25 362 SER A C 1
ATOM 2850 O O . SER A 1 362 ? -42.916 -15.947 -1.063 1.00 33.25 362 SER A O 1
ATOM 2852 N N . PRO A 1 363 ? -41.287 -16.552 -2.466 1.00 45.94 363 PRO A N 1
ATOM 2853 C CA . PRO A 1 363 ? -40.879 -15.821 -3.661 1.00 45.94 363 PRO A CA 1
ATOM 2854 C C . PRO A 1 363 ? -41.838 -16.110 -4.837 1.00 45.94 363 PRO A C 1
ATOM 2856 O O . PRO A 1 363 ? -42.531 -17.124 -4.850 1.00 45.94 363 PRO A O 1
ATOM 2859 N N . GLY A 1 364 ? -41.863 -15.256 -5.861 1.00 27.94 364 GLY A N 1
ATOM 2860 C CA . GLY A 1 364 ? -42.749 -15.475 -7.005 1.00 27.94 364 GLY A CA 1
ATOM 2861 C C . GLY A 1 364 ? -42.302 -14.774 -8.278 1.00 27.94 364 GLY A C 1
ATOM 2862 O O . GLY A 1 364 ? -42.534 -13.585 -8.438 1.00 27.94 364 GLY A O 1
ATOM 2863 N N . SER A 1 365 ? -41.730 -15.585 -9.166 1.00 31.77 365 SER A N 1
ATOM 2864 C CA . SER A 1 365 ? -41.964 -15.581 -10.614 1.00 31.77 365 SER A CA 1
ATOM 2865 C C . SER A 1 365 ? -41.368 -14.469 -11.488 1.00 31.77 365 SER A C 1
ATOM 2867 O O . SER A 1 365 ? -41.791 -13.318 -11.503 1.00 31.77 365 SER A O 1
ATOM 2869 N N . LEU A 1 366 ? -40.426 -14.933 -12.317 1.00 37.19 366 LEU A N 1
ATOM 2870 C CA . LEU A 1 366 ? -40.079 -14.442 -13.653 1.00 37.19 366 LEU A CA 1
ATOM 2871 C C . LEU A 1 366 ? -41.329 -14.101 -14.490 1.00 37.19 366 LEU A C 1
ATOM 2873 O O . LEU A 1 366 ? -42.370 -14.745 -14.338 1.00 37.19 366 LEU A O 1
ATOM 2877 N N . PRO A 1 367 ? -41.175 -13.200 -15.472 1.00 45.78 367 PRO A N 1
ATOM 2878 C CA . PRO A 1 367 ? -41.244 -13.725 -16.827 1.00 45.78 367 PRO A CA 1
ATOM 2879 C C . PRO A 1 367 ? -40.119 -13.243 -17.746 1.00 45.78 367 PRO A C 1
ATOM 2881 O O . PRO A 1 367 ? -39.701 -12.087 -17.782 1.00 45.78 367 PRO A O 1
ATOM 2884 N N . GLU A 1 368 ? -39.687 -14.229 -18.511 1.00 31.31 368 GLU A N 1
ATOM 2885 C C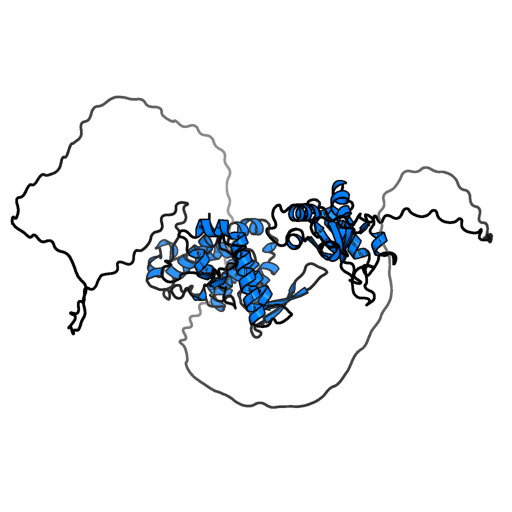A . GLU A 1 368 ? -39.013 -14.208 -19.793 1.00 31.31 368 GLU A CA 1
ATOM 2886 C C . GLU A 1 368 ? -39.862 -13.455 -20.833 1.00 31.31 368 GLU A C 1
ATOM 2888 O O . GLU A 1 368 ? -40.996 -13.849 -21.094 1.00 31.31 368 GLU A O 1
ATOM 2893 N N . ILE A 1 369 ? -39.325 -12.391 -21.443 1.00 36.81 369 ILE A N 1
ATOM 2894 C CA . ILE A 1 369 ? -39.775 -11.925 -22.762 1.00 36.81 369 ILE A CA 1
ATOM 2895 C C . ILE A 1 369 ? -38.551 -11.609 -23.623 1.00 36.81 369 ILE A C 1
ATOM 2897 O O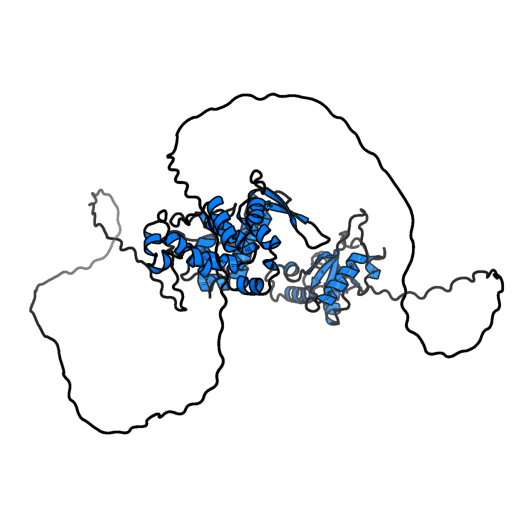 . ILE A 1 369 ? -37.672 -10.814 -23.291 1.00 36.81 369 ILE A O 1
ATOM 2901 N N . THR A 1 370 ? -38.544 -12.317 -24.738 1.00 32.47 370 THR A N 1
ATOM 2902 C CA . THR A 1 370 ? -37.696 -12.266 -25.916 1.00 32.47 370 THR A CA 1
ATOM 2903 C C . THR A 1 370 ? -37.882 -10.973 -26.719 1.00 32.47 370 THR A C 1
ATOM 2905 O O . THR A 1 370 ? -38.946 -10.365 -26.707 1.00 32.47 370 THR A O 1
ATOM 2908 N N . GLY A 1 371 ? -36.877 -10.614 -27.527 1.00 29.44 371 GLY A N 1
ATOM 2909 C CA . GLY A 1 371 ? -37.146 -9.953 -28.809 1.00 29.44 371 GLY A CA 1
ATOM 2910 C C . GLY A 1 371 ? -36.421 -8.639 -29.105 1.00 29.44 371 GLY A C 1
ATOM 2911 O O . GLY A 1 371 ? -36.879 -7.565 -28.746 1.00 29.44 371 GLY A O 1
ATOM 2912 N N . SER A 1 372 ? -35.390 -8.774 -29.942 1.00 31.61 372 SER A N 1
ATOM 2913 C CA . SER A 1 372 ? -35.199 -8.003 -31.182 1.00 31.61 372 SER A CA 1
ATOM 2914 C C . SER A 1 372 ? -34.671 -6.559 -31.150 1.00 31.61 372 SER A C 1
ATOM 2916 O O . SER A 1 372 ? -35.348 -5.596 -30.813 1.00 31.61 372 SER A O 1
ATOM 2918 N N . SER A 1 373 ? -33.448 -6.450 -31.689 1.00 35.31 373 SER A N 1
ATOM 2919 C CA . SER A 1 373 ? -32.949 -5.446 -32.641 1.00 35.31 373 SER A CA 1
ATOM 2920 C C . SER A 1 373 ? -33.923 -4.361 -33.101 1.00 35.31 373 SER A C 1
ATOM 2922 O O . SER A 1 373 ? -34.933 -4.681 -33.723 1.00 35.31 373 SER A O 1
ATOM 2924 N N . SER A 1 374 ? -33.480 -3.099 -33.040 1.00 34.06 374 SER A N 1
ATOM 2925 C CA . SER A 1 374 ? -33.415 -2.230 -34.229 1.00 34.06 374 SER A CA 1
ATOM 2926 C C . SER A 1 374 ? -32.560 -0.974 -34.028 1.00 34.06 374 SER A C 1
ATOM 2928 O O . SER A 1 374 ? -32.706 -0.190 -33.099 1.00 34.06 374 SER A O 1
ATOM 2930 N N . ARG A 1 375 ? -31.664 -0.838 -34.998 1.00 38.44 375 ARG A N 1
ATOM 2931 C CA . ARG A 1 375 ? -30.840 0.279 -35.457 1.00 38.44 375 ARG A CA 1
ATOM 2932 C C . ARG A 1 375 ? -31.647 1.576 -35.645 1.00 38.44 375 ARG A C 1
ATOM 2934 O O . ARG A 1 375 ? -32.633 1.544 -36.368 1.00 38.44 375 ARG A O 1
ATOM 2941 N N . ALA A 1 376 ? -31.164 2.711 -35.129 1.00 31.42 376 ALA A N 1
ATOM 2942 C CA . ALA A 1 376 ? -31.422 4.036 -35.710 1.00 31.42 376 ALA A CA 1
ATOM 2943 C C . ALA A 1 376 ? -30.451 5.110 -35.174 1.00 31.42 376 ALA A C 1
ATOM 2945 O O . ALA A 1 376 ? -30.273 5.299 -33.976 1.00 31.42 376 ALA A O 1
ATOM 2946 N N . SER A 1 377 ? -29.847 5.840 -36.102 1.00 34.28 377 SER A N 1
ATOM 2947 C CA . SER A 1 377 ? -29.320 7.209 -35.986 1.00 34.28 377 SER A CA 1
ATOM 2948 C C . SER A 1 377 ? -29.789 7.935 -37.261 1.00 34.28 377 SER A C 1
ATOM 2950 O O . SER A 1 377 ? -30.167 7.228 -38.202 1.00 34.28 377 SER A O 1
ATOM 2952 N N . PRO A 1 378 ? -29.627 9.260 -37.442 1.00 61.06 378 PRO A N 1
ATOM 2953 C CA . PRO A 1 378 ? -29.528 10.411 -36.531 1.00 61.06 378 PRO A CA 1
ATOM 2954 C C . PRO A 1 378 ? -30.665 11.433 -36.871 1.00 61.06 378 PRO A C 1
ATOM 2956 O O . PRO A 1 378 ? -31.673 11.002 -37.431 1.00 61.06 378 PRO A O 1
ATOM 2959 N N . PRO A 1 379 ? -30.565 12.755 -36.582 1.00 51.75 379 PRO A N 1
ATOM 2960 C CA . PRO A 1 379 ? -29.876 13.621 -37.551 1.00 51.75 379 PRO A CA 1
ATOM 2961 C C . PRO A 1 379 ? -29.131 14.855 -36.992 1.00 51.75 379 PRO A C 1
ATOM 2963 O O . PRO A 1 379 ? -29.342 15.330 -35.880 1.00 51.75 379 PRO A O 1
ATOM 2966 N N . ASN A 1 380 ? -28.260 15.361 -37.869 1.00 38.69 380 ASN A N 1
ATOM 2967 C CA . ASN A 1 380 ? -27.636 16.683 -37.897 1.00 38.69 380 ASN A CA 1
ATOM 2968 C C . ASN A 1 380 ? -28.655 17.832 -37.954 1.00 38.69 380 ASN A C 1
ATOM 2970 O O . ASN A 1 380 ? -29.612 17.764 -38.721 1.00 38.69 380 ASN A O 1
ATOM 2974 N N . THR A 1 381 ? -28.290 18.964 -37.353 1.00 38.53 381 THR A N 1
ATOM 2975 C CA . THR A 1 381 ? -28.663 20.307 -37.828 1.00 38.53 381 THR A CA 1
ATOM 2976 C C . THR A 1 381 ? -27.449 21.222 -37.717 1.00 38.53 381 THR A C 1
ATOM 2978 O O . THR A 1 381 ? -26.900 21.409 -36.633 1.00 38.53 381 THR A O 1
ATOM 2981 N N . GLY A 1 382 ? -27.009 21.749 -38.862 1.00 33.41 382 GLY A N 1
ATOM 2982 C CA . GLY A 1 382 ? -26.026 22.824 -38.954 1.00 33.41 382 GLY A CA 1
ATOM 2983 C C . GLY A 1 382 ? -26.677 24.205 -38.854 1.00 33.41 382 GLY A C 1
ATOM 2984 O O . GLY A 1 382 ? -27.897 24.333 -38.917 1.00 33.41 382 GLY A O 1
ATOM 2985 N N . GLY A 1 383 ? -25.845 25.239 -38.745 1.00 28.89 383 GLY A N 1
ATOM 2986 C CA . GLY A 1 383 ? -26.273 26.635 -38.813 1.00 28.89 383 GLY A CA 1
ATOM 2987 C C . GLY A 1 383 ? -25.113 27.600 -38.592 1.00 28.89 383 GLY A C 1
ATOM 2988 O O . GLY A 1 383 ? -24.660 27.787 -37.469 1.00 28.89 383 GLY A O 1
ATOM 2989 N N . SER A 1 384 ? -24.624 28.180 -39.687 1.00 37.00 384 SER A N 1
ATOM 2990 C CA . SER A 1 384 ? -23.606 29.232 -39.746 1.00 37.00 384 SER A CA 1
ATOM 2991 C C . SER A 1 384 ? -24.145 30.614 -39.347 1.00 37.00 384 SER A C 1
ATOM 2993 O O . SER A 1 384 ? -25.317 30.902 -39.567 1.00 37.00 384 SER A O 1
ATOM 2995 N N . SER A 1 385 ? -23.207 31.502 -38.988 1.00 36.38 385 SER A N 1
ATOM 2996 C CA . SER A 1 385 ? -23.100 32.915 -39.418 1.00 36.38 385 SER A CA 1
ATOM 2997 C C . SER A 1 385 ? -23.158 34.001 -38.331 1.00 36.38 385 SER A C 1
ATOM 2999 O O . SER A 1 385 ? -23.914 33.923 -37.371 1.00 36.38 385 SER A O 1
ATOM 3001 N N . ALA A 1 386 ? -22.390 35.056 -38.638 1.00 32.56 386 ALA A N 1
ATOM 3002 C CA . ALA A 1 386 ? -22.447 36.450 -38.192 1.00 32.56 386 ALA A CA 1
ATOM 3003 C C . ALA A 1 386 ? -21.611 36.889 -36.966 1.00 32.56 386 ALA A C 1
ATOM 3005 O O . ALA A 1 386 ? -21.948 36.652 -35.811 1.00 32.56 386 ALA A O 1
ATOM 3006 N N . GLN A 1 387 ? -20.547 37.654 -37.266 1.00 37.19 387 GLN A N 1
ATOM 3007 C CA . GLN A 1 387 ? -20.054 38.755 -36.420 1.00 37.19 387 GLN A CA 1
ATOM 3008 C C . GLN A 1 387 ? -21.112 39.882 -36.342 1.00 37.19 387 GLN A C 1
ATOM 3010 O O . GLN A 1 387 ? -21.992 39.925 -37.206 1.00 37.19 387 GLN A O 1
ATOM 3015 N N . PRO A 1 388 ? -21.016 40.831 -35.382 1.00 49.31 388 PRO A N 1
ATOM 3016 C CA . PRO A 1 388 ? -20.216 42.052 -35.604 1.00 49.31 388 PRO A CA 1
ATOM 3017 C C . PRO A 1 388 ? -19.448 42.616 -34.372 1.00 49.31 388 PRO A C 1
ATOM 3019 O O . PRO A 1 388 ? -19.725 42.294 -33.223 1.00 49.31 388 PRO A O 1
ATOM 3022 N N . SER A 1 389 ? -18.459 43.468 -34.697 1.00 35.50 389 SER A N 1
ATOM 3023 C CA . SER A 1 389 ? -17.847 44.649 -34.016 1.00 35.50 389 SER A CA 1
ATOM 3024 C C . SER A 1 389 ? -18.563 45.250 -32.778 1.00 35.50 389 SER A C 1
ATOM 3026 O O . SER A 1 389 ? -19.776 45.161 -32.701 1.00 35.50 389 SER A O 1
ATOM 3028 N N . SER A 1 390 ? -17.992 46.001 -31.813 1.00 34.53 390 SER A N 1
ATOM 3029 C CA . SER A 1 390 ? -16.773 46.841 -31.659 1.00 34.53 390 SER A CA 1
ATOM 3030 C C . SER A 1 390 ? -16.819 47.587 -30.302 1.00 34.53 390 SER A C 1
ATOM 3032 O O . SER A 1 390 ? -17.920 47.966 -29.917 1.00 34.53 390 SER A O 1
ATOM 3034 N N . THR A 1 391 ? -15.681 47.944 -29.670 1.00 34.25 391 THR A N 1
ATOM 3035 C CA . THR A 1 391 ? -15.384 49.260 -28.997 1.00 34.25 391 THR A CA 1
ATOM 3036 C C . THR A 1 391 ? -13.943 49.246 -28.426 1.00 34.25 391 THR A C 1
ATOM 3038 O O . THR A 1 391 ? -13.606 48.362 -27.652 1.00 34.25 391 THR A O 1
ATOM 3041 N N . ARG A 1 392 ? -12.958 49.984 -28.975 1.00 32.56 392 ARG A N 1
ATOM 3042 C CA . ARG A 1 392 ? -12.503 51.376 -28.684 1.00 32.56 392 ARG A CA 1
ATOM 3043 C C . ARG A 1 392 ? -12.141 51.634 -27.204 1.00 32.56 392 ARG A C 1
ATOM 3045 O O . ARG A 1 392 ? -13.014 51.582 -26.352 1.00 32.56 392 ARG A O 1
ATOM 3052 N N . SER A 1 393 ? -10.868 51.901 -26.872 1.00 34.09 393 SER A N 1
ATOM 3053 C CA . SER A 1 393 ? -10.308 53.244 -26.551 1.00 34.09 393 SER A CA 1
ATOM 3054 C C . SER A 1 393 ? -8.762 53.178 -26.552 1.00 34.09 393 SER A C 1
ATOM 3056 O O . SER A 1 393 ? -8.200 52.325 -25.881 1.00 34.09 393 SER A O 1
ATOM 3058 N N . ASN A 1 394 ? -8.057 53.859 -27.465 1.00 32.31 394 ASN A N 1
ATOM 3059 C CA . ASN A 1 394 ? -7.433 55.193 -27.330 1.00 32.31 394 ASN A CA 1
ATOM 3060 C C . ASN A 1 394 ? -6.364 55.329 -26.225 1.00 32.31 394 ASN A C 1
ATOM 3062 O O . ASN A 1 394 ? -6.722 55.400 -25.061 1.00 32.31 394 ASN A O 1
ATOM 3066 N N . LEU A 1 395 ? -5.092 55.497 -26.624 1.00 35.22 395 LEU A N 1
ATOM 3067 C CA . LEU A 1 395 ? -4.231 56.659 -26.329 1.00 35.22 395 LEU A CA 1
ATOM 3068 C C . LEU A 1 395 ? -3.023 56.660 -27.302 1.00 35.22 395 LEU A C 1
ATOM 3070 O O . LEU A 1 395 ? -2.497 55.623 -27.690 1.00 35.22 395 LEU A O 1
ATOM 3074 N N . SER A 1 396 ? -2.637 57.854 -27.741 1.00 35.25 396 SER A N 1
ATOM 3075 C CA . SER A 1 396 ? -1.577 58.234 -28.701 1.00 35.25 396 SER A CA 1
ATOM 3076 C C . SER A 1 396 ? -0.817 59.426 -28.070 1.00 35.25 396 SER A C 1
ATOM 3078 O O . SER A 1 396 ? -1.280 59.895 -27.029 1.00 35.25 396 SER A O 1
ATOM 3080 N N . PRO A 1 397 ? 0.190 60.085 -28.692 1.00 57.75 397 PRO A N 1
ATOM 3081 C CA . PRO A 1 397 ? 1.139 59.683 -29.748 1.00 57.75 397 PRO A CA 1
ATOM 3082 C C . PRO A 1 397 ? 2.592 60.203 -29.509 1.00 57.75 397 PRO A C 1
ATOM 3084 O O . PRO A 1 397 ? 2.812 61.147 -28.754 1.00 57.75 397 PRO A O 1
ATOM 3087 N N . ARG A 1 398 ? 3.584 59.754 -30.302 1.00 32.16 398 ARG A N 1
ATOM 3088 C CA . ARG A 1 398 ? 4.634 60.676 -30.801 1.00 32.16 398 ARG A CA 1
ATOM 3089 C C . ARG A 1 398 ? 5.230 60.231 -32.141 1.00 32.16 398 ARG A C 1
ATOM 3091 O O . ARG A 1 398 ? 5.483 59.057 -32.372 1.00 32.16 398 ARG A O 1
ATOM 3098 N N . LYS A 1 399 ? 5.370 61.222 -33.024 1.00 35.34 399 LYS A N 1
ATOM 3099 C CA . LYS A 1 399 ? 5.687 61.189 -34.461 1.00 35.34 399 LYS A CA 1
ATOM 3100 C C . LYS A 1 399 ? 7.194 61.277 -34.734 1.00 35.34 399 LYS A C 1
ATOM 3102 O O . LYS A 1 399 ? 7.841 62.054 -34.046 1.00 35.34 399 LYS A O 1
ATOM 3107 N N . THR A 1 400 ? 7.631 60.685 -35.852 1.00 36.88 400 THR A N 1
ATOM 3108 C CA . THR A 1 400 ? 8.496 61.260 -36.924 1.00 36.88 400 THR A CA 1
ATOM 3109 C C . THR A 1 400 ? 8.499 60.262 -38.104 1.00 36.88 400 THR A C 1
ATOM 3111 O O . THR A 1 400 ? 8.822 59.099 -37.909 1.00 36.88 400 THR A O 1
ATOM 3114 N N . LYS A 1 401 ? 7.835 60.544 -39.244 1.00 35.34 401 LYS A N 1
ATOM 3115 C CA . LYS A 1 401 ? 8.393 61.034 -40.540 1.00 35.34 401 LYS A CA 1
ATOM 3116 C C . LYS A 1 401 ? 9.724 60.329 -40.913 1.00 35.34 401 LYS A C 1
ATOM 3118 O O . LYS A 1 401 ? 10.640 60.348 -40.108 1.00 35.34 401 LYS A O 1
ATOM 3123 N N . THR A 1 402 ? 9.928 59.724 -42.093 1.00 33.91 402 THR A N 1
ATOM 3124 C CA . THR A 1 402 ? 9.795 60.323 -43.440 1.00 33.91 402 THR A CA 1
ATOM 3125 C C . THR A 1 402 ? 9.917 59.254 -44.563 1.00 33.91 402 THR A C 1
ATOM 3127 O O . THR A 1 402 ? 10.620 58.264 -44.398 1.00 33.91 402 THR A O 1
ATOM 3130 N N . THR A 1 403 ? 9.301 59.552 -45.722 1.00 36.50 403 THR A N 1
ATOM 3131 C CA . THR A 1 403 ? 9.681 59.209 -47.126 1.00 36.50 403 THR A CA 1
ATOM 3132 C C . THR A 1 403 ? 9.445 57.815 -47.745 1.00 36.50 403 THR A C 1
ATOM 3134 O O . THR A 1 403 ? 10.301 56.942 -47.752 1.00 36.50 403 THR A O 1
ATOM 3137 N N . SER A 1 404 ? 8.271 57.697 -48.382 1.00 37.56 404 SER A N 1
ATOM 3138 C CA . SER A 1 404 ? 8.007 57.364 -49.804 1.00 37.56 404 SER A CA 1
ATOM 3139 C C . SER A 1 404 ? 9.164 56.865 -50.695 1.00 37.56 404 SER A C 1
ATOM 3141 O O . SER A 1 404 ? 10.106 57.607 -50.948 1.00 37.56 404 SER A O 1
ATOM 3143 N N . SER A 1 405 ? 8.981 55.712 -51.352 1.00 35.97 405 SER A N 1
ATOM 3144 C CA . SER A 1 405 ? 8.767 55.687 -52.812 1.00 35.97 405 SER A CA 1
ATOM 3145 C C . SER A 1 405 ? 8.170 54.350 -53.279 1.00 35.97 405 SER A C 1
ATOM 3147 O O . SER A 1 405 ? 8.387 53.287 -52.705 1.00 35.97 405 SER A O 1
ATOM 3149 N N . ARG A 1 406 ? 7.331 54.468 -54.305 1.00 38.50 406 ARG A N 1
ATOM 3150 C CA . ARG A 1 406 ? 6.414 53.492 -54.894 1.00 38.50 406 ARG A CA 1
ATOM 3151 C C . ARG A 1 406 ? 6.959 53.127 -56.267 1.00 38.50 406 ARG A C 1
ATOM 3153 O O . ARG A 1 406 ? 7.007 54.031 -57.090 1.00 38.50 406 ARG A O 1
ATOM 3160 N N . GLN A 1 407 ? 7.247 51.856 -56.552 1.00 39.31 407 GLN A N 1
ATOM 3161 C CA . GLN A 1 407 ? 7.202 51.324 -57.922 1.00 39.31 407 GLN A CA 1
ATOM 3162 C C . GLN A 1 407 ? 6.747 49.859 -57.930 1.00 39.31 407 GLN A C 1
ATOM 3164 O O . GLN A 1 407 ? 7.321 48.994 -57.275 1.00 39.31 407 GLN A O 1
ATOM 3169 N N . GLN A 1 408 ? 5.664 49.625 -58.671 1.00 43.44 408 GLN A N 1
ATOM 3170 C CA . GLN A 1 408 ? 5.196 48.322 -59.127 1.00 43.44 408 GLN A CA 1
ATOM 3171 C C . GLN A 1 408 ? 5.990 47.927 -60.377 1.00 43.44 408 GLN A C 1
ATOM 3173 O O . GLN A 1 408 ? 6.109 48.734 -61.295 1.00 43.44 408 GLN A O 1
ATOM 3178 N N . SER A 1 409 ? 6.425 46.669 -60.460 1.00 34.91 409 SER A N 1
ATOM 3179 C CA . SER A 1 409 ? 6.677 45.997 -61.738 1.00 34.91 409 SER A CA 1
ATOM 3180 C C . SER A 1 409 ? 6.550 44.474 -61.598 1.00 34.91 409 SER A C 1
ATOM 3182 O O . SER A 1 409 ? 6.960 43.880 -60.605 1.00 34.91 409 SER A O 1
ATOM 3184 N N . THR A 1 410 ? 5.928 43.902 -62.621 1.00 41.84 410 THR A N 1
ATOM 3185 C CA . THR A 1 410 ? 5.464 42.534 -62.912 1.00 41.84 410 THR A CA 1
ATOM 3186 C C . THR A 1 410 ? 6.559 41.441 -62.976 1.00 41.84 410 THR A C 1
ATOM 3188 O O . THR A 1 410 ? 7.748 41.757 -62.933 1.00 41.84 410 THR A O 1
ATOM 3191 N N . PRO A 1 411 ? 6.196 40.136 -63.060 1.00 43.91 411 PRO A N 1
ATOM 3192 C CA . PRO A 1 411 ? 7.064 39.034 -62.649 1.00 43.91 411 PRO A CA 1
ATOM 3193 C C . PRO A 1 411 ? 8.020 38.579 -63.760 1.00 43.91 411 PRO A C 1
ATOM 3195 O O . PRO A 1 411 ? 7.607 38.247 -64.871 1.00 43.91 411 PRO A O 1
ATOM 3198 N N . ARG A 1 412 ? 9.316 38.498 -63.436 1.00 34.97 412 ARG A N 1
ATOM 3199 C CA . ARG A 1 412 ? 10.357 37.958 -64.319 1.00 34.97 412 ARG A CA 1
ATOM 3200 C C . ARG A 1 412 ? 10.642 36.500 -63.957 1.00 34.97 412 ARG A C 1
ATOM 3202 O O . ARG A 1 412 ? 11.227 36.203 -62.921 1.00 34.97 412 ARG A O 1
ATOM 3209 N N . ARG A 1 413 ? 10.230 35.609 -64.859 1.00 47.41 413 ARG A N 1
ATOM 3210 C CA . ARG A 1 413 ? 10.578 34.184 -64.947 1.00 47.41 413 ARG A CA 1
ATOM 3211 C C . ARG A 1 413 ? 12.102 34.012 -64.855 1.00 47.41 413 ARG A C 1
ATOM 3213 O O . ARG A 1 413 ? 12.811 34.363 -65.794 1.00 47.41 413 ARG A O 1
ATOM 3220 N N . GLN A 1 414 ? 12.594 33.499 -63.727 1.00 37.53 414 GLN A N 1
ATOM 3221 C CA . GLN A 1 414 ? 13.994 33.110 -63.552 1.00 37.53 414 GLN A CA 1
ATOM 3222 C C . GLN A 1 414 ? 14.126 31.594 -63.675 1.00 37.53 414 GLN A C 1
ATOM 3224 O O . GLN A 1 414 ? 13.479 30.825 -62.966 1.00 37.53 414 GLN A O 1
ATOM 3229 N N . GLN A 1 415 ? 14.953 31.201 -64.640 1.00 41.88 415 GLN A N 1
ATOM 3230 C CA . GLN A 1 415 ? 15.448 29.851 -64.854 1.00 41.88 415 GLN A CA 1
ATOM 3231 C C . GLN A 1 415 ? 16.241 29.392 -63.625 1.00 41.88 415 GLN A C 1
ATOM 3233 O O . GLN A 1 415 ? 17.090 30.114 -63.107 1.00 41.88 415 GLN A O 1
ATOM 3238 N N . SER A 1 416 ? 15.942 28.182 -63.166 1.00 37.56 416 SER A N 1
ATOM 3239 C CA . SER A 1 416 ? 16.625 27.488 -62.081 1.00 37.56 416 SER A CA 1
ATOM 3240 C C . SER A 1 416 ? 18.039 27.075 -62.494 1.00 37.56 416 SER A C 1
ATOM 3242 O O . SER A 1 416 ? 18.204 26.233 -63.378 1.00 37.56 416 SER A O 1
ATOM 3244 N N . SER A 1 417 ? 19.046 27.627 -61.821 1.00 44.88 417 SER A N 1
ATOM 3245 C CA . SER A 1 417 ? 20.424 27.128 -61.854 1.00 44.88 417 SER A CA 1
ATOM 3246 C C . SER A 1 417 ? 20.551 25.818 -61.053 1.00 44.88 417 SER A C 1
ATOM 3248 O O . SER A 1 417 ? 19.822 25.639 -60.072 1.00 44.88 417 SER A O 1
ATOM 3250 N N . PRO A 1 418 ? 21.477 24.908 -61.411 1.00 49.44 418 PRO A N 1
ATOM 3251 C CA . PRO A 1 418 ? 21.641 23.632 -60.724 1.00 49.44 418 PRO A CA 1
ATOM 3252 C C . PRO A 1 418 ? 22.198 23.839 -59.311 1.00 49.44 418 PRO A C 1
ATOM 3254 O O . PRO A 1 418 ? 23.172 24.564 -59.103 1.00 49.44 418 PRO A O 1
ATOM 3257 N N . ALA A 1 419 ? 21.560 23.195 -58.334 1.00 40.94 419 ALA A N 1
ATOM 3258 C CA . ALA A 1 419 ? 21.948 23.247 -56.933 1.00 40.94 419 ALA A CA 1
ATOM 3259 C C . ALA A 1 419 ? 23.375 22.708 -56.729 1.00 40.94 419 ALA A C 1
ATOM 3261 O O . ALA A 1 419 ? 23.702 21.595 -57.142 1.00 40.94 419 ALA A O 1
ATOM 3262 N N . LYS A 1 420 ? 24.212 23.503 -56.050 1.00 53.91 420 LYS A N 1
ATOM 3263 C CA . LYS A 1 420 ? 25.512 23.072 -55.517 1.00 53.91 420 LYS A CA 1
ATOM 3264 C C . LYS A 1 420 ? 25.321 21.863 -54.582 1.00 53.91 420 LYS A C 1
ATOM 3266 O O . LYS A 1 420 ? 24.379 21.877 -53.787 1.00 53.91 420 LYS A O 1
ATOM 3271 N N . PRO A 1 421 ? 26.218 20.860 -54.616 1.00 50.66 421 PRO A N 1
ATOM 3272 C CA . PRO A 1 421 ? 26.171 19.732 -53.694 1.00 50.66 421 PRO A CA 1
ATOM 3273 C C . PRO A 1 421 ? 26.313 20.239 -52.255 1.00 50.66 421 PRO A C 1
ATOM 3275 O O . PRO A 1 421 ? 27.297 20.889 -51.900 1.00 50.66 421 PRO A O 1
ATOM 3278 N N . SER A 1 422 ? 25.297 19.970 -51.435 1.00 50.72 422 SER A N 1
ATOM 3279 C CA . SER A 1 422 ? 25.302 20.262 -50.005 1.00 50.72 422 SER A CA 1
ATOM 3280 C C . SER A 1 422 ? 26.478 19.555 -49.337 1.00 50.72 422 SER A C 1
ATOM 3282 O O . SER A 1 422 ? 26.634 18.341 -49.479 1.00 50.72 422 SER A O 1
ATOM 3284 N N . THR A 1 423 ? 27.279 20.312 -48.594 1.00 50.31 423 THR A N 1
ATOM 3285 C CA . THR A 1 423 ? 28.350 19.813 -47.732 1.00 50.31 423 THR A CA 1
ATOM 3286 C C . THR A 1 423 ? 27.840 18.668 -46.841 1.00 50.31 423 THR A C 1
ATOM 3288 O O . THR A 1 423 ? 26.765 18.796 -46.245 1.00 50.31 423 THR A O 1
ATOM 3291 N N . PRO A 1 424 ? 28.565 17.537 -46.739 1.00 56.66 424 PRO A N 1
ATOM 3292 C CA . PRO A 1 424 ? 28.149 16.415 -45.908 1.00 56.66 424 PRO A CA 1
ATOM 3293 C C . PRO A 1 424 ? 28.102 16.859 -44.444 1.00 56.66 424 PRO A C 1
ATOM 3295 O O . PRO A 1 424 ? 29.116 17.220 -43.852 1.00 56.66 424 PRO A O 1
ATOM 3298 N N . ILE A 1 425 ? 26.899 16.858 -43.867 1.00 56.44 425 ILE A N 1
ATOM 3299 C CA . ILE A 1 425 ? 26.682 17.135 -42.445 1.00 56.44 425 ILE A CA 1
ATOM 3300 C C . ILE A 1 425 ? 27.508 16.109 -41.651 1.00 56.44 425 ILE A C 1
ATOM 3302 O O . ILE A 1 425 ? 27.315 14.909 -41.879 1.00 56.44 425 ILE A O 1
ATOM 3306 N N . PRO A 1 426 ? 28.399 16.531 -40.732 1.00 58.62 426 PRO A N 1
ATOM 3307 C CA . PRO A 1 426 ? 29.195 15.608 -39.935 1.00 58.62 426 PRO A CA 1
ATOM 3308 C C . PRO A 1 426 ? 28.266 14.632 -39.213 1.00 58.62 426 PRO A C 1
ATOM 3310 O O . PRO A 1 426 ? 27.308 15.028 -38.543 1.00 58.62 426 PRO A O 1
ATOM 3313 N N . SER A 1 427 ? 28.511 13.338 -39.403 1.00 60.78 427 SER A N 1
ATOM 3314 C CA . SER A 1 427 ? 27.706 12.279 -38.807 1.00 60.78 427 SER A CA 1
ATOM 3315 C C . SER A 1 427 ? 27.817 12.358 -37.284 1.00 60.78 427 SER A C 1
ATOM 3317 O O . SER A 1 427 ? 28.834 11.980 -36.715 1.00 60.78 427 SER A O 1
ATOM 3319 N N . SER A 1 428 ? 26.760 12.816 -36.610 1.00 82.31 428 SER A N 1
ATOM 3320 C CA . SER A 1 428 ? 26.651 12.924 -35.143 1.00 82.31 428 SER A CA 1
ATOM 3321 C C . SER A 1 428 ? 26.541 11.572 -34.418 1.00 82.31 428 SER A C 1
ATOM 3323 O O . SER A 1 428 ? 26.128 11.508 -33.261 1.00 82.31 428 SER A O 1
ATOM 3325 N N . ILE A 1 429 ? 26.886 10.487 -35.112 1.00 87.44 429 ILE A N 1
ATOM 3326 C CA . ILE A 1 429 ? 26.781 9.108 -34.657 1.00 87.44 429 ILE A CA 1
ATOM 3327 C C . ILE A 1 429 ? 28.197 8.591 -34.429 1.00 87.44 429 ILE A C 1
ATOM 3329 O O . ILE A 1 429 ? 28.959 8.431 -35.381 1.00 87.44 429 ILE A O 1
ATOM 3333 N N . THR A 1 430 ? 28.520 8.280 -33.178 1.00 89.62 430 THR A N 1
ATOM 3334 C CA . THR A 1 430 ? 29.817 7.710 -32.806 1.00 89.62 430 THR A CA 1
ATOM 3335 C C . THR A 1 430 ? 29.641 6.238 -32.455 1.00 89.62 430 THR A C 1
ATOM 3337 O O . THR A 1 430 ? 28.771 5.889 -31.654 1.00 89.62 430 THR A O 1
ATOM 3340 N N . LYS A 1 431 ? 30.464 5.366 -33.046 1.00 89.56 431 LYS A N 1
ATOM 3341 C CA . LYS A 1 431 ? 30.523 3.939 -32.702 1.00 89.56 431 LYS A CA 1
ATOM 3342 C C . LYS A 1 431 ? 31.570 3.703 -31.612 1.00 89.56 431 LYS A C 1
ATOM 3344 O O . LYS A 1 431 ? 32.656 4.271 -31.676 1.00 89.56 431 LYS A O 1
ATOM 3349 N N . GLY A 1 432 ? 31.233 2.881 -30.622 1.00 86.94 432 GLY A N 1
ATOM 3350 C CA . GLY A 1 432 ? 32.172 2.396 -29.612 1.00 86.94 432 GLY A CA 1
ATOM 3351 C C . GLY A 1 432 ? 33.177 1.376 -30.161 1.00 86.94 432 GLY A C 1
ATOM 3352 O O . GLY A 1 432 ? 33.043 0.898 -31.286 1.00 86.94 432 GLY A O 1
ATOM 3353 N N . THR A 1 433 ? 34.168 1.028 -29.341 1.00 86.56 433 THR A N 1
ATOM 3354 C CA . THR A 1 433 ? 35.290 0.133 -29.667 1.00 86.56 433 THR A CA 1
ATOM 3355 C C . THR A 1 433 ? 34.963 -1.355 -29.517 1.00 86.56 433 THR A C 1
ATOM 3357 O O . THR A 1 433 ? 35.564 -2.170 -30.204 1.00 86.56 433 THR A O 1
ATOM 3360 N N . GLY A 1 434 ? 34.018 -1.729 -28.645 1.00 84.31 434 GLY A N 1
ATOM 3361 C CA . GLY A 1 434 ? 33.600 -3.132 -28.463 1.00 84.31 434 GLY A CA 1
ATOM 3362 C C . GLY A 1 434 ? 34.501 -3.979 -27.556 1.00 84.31 434 GLY A C 1
ATOM 3363 O O . GLY A 1 434 ? 34.408 -5.201 -27.576 1.00 84.31 434 GLY A O 1
ATOM 3364 N N . THR A 1 435 ? 35.348 -3.349 -26.748 1.00 85.12 435 THR A N 1
ATOM 3365 C CA . THR A 1 435 ? 36.301 -3.960 -25.809 1.00 85.12 435 THR A CA 1
ATOM 3366 C C . THR A 1 435 ? 35.751 -4.163 -24.377 1.00 85.12 435 THR A C 1
ATOM 3368 O O . THR A 1 435 ? 36.468 -3.921 -23.409 1.00 85.12 435 THR A O 1
ATOM 3371 N N . CYS A 1 436 ? 34.476 -4.530 -24.201 1.00 83.50 436 CYS A N 1
ATOM 3372 C CA . CYS A 1 436 ? 33.835 -4.633 -22.875 1.00 83.50 436 CYS A CA 1
ATOM 3373 C C . CYS A 1 436 ? 34.432 -5.765 -22.022 1.00 83.50 436 CYS A C 1
ATOM 3375 O O . CYS A 1 436 ? 34.561 -6.890 -22.498 1.00 83.50 436 CYS A O 1
ATOM 3377 N N . LEU A 1 437 ? 34.726 -5.474 -20.747 1.00 79.50 437 LEU A N 1
ATOM 3378 C CA . LEU A 1 437 ? 35.405 -6.393 -19.824 1.00 79.50 437 LEU A CA 1
ATOM 3379 C C . LEU A 1 437 ? 34.473 -7.388 -19.112 1.00 79.50 437 LEU A C 1
ATOM 3381 O O . LEU A 1 437 ? 34.932 -8.469 -18.760 1.00 79.50 437 LEU A O 1
ATOM 3385 N N . ILE A 1 438 ? 33.174 -7.078 -18.932 1.00 71.19 438 ILE A N 1
ATOM 3386 C CA . ILE A 1 438 ? 32.203 -7.980 -18.251 1.00 71.19 438 ILE A CA 1
ATOM 3387 C C . ILE A 1 438 ? 32.167 -9.353 -18.904 1.00 71.19 438 ILE A C 1
ATOM 3389 O O . ILE A 1 438 ? 31.849 -10.358 -18.271 1.00 71.19 438 ILE A O 1
ATOM 3393 N N . SER A 1 439 ? 32.372 -9.378 -20.213 1.00 65.81 439 SER A N 1
ATOM 3394 C CA . SER A 1 439 ? 31.930 -10.484 -21.013 1.00 65.81 439 SER A CA 1
ATOM 3395 C C . SER A 1 439 ? 33.036 -10.966 -21.920 1.00 65.81 439 SER A C 1
ATOM 3397 O O . SER A 1 439 ? 33.332 -10.340 -22.934 1.00 65.81 439 SER A O 1
ATOM 3399 N N . SER A 1 440 ? 33.540 -12.163 -21.628 1.00 66.31 440 SER A N 1
ATOM 3400 C CA . SER A 1 440 ? 34.437 -12.919 -22.509 1.00 66.31 440 SER A CA 1
ATOM 3401 C C . SER A 1 440 ? 33.856 -13.123 -23.922 1.00 66.31 440 SER A C 1
ATOM 3403 O O . SER A 1 440 ? 34.575 -13.506 -24.837 1.00 66.31 440 SER A O 1
ATOM 3405 N N . SER A 1 441 ? 32.554 -12.855 -24.122 1.00 72.69 441 SER A N 1
ATOM 3406 C CA . SER A 1 441 ? 31.887 -12.811 -25.425 1.00 72.69 441 SER A CA 1
ATOM 3407 C C . SER A 1 441 ? 31.156 -11.475 -25.671 1.00 72.69 441 SER A C 1
ATOM 3409 O O . SER A 1 441 ? 30.300 -11.093 -24.872 1.00 72.69 441 SER A O 1
ATOM 3411 N N . PRO A 1 442 ? 31.320 -10.803 -26.824 1.00 68.81 442 PRO A N 1
ATOM 3412 C CA . PRO A 1 442 ? 30.576 -9.578 -27.168 1.00 68.81 442 PRO A CA 1
ATOM 3413 C C . PRO A 1 442 ? 29.041 -9.707 -27.078 1.00 68.81 442 PRO A C 1
ATOM 3415 O O . PRO A 1 442 ? 28.318 -8.722 -26.933 1.00 68.81 442 PRO A O 1
ATOM 3418 N N . LYS A 1 443 ? 28.514 -10.936 -27.136 1.00 76.31 443 LYS A N 1
ATOM 3419 C CA . LYS A 1 443 ? 27.072 -11.240 -27.124 1.00 76.31 443 LYS A CA 1
ATOM 3420 C C . LYS A 1 443 ? 26.414 -11.133 -25.745 1.00 76.31 443 LYS A C 1
ATOM 3422 O O . LYS A 1 443 ? 25.189 -11.146 -25.661 1.00 76.31 443 LYS A O 1
ATOM 3427 N N . THR A 1 444 ? 27.213 -11.062 -24.688 1.00 83.62 444 THR A N 1
ATOM 3428 C CA . THR A 1 444 ? 26.759 -11.176 -23.295 1.00 83.62 444 THR A CA 1
ATOM 3429 C C . THR A 1 444 ? 26.795 -9.830 -22.553 1.00 83.62 444 THR A C 1
ATOM 3431 O O . THR A 1 444 ? 26.190 -9.681 -21.492 1.00 83.62 444 THR A O 1
ATOM 3434 N N . CYS A 1 445 ? 27.395 -8.794 -23.155 1.00 88.81 445 CYS A N 1
ATOM 3435 C CA . CYS A 1 445 ? 27.335 -7.444 -22.606 1.00 88.81 445 CYS A CA 1
ATOM 3436 C C . CYS A 1 445 ? 25.873 -6.932 -22.577 1.00 88.81 445 CYS A C 1
ATOM 3438 O O . CYS A 1 445 ? 25.159 -6.997 -23.581 1.00 88.81 445 CYS A O 1
ATOM 3440 N N . PRO A 1 446 ? 25.401 -6.380 -21.446 1.00 90.38 446 PRO A N 1
ATOM 3441 C CA . PRO A 1 446 ? 24.019 -5.914 -21.300 1.00 90.38 446 PRO A CA 1
ATOM 3442 C C . PRO A 1 446 ? 23.709 -4.663 -22.135 1.00 90.38 446 PRO A C 1
ATOM 3444 O O . PRO A 1 446 ? 22.543 -4.310 -22.320 1.00 90.38 446 PRO A O 1
ATOM 3447 N N . PHE A 1 447 ? 24.746 -3.997 -22.645 1.00 93.06 447 PHE A N 1
ATOM 3448 C CA . PHE A 1 447 ? 24.620 -2.888 -23.580 1.00 93.06 447 PHE A CA 1
ATOM 3449 C C . PHE A 1 447 ? 24.693 -3.330 -25.047 1.00 93.06 447 PHE A C 1
ATOM 3451 O O . PHE A 1 447 ? 24.464 -2.515 -25.939 1.00 93.06 447 PHE A O 1
ATOM 3458 N N . THR A 1 448 ? 24.928 -4.612 -25.334 1.00 89.69 448 THR A N 1
ATOM 3459 C CA . THR A 1 448 ? 24.888 -5.119 -26.708 1.00 89.69 448 THR A CA 1
ATOM 3460 C C . THR A 1 448 ? 23.510 -4.866 -27.322 1.00 89.69 448 THR A C 1
ATOM 3462 O O . THR A 1 448 ? 22.471 -5.135 -26.717 1.00 89.69 448 THR A O 1
ATOM 3465 N N . ASN A 1 449 ? 23.498 -4.384 -28.567 1.00 91.06 449 ASN A N 1
ATOM 3466 C CA . ASN A 1 449 ? 22.295 -3.965 -29.297 1.00 91.06 449 ASN A CA 1
ATOM 3467 C C . ASN A 1 449 ? 21.609 -2.705 -28.739 1.00 91.06 449 ASN A C 1
ATOM 3469 O O . ASN A 1 449 ? 20.407 -2.540 -28.943 1.00 91.06 449 ASN A O 1
ATOM 3473 N N . CYS A 1 450 ? 22.333 -1.811 -28.063 1.00 94.62 450 CYS A N 1
ATOM 3474 C CA . CYS A 1 450 ? 21.794 -0.526 -27.617 1.00 94.62 450 CYS A CA 1
ATOM 3475 C C . CYS A 1 450 ? 22.313 0.646 -28.465 1.00 94.62 450 CYS A C 1
ATOM 3477 O O . CYS A 1 450 ? 23.480 0.685 -28.862 1.00 94.62 450 CYS A O 1
ATOM 3479 N N . ILE A 1 451 ? 21.436 1.623 -28.707 1.00 95.38 451 ILE A N 1
ATOM 3480 C CA . ILE A 1 451 ? 21.796 2.973 -29.148 1.00 95.38 451 ILE A CA 1
ATOM 3481 C C . ILE A 1 451 ? 21.530 3.926 -27.990 1.00 95.38 451 ILE A C 1
ATOM 3483 O O . ILE A 1 451 ? 20.393 4.021 -27.520 1.00 95.38 451 ILE A O 1
ATOM 3487 N N . PHE A 1 452 ? 22.567 4.644 -27.566 1.00 96.75 452 PHE A N 1
ATOM 3488 C CA . PHE A 1 452 ? 22.459 5.662 -26.531 1.00 96.75 452 PHE A CA 1
ATOM 3489 C C . PHE A 1 452 ? 22.173 7.043 -27.120 1.00 96.75 452 PHE A C 1
ATOM 3491 O O . PHE A 1 452 ? 22.798 7.475 -28.086 1.00 96.75 452 PHE A O 1
ATOM 3498 N N . ILE A 1 453 ? 21.241 7.755 -26.504 1.00 96.75 453 ILE A N 1
ATOM 3499 C CA . ILE A 1 453 ? 20.882 9.129 -26.836 1.00 96.75 453 ILE A CA 1
ATOM 3500 C C . ILE A 1 453 ? 21.264 9.969 -25.624 1.00 96.75 453 ILE A C 1
ATOM 3502 O O . ILE A 1 453 ? 20.700 9.799 -24.544 1.00 96.75 453 ILE A O 1
ATOM 3506 N N . LEU A 1 454 ? 22.255 10.836 -25.776 1.00 97.19 454 LEU A N 1
ATOM 3507 C CA . LEU A 1 454 ? 22.744 11.650 -24.670 1.00 97.19 454 LEU A CA 1
ATOM 3508 C C . LEU A 1 454 ? 21.966 12.963 -24.623 1.00 97.19 454 LEU A C 1
ATOM 3510 O O . LEU A 1 454 ? 21.958 13.709 -25.603 1.00 97.19 454 LEU A O 1
ATOM 3514 N N . SER A 1 455 ? 21.327 13.238 -23.486 1.00 97.12 455 SER A N 1
ATOM 3515 C CA . SER A 1 455 ? 20.695 14.531 -23.231 1.00 97.12 455 SER A CA 1
ATOM 3516 C C . SER A 1 455 ? 21.724 15.672 -23.286 1.00 97.12 455 SER A C 1
ATOM 3518 O O . SER A 1 455 ? 22.841 15.493 -22.789 1.00 97.12 455 SER A O 1
ATOM 3520 N N . PRO A 1 456 ? 21.364 16.863 -23.808 1.00 96.00 456 PRO A N 1
ATOM 3521 C CA . PRO A 1 456 ? 22.231 18.047 -23.785 1.00 96.00 456 PRO A CA 1
ATOM 3522 C C . PRO A 1 456 ? 22.702 18.441 -22.378 1.00 96.00 456 PRO A C 1
ATOM 3524 O O . PRO A 1 456 ? 23.771 19.024 -22.216 1.00 96.00 456 PRO A O 1
ATOM 3527 N N . SER A 1 457 ? 21.923 18.090 -21.353 1.00 93.75 457 SER A N 1
ATOM 3528 C CA . SER A 1 457 ? 22.217 18.353 -19.942 1.00 93.75 457 SER A CA 1
ATOM 3529 C C . SER A 1 457 ? 23.420 17.581 -19.407 1.00 93.75 457 SER A C 1
ATOM 3531 O O . SER A 1 457 ? 23.940 17.915 -18.340 1.00 93.75 457 SER A O 1
ATOM 3533 N N . ILE A 1 458 ? 23.846 16.541 -20.124 1.00 94.75 458 ILE A N 1
ATOM 3534 C CA . ILE A 1 458 ? 24.997 15.723 -19.781 1.00 94.75 458 ILE A CA 1
ATOM 3535 C C . ILE A 1 458 ? 26.257 16.393 -20.333 1.00 94.75 458 ILE A C 1
ATOM 3537 O O . ILE A 1 458 ? 26.629 16.223 -21.492 1.00 94.75 458 ILE A O 1
ATOM 3541 N N . THR A 1 459 ? 26.949 17.133 -19.472 1.00 88.19 459 THR A N 1
ATOM 3542 C CA . THR A 1 459 ? 28.202 17.820 -19.821 1.00 88.19 459 THR A CA 1
ATOM 3543 C C . THR A 1 459 ? 29.440 16.945 -19.643 1.00 88.19 459 THR A C 1
ATOM 3545 O O . THR A 1 459 ? 30.518 17.309 -20.105 1.00 88.19 459 THR A O 1
ATOM 3548 N N . SER A 1 460 ? 29.309 15.790 -18.985 1.00 87.94 460 SER A N 1
ATOM 3549 C CA . SER A 1 460 ? 30.452 14.955 -18.622 1.00 87.94 460 SER A CA 1
ATOM 3550 C C . SER A 1 460 ? 31.051 14.246 -19.848 1.00 87.94 460 SER A C 1
ATOM 3552 O O . SER A 1 460 ? 30.405 13.357 -20.419 1.00 87.94 460 SER A O 1
ATOM 3554 N N . PRO A 1 461 ? 32.301 14.561 -20.250 1.00 86.12 461 PRO A N 1
ATOM 3555 C CA . PRO A 1 461 ? 32.972 13.851 -21.340 1.00 86.12 461 PRO A CA 1
ATOM 3556 C C . PRO A 1 461 ? 33.258 12.387 -20.974 1.00 86.12 461 PRO A C 1
ATOM 3558 O O . PRO A 1 461 ? 33.376 11.539 -21.860 1.00 86.12 461 PRO A O 1
ATOM 3561 N N . PHE A 1 462 ? 33.305 12.080 -19.675 1.00 90.75 462 PHE A N 1
ATOM 3562 C CA . PHE A 1 462 ? 33.584 10.754 -19.137 1.00 90.75 462 PHE A CA 1
ATOM 3563 C C . PHE A 1 462 ? 32.560 9.706 -19.583 1.00 90.75 462 PHE A C 1
ATOM 3565 O O . PHE A 1 462 ? 32.919 8.569 -19.861 1.00 90.75 462 PHE A O 1
ATOM 3572 N N . ILE A 1 463 ? 31.292 10.084 -19.765 1.00 93.44 463 ILE A N 1
ATOM 3573 C CA . ILE A 1 463 ? 30.243 9.138 -20.180 1.00 93.44 463 ILE A CA 1
ATOM 3574 C C . ILE A 1 463 ? 30.539 8.527 -21.548 1.00 93.44 463 ILE A C 1
ATOM 3576 O O . ILE A 1 463 ? 30.295 7.343 -21.762 1.00 93.44 463 ILE A O 1
ATOM 3580 N N . LYS A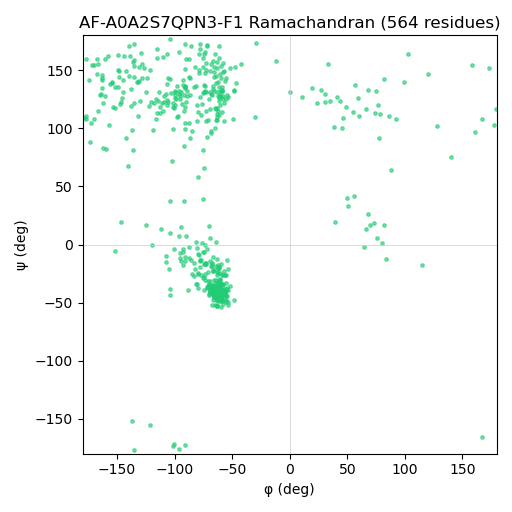 1 464 ? 31.138 9.293 -22.464 1.00 92.44 464 LYS A N 1
ATOM 3581 C CA . LYS A 1 464 ? 31.549 8.770 -23.774 1.00 92.44 464 LYS A CA 1
ATOM 3582 C C . LYS A 1 464 ? 32.615 7.682 -23.624 1.00 92.44 464 LYS A C 1
ATOM 3584 O O . LYS A 1 464 ? 32.566 6.688 -24.343 1.00 92.44 464 LYS A O 1
ATOM 3589 N N . GLN A 1 465 ? 33.532 7.851 -22.671 1.00 92.88 465 GLN A N 1
ATOM 3590 C CA . GLN A 1 465 ? 34.573 6.870 -22.353 1.00 92.88 465 GLN A CA 1
ATOM 3591 C C . GLN A 1 465 ? 34.002 5.629 -21.665 1.00 92.88 465 GLN A C 1
ATOM 3593 O O . GLN A 1 465 ? 34.519 4.541 -21.874 1.00 92.88 465 GLN A O 1
ATOM 3598 N N . LEU A 1 466 ? 32.926 5.774 -20.888 1.00 93.06 466 LEU A N 1
ATOM 3599 C CA . LEU A 1 466 ? 32.232 4.641 -20.277 1.00 93.06 466 LEU A CA 1
ATOM 3600 C C . LEU A 1 466 ? 31.440 3.820 -21.297 1.00 93.06 466 LEU A C 1
ATOM 3602 O O . LEU A 1 466 ? 31.376 2.605 -21.198 1.00 93.06 466 LEU A O 1
ATOM 3606 N N . ILE A 1 467 ? 30.831 4.474 -22.287 1.00 94.12 467 ILE A N 1
ATOM 3607 C CA . ILE A 1 467 ? 29.986 3.812 -23.289 1.00 94.12 467 ILE A CA 1
ATOM 3608 C C . ILE A 1 467 ? 30.828 3.129 -24.378 1.00 94.12 467 ILE A C 1
ATOM 3610 O O . ILE A 1 467 ? 30.465 2.050 -24.857 1.00 94.12 467 ILE A O 1
ATOM 3614 N N . ALA A 1 468 ? 31.947 3.748 -24.776 1.00 91.75 468 ALA A N 1
ATOM 3615 C CA . ALA A 1 468 ? 32.764 3.299 -25.902 1.00 91.75 468 ALA A CA 1
ATOM 3616 C C . ALA A 1 468 ? 33.225 1.826 -25.811 1.00 91.75 468 ALA A C 1
ATOM 3618 O O . ALA A 1 468 ? 33.043 1.115 -26.805 1.00 91.75 468 ALA A O 1
ATOM 3619 N N . PRO A 1 469 ? 33.712 1.307 -24.664 1.00 91.94 469 PRO A N 1
ATOM 3620 C CA . PRO A 1 469 ? 34.122 -0.090 -24.531 1.00 91.94 469 PRO A CA 1
ATOM 3621 C C . PRO A 1 469 ? 33.022 -1.089 -24.886 1.00 91.94 469 PRO A C 1
ATOM 3623 O O . PRO A 1 469 ? 33.303 -2.183 -25.345 1.00 91.94 469 PRO A O 1
ATOM 3626 N N . HIS A 1 470 ? 31.747 -0.733 -24.767 1.00 90.12 470 HIS A N 1
ATOM 3627 C CA . HIS A 1 470 ? 30.658 -1.676 -25.022 1.00 90.12 470 HIS A CA 1
ATOM 3628 C C . HIS A 1 470 ? 30.297 -1.858 -26.499 1.00 90.12 470 HIS A C 1
ATOM 3630 O O . HIS A 1 470 ? 29.344 -2.569 -26.808 1.00 90.12 470 HIS A O 1
ATOM 3636 N N . GLY A 1 471 ? 31.009 -1.197 -27.420 1.00 85.19 471 GLY A N 1
ATOM 3637 C CA . GLY A 1 471 ? 30.736 -1.298 -28.863 1.00 85.19 471 GLY A CA 1
ATOM 3638 C C . GLY A 1 471 ? 29.385 -0.701 -29.257 1.00 85.19 471 GLY A C 1
ATOM 3639 O O . GLY A 1 471 ? 28.881 -0.923 -30.356 1.00 85.19 471 GLY A O 1
ATOM 3640 N N . THR A 1 472 ? 28.776 0.056 -28.347 1.00 88.31 472 THR A N 1
ATOM 3641 C CA . THR A 1 472 ? 27.479 0.676 -28.576 1.00 88.31 472 THR A CA 1
ATOM 3642 C C . THR A 1 472 ? 27.625 1.960 -29.362 1.00 88.31 472 THR A C 1
ATOM 3644 O O . THR A 1 472 ? 28.660 2.625 -29.357 1.00 88.31 472 THR A O 1
ATOM 3647 N N . THR A 1 473 ? 26.568 2.291 -30.090 1.00 92.81 473 THR A N 1
ATOM 3648 C CA . THR A 1 473 ? 26.500 3.543 -30.834 1.00 92.81 473 THR A CA 1
ATOM 3649 C C . THR A 1 473 ? 25.837 4.591 -29.957 1.00 92.81 473 THR A C 1
ATOM 3651 O O . THR A 1 473 ? 24.829 4.293 -29.316 1.00 92.81 473 THR A O 1
ATOM 3654 N N . TYR A 1 474 ? 26.355 5.816 -29.942 1.00 94.62 474 TYR A N 1
ATOM 3655 C CA . TYR A 1 474 ? 25.682 6.926 -29.276 1.00 94.62 474 TYR A CA 1
ATOM 3656 C C . TYR A 1 474 ? 25.532 8.147 -30.182 1.00 94.62 474 TYR A C 1
ATOM 3658 O O . TYR A 1 474 ? 26.281 8.339 -31.140 1.00 94.62 474 TYR A O 1
ATOM 3666 N N . THR A 1 475 ? 24.530 8.964 -29.870 1.00 94.81 475 THR A N 1
ATOM 3667 C CA . THR A 1 475 ? 24.201 10.212 -30.562 1.00 94.81 475 THR A CA 1
ATOM 3668 C C . THR A 1 475 ? 23.811 11.278 -29.547 1.00 94.81 475 THR A C 1
ATOM 3670 O O . THR A 1 475 ? 23.195 10.986 -28.523 1.00 94.81 475 THR A O 1
ATOM 3673 N N . THR A 1 476 ? 24.162 12.527 -29.828 1.00 94.25 476 THR A N 1
ATOM 3674 C CA . THR A 1 476 ? 23.700 13.704 -29.071 1.00 94.25 476 THR A CA 1
ATOM 3675 C C . THR A 1 476 ? 22.558 14.431 -29.783 1.00 94.25 476 THR A C 1
ATOM 3677 O O . THR A 1 476 ? 22.019 15.400 -29.263 1.00 94.25 476 THR A O 1
ATOM 3680 N N . SER A 1 477 ? 22.184 13.992 -30.991 1.00 93.81 477 SER A N 1
ATOM 3681 C CA . SER A 1 477 ? 21.188 14.665 -31.824 1.00 93.81 477 SER A CA 1
ATOM 3682 C C . SER A 1 477 ? 19.929 13.820 -31.973 1.00 93.81 477 SER A C 1
ATOM 3684 O O . SER A 1 477 ? 19.953 12.749 -32.585 1.00 93.81 477 SER A O 1
ATOM 3686 N N . LEU A 1 478 ? 18.796 14.339 -31.496 1.00 94.50 478 LEU A N 1
ATOM 3687 C CA . LEU A 1 478 ? 17.487 13.688 -31.616 1.00 94.50 478 LEU A CA 1
ATOM 3688 C C . LEU A 1 478 ? 17.050 13.462 -33.069 1.00 94.50 478 LEU A C 1
ATOM 3690 O O . LEU A 1 478 ? 16.408 12.459 -33.375 1.00 94.50 478 LEU A O 1
ATOM 3694 N N . GLN A 1 479 ? 17.486 14.320 -33.995 1.00 91.44 479 GLN A N 1
ATOM 3695 C CA . GLN A 1 479 ? 17.190 14.189 -35.427 1.00 91.44 479 GLN A CA 1
ATOM 3696 C C . GLN A 1 479 ? 17.762 12.910 -36.049 1.00 91.44 479 GLN A C 1
ATOM 3698 O O . GLN A 1 479 ? 17.339 12.488 -37.122 1.00 91.44 479 GLN A O 1
ATOM 3703 N N . THR A 1 480 ? 18.720 12.254 -35.393 1.00 89.81 480 THR A N 1
ATOM 3704 C CA . THR A 1 480 ? 19.206 10.948 -35.855 1.00 89.81 480 THR A CA 1
ATOM 3705 C C . THR A 1 480 ? 18.178 9.834 -35.652 1.00 89.81 480 THR A C 1
ATOM 3707 O O . THR A 1 480 ? 18.204 8.862 -36.401 1.00 89.81 480 THR A O 1
ATOM 3710 N N . LEU A 1 481 ? 17.231 9.986 -34.716 1.00 89.12 481 LEU A N 1
ATOM 3711 C CA . LEU A 1 481 ? 16.213 8.976 -34.402 1.00 89.12 481 LEU A CA 1
ATOM 3712 C C . LEU A 1 481 ? 15.102 8.874 -35.448 1.00 89.12 481 LEU A C 1
ATOM 3714 O O . LEU A 1 481 ? 14.516 7.802 -35.602 1.00 89.12 481 LEU A O 1
ATOM 3718 N N . THR A 1 482 ? 14.820 9.965 -36.161 1.00 87.88 482 THR A N 1
ATOM 3719 C CA . THR A 1 482 ? 13.812 10.017 -37.232 1.00 87.88 482 THR A CA 1
ATOM 3720 C C . THR A 1 482 ? 14.359 9.500 -38.561 1.00 87.88 482 THR A C 1
ATOM 3722 O O . THR A 1 482 ? 13.602 9.066 -39.432 1.00 87.88 482 THR A O 1
ATOM 3725 N N . ARG A 1 483 ? 15.685 9.496 -38.731 1.00 81.38 483 ARG A N 1
ATOM 3726 C CA . ARG A 1 483 ? 16.331 9.035 -39.960 1.00 81.38 483 ARG A CA 1
ATOM 3727 C C . ARG A 1 483 ? 16.284 7.511 -40.054 1.00 81.38 483 ARG A C 1
ATOM 3729 O O . ARG A 1 483 ? 16.643 6.798 -39.120 1.00 81.38 483 ARG A O 1
ATOM 3736 N N . LYS A 1 484 ? 15.980 6.997 -41.252 1.00 79.25 484 LYS A N 1
ATOM 3737 C CA . LYS A 1 484 ? 16.060 5.558 -41.595 1.00 79.25 484 LYS A CA 1
ATOM 3738 C C . LYS A 1 484 ? 17.488 4.977 -41.534 1.00 79.25 484 LYS A C 1
ATOM 3740 O O . LYS A 1 484 ? 17.677 3.811 -41.852 1.00 79.25 484 LYS A O 1
ATOM 3745 N N . VAL A 1 485 ? 18.474 5.789 -41.153 1.00 77.19 485 VAL A N 1
ATOM 3746 C CA . VAL A 1 485 ? 19.903 5.453 -41.125 1.00 77.19 485 VAL A CA 1
ATOM 3747 C C . VAL A 1 485 ? 20.269 4.629 -39.889 1.00 77.19 485 VAL A C 1
ATOM 3749 O O . VAL A 1 485 ? 21.240 3.879 -39.925 1.00 77.19 485 VAL A O 1
ATOM 3752 N N . LEU A 1 486 ? 19.505 4.729 -38.794 1.00 83.06 486 LEU A N 1
ATOM 3753 C CA . LEU A 1 486 ? 19.804 3.930 -37.609 1.00 83.06 486 LEU A CA 1
ATOM 3754 C C . LEU A 1 486 ? 19.433 2.456 -37.827 1.00 83.06 486 LEU A C 1
ATOM 3756 O O . LEU A 1 486 ? 18.312 2.159 -38.260 1.00 83.06 486 LEU A O 1
ATOM 3760 N N . PRO A 1 487 ? 20.338 1.5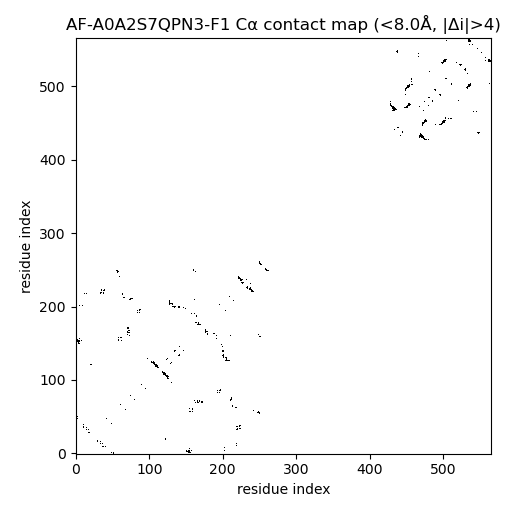21 -37.488 1.00 84.62 487 PRO A N 1
ATOM 3761 C CA . PRO A 1 487 ? 20.064 0.101 -37.619 1.00 84.62 487 PRO A CA 1
ATOM 3762 C C . PRO A 1 487 ? 18.882 -0.282 -36.723 1.00 84.62 487 PRO A C 1
ATOM 3764 O O . PRO A 1 487 ? 18.892 -0.065 -35.513 1.00 84.62 487 PRO A O 1
ATOM 3767 N N . ARG A 1 488 ? 17.840 -0.868 -37.322 1.00 87.62 488 ARG A N 1
ATOM 3768 C CA . ARG A 1 488 ? 16.679 -1.397 -36.579 1.00 87.62 488 ARG A CA 1
ATOM 3769 C C . ARG A 1 488 ? 16.999 -2.712 -35.877 1.00 87.62 488 ARG A C 1
ATOM 3771 O O . ARG A 1 488 ? 16.391 -3.045 -34.859 1.00 87.62 488 ARG A O 1
ATOM 3778 N N . ARG A 1 489 ? 17.936 -3.465 -36.449 1.00 88.88 489 ARG A N 1
ATOM 3779 C CA . ARG A 1 489 ? 18.454 -4.725 -35.928 1.00 88.88 489 ARG A CA 1
ATOM 3780 C C . ARG A 1 489 ? 19.970 -4.646 -35.887 1.00 88.88 489 ARG A C 1
ATOM 3782 O O . ARG A 1 489 ? 20.573 -4.037 -36.766 1.00 88.88 489 ARG A O 1
ATOM 3789 N N . CYS A 1 490 ? 20.563 -5.234 -34.861 1.00 84.38 490 CYS A N 1
ATOM 3790 C CA . CYS A 1 490 ? 22.006 -5.379 -34.804 1.00 84.38 490 CYS A CA 1
ATOM 3791 C C . CYS A 1 490 ? 22.456 -6.318 -35.937 1.00 84.38 490 CYS A C 1
ATOM 3793 O O . CYS A 1 490 ? 21.854 -7.386 -36.076 1.00 84.38 490 CYS A O 1
ATOM 3795 N N . PRO A 1 491 ? 23.481 -5.947 -36.725 1.00 82.12 491 PRO A N 1
ATOM 3796 C CA . PRO A 1 491 ? 24.009 -6.803 -37.786 1.00 82.12 491 PRO A CA 1
ATOM 3797 C C . PRO A 1 491 ? 24.483 -8.163 -37.263 1.00 82.12 491 PRO A C 1
ATOM 3799 O O . PRO A 1 491 ? 24.206 -9.183 -37.881 1.00 82.12 491 PRO A O 1
ATOM 3802 N N . ASP A 1 492 ? 25.115 -8.180 -36.087 1.00 81.62 492 ASP A N 1
ATOM 3803 C CA . ASP A 1 492 ? 25.769 -9.377 -35.548 1.00 81.62 492 ASP A CA 1
ATOM 3804 C C . ASP A 1 492 ? 24.789 -10.346 -34.881 1.00 81.62 492 ASP A C 1
ATOM 3806 O O . ASP A 1 492 ? 24.981 -11.561 -34.901 1.00 81.62 492 ASP A O 1
ATOM 3810 N N . THR A 1 493 ? 23.739 -9.820 -34.241 1.00 84.38 493 THR A N 1
ATOM 3811 C CA . THR A 1 493 ? 22.791 -10.643 -33.470 1.00 84.38 493 THR A CA 1
ATOM 3812 C C . THR A 1 493 ? 21.434 -10.810 -34.145 1.00 84.38 493 THR A C 1
ATOM 3814 O O . THR A 1 493 ? 20.629 -11.625 -33.695 1.00 84.38 493 THR A O 1
ATOM 3817 N N . GLY A 1 494 ? 21.114 -9.995 -35.156 1.00 88.06 494 GLY A N 1
ATOM 3818 C CA . GLY A 1 494 ? 19.785 -9.914 -35.772 1.00 88.06 494 GLY A CA 1
ATOM 3819 C C . GLY A 1 494 ? 18.677 -9.414 -34.831 1.00 88.06 494 GLY A C 1
ATOM 3820 O O . GLY A 1 494 ? 17.521 -9.259 -35.251 1.00 88.06 494 GLY A O 1
ATOM 3821 N N . ARG A 1 495 ? 18.993 -9.146 -33.556 1.00 88.50 495 ARG A N 1
ATOM 3822 C CA . ARG A 1 495 ? 18.034 -8.692 -32.544 1.00 88.50 495 ARG A CA 1
ATOM 3823 C C . ARG A 1 495 ? 17.691 -7.229 -32.753 1.00 88.50 495 ARG A C 1
ATOM 3825 O O . ARG A 1 495 ? 18.492 -6.453 -33.274 1.00 88.50 495 ARG A O 1
ATOM 3832 N N . LYS A 1 496 ? 16.487 -6.850 -32.323 1.00 90.81 496 LYS A N 1
ATOM 3833 C CA . LYS A 1 496 ? 16.039 -5.459 -32.363 1.00 90.81 496 LYS A CA 1
ATOM 3834 C C . LYS A 1 496 ? 16.956 -4.591 -31.496 1.00 90.81 496 LYS A C 1
ATOM 3836 O O . LYS A 1 496 ? 17.283 -4.969 -30.374 1.00 90.81 496 LYS A O 1
ATOM 3841 N N . VAL A 1 497 ? 17.333 -3.429 -32.019 1.00 93.19 497 VAL A N 1
ATOM 3842 C CA . VAL A 1 497 ? 18.135 -2.451 -31.282 1.00 93.19 497 VAL A CA 1
ATOM 3843 C C . VAL A 1 497 ? 17.262 -1.722 -30.258 1.00 93.19 497 VAL A C 1
ATOM 3845 O O . VAL A 1 497 ? 16.176 -1.243 -30.593 1.00 93.19 497 VAL A O 1
ATOM 3848 N N . ARG A 1 498 ? 17.729 -1.645 -29.008 1.00 94.94 498 ARG A N 1
ATOM 3849 C CA . ARG A 1 498 ? 17.109 -0.863 -27.930 1.00 94.94 498 ARG A CA 1
ATOM 3850 C C . ARG A 1 498 ? 17.567 0.589 -28.021 1.00 94.94 498 ARG A C 1
ATOM 3852 O O . ARG A 1 498 ? 18.751 0.854 -28.217 1.00 94.94 498 ARG A O 1
ATOM 3859 N N . LYS A 1 499 ? 16.634 1.527 -27.870 1.00 96.56 499 LYS A N 1
ATOM 3860 C CA . LYS A 1 499 ? 16.919 2.966 -27.825 1.00 96.56 499 LYS A CA 1
ATOM 3861 C C . LYS A 1 499 ? 16.878 3.411 -26.372 1.00 96.56 499 LYS A C 1
ATOM 3863 O O . LYS A 1 499 ? 15.833 3.283 -25.737 1.00 96.56 499 LYS A O 1
ATOM 3868 N N . ILE A 1 500 ? 18.003 3.902 -25.868 1.00 97.69 500 ILE A N 1
ATOM 3869 C CA . ILE A 1 500 ? 18.152 4.316 -24.475 1.00 97.69 500 ILE A CA 1
ATOM 3870 C C . ILE A 1 500 ? 18.576 5.781 -24.433 1.00 97.69 500 ILE A C 1
ATOM 3872 O O . ILE A 1 500 ? 19.643 6.132 -24.926 1.00 97.69 500 ILE A O 1
ATOM 3876 N N . ALA A 1 501 ? 17.764 6.633 -23.824 1.00 98.06 501 ALA A N 1
ATOM 3877 C CA . ALA A 1 501 ? 18.112 8.003 -23.500 1.00 98.06 501 ALA A CA 1
ATOM 3878 C C . ALA A 1 501 ? 18.755 8.077 -22.110 1.00 98.06 501 ALA A C 1
ATOM 3880 O O . ALA A 1 501 ? 18.194 7.588 -21.129 1.00 98.06 501 ALA A O 1
ATOM 3881 N N . LEU A 1 502 ? 19.927 8.706 -22.028 1.00 98.12 502 LEU A N 1
ATOM 3882 C CA . LEU A 1 502 ? 20.587 9.017 -20.765 1.00 98.12 502 LEU A CA 1
ATOM 3883 C C . LEU A 1 502 ? 20.319 10.476 -20.401 1.00 98.12 502 LEU A C 1
ATOM 3885 O O . LEU A 1 502 ? 20.507 11.371 -21.230 1.00 98.12 502 LEU A O 1
ATOM 3889 N N . VAL A 1 503 ? 19.901 10.705 -19.156 1.00 98.00 503 VAL A N 1
ATOM 3890 C CA . VAL A 1 503 ? 19.555 12.028 -18.611 1.00 98.00 503 VAL A CA 1
ATOM 3891 C C . VAL A 1 503 ? 20.266 12.293 -17.282 1.00 98.00 503 VAL A C 1
ATOM 3893 O O . VAL A 1 503 ? 20.780 11.374 -16.645 1.00 98.00 503 VAL A O 1
ATOM 3896 N N . GLU A 1 504 ? 20.295 13.554 -16.850 1.00 97.50 504 GLU A N 1
ATOM 3897 C CA . GLU A 1 504 ? 20.749 13.961 -15.514 1.00 97.50 504 GLU A CA 1
ATOM 3898 C C . GLU A 1 504 ? 19.528 14.228 -14.627 1.00 97.50 504 GLU A C 1
ATOM 3900 O O . GLU A 1 504 ? 18.937 15.306 -14.685 1.00 97.50 504 GLU A O 1
ATOM 3905 N N . THR A 1 505 ? 19.144 13.263 -13.783 1.00 95.38 505 THR A N 1
ATOM 3906 C CA . THR A 1 505 ? 17.911 13.369 -12.975 1.00 95.38 505 THR A CA 1
ATOM 3907 C C . THR A 1 505 ? 17.914 14.527 -11.983 1.00 95.38 505 THR A C 1
ATOM 3909 O O . THR A 1 505 ? 16.843 14.992 -11.591 1.00 95.38 505 THR A O 1
ATOM 3912 N N . LYS A 1 506 ? 19.092 15.045 -11.604 1.00 94.94 506 LYS A N 1
ATOM 3913 C CA . LYS A 1 506 ? 19.198 16.248 -10.762 1.00 94.94 506 LYS A CA 1
ATOM 3914 C C . LYS A 1 506 ? 18.689 17.507 -11.470 1.00 94.94 506 LYS A C 1
ATOM 3916 O O . LYS A 1 506 ? 18.292 18.458 -10.805 1.00 94.94 506 LYS A O 1
ATOM 3921 N N . LYS A 1 507 ? 18.658 17.506 -12.803 1.00 96.50 507 LYS A N 1
ATOM 3922 C CA . LYS A 1 507 ? 18.142 18.588 -13.647 1.00 96.50 507 LYS A CA 1
ATOM 3923 C C . LYS A 1 507 ? 16.750 18.219 -14.155 1.00 96.50 507 LYS A C 1
ATOM 3925 O O . LYS A 1 507 ? 16.561 17.867 -15.320 1.00 96.50 507 LYS A O 1
ATOM 3930 N N . ARG A 1 508 ? 15.776 18.244 -13.240 1.00 95.50 508 ARG A N 1
ATOM 3931 C CA . ARG A 1 508 ? 14.411 17.745 -13.477 1.00 95.50 508 ARG A CA 1
ATOM 3932 C C . ARG A 1 508 ? 13.733 18.414 -14.674 1.00 95.50 508 ARG A C 1
ATOM 3934 O O . ARG A 1 508 ? 13.192 17.707 -15.517 1.00 95.50 508 ARG A O 1
ATOM 3941 N N . ASP A 1 509 ? 13.790 19.738 -14.767 1.00 96.19 509 ASP A N 1
ATOM 3942 C CA . ASP A 1 509 ? 13.088 20.481 -15.821 1.00 96.19 509 ASP A CA 1
ATOM 3943 C C . ASP A 1 509 ? 13.715 20.249 -17.198 1.00 96.19 509 ASP A C 1
ATOM 3945 O O . ASP A 1 509 ? 12.999 19.976 -18.161 1.00 96.19 509 ASP A O 1
ATOM 3949 N N . GLU A 1 510 ? 15.050 20.245 -17.277 1.00 97.06 510 GLU A N 1
ATOM 3950 C CA . GLU A 1 510 ? 15.777 19.904 -18.507 1.00 97.06 510 GLU A CA 1
ATOM 3951 C C . GLU A 1 510 ? 15.483 18.455 -18.942 1.00 97.06 510 GLU A C 1
ATOM 3953 O O . GLU A 1 510 ? 15.266 18.187 -20.122 1.00 97.06 510 GLU A O 1
ATOM 3958 N N . THR A 1 511 ? 15.398 17.521 -17.987 1.00 97.00 511 THR A N 1
ATOM 3959 C CA . THR A 1 511 ? 15.034 16.119 -18.251 1.00 97.00 511 THR A CA 1
ATOM 3960 C C . THR A 1 511 ? 13.615 16.001 -18.808 1.00 97.00 511 THR A C 1
ATOM 3962 O O . THR A 1 511 ? 13.403 15.306 -19.799 1.00 97.00 511 THR A O 1
ATOM 3965 N N . ILE A 1 512 ? 12.640 16.693 -18.207 1.00 95.50 512 ILE A N 1
ATOM 3966 C CA . ILE A 1 512 ? 11.248 16.695 -18.680 1.00 95.50 512 ILE A CA 1
ATOM 3967 C C . ILE A 1 512 ? 11.158 17.309 -20.082 1.00 95.50 512 ILE A C 1
ATOM 3969 O O . ILE A 1 512 ? 10.470 16.756 -20.941 1.00 95.50 512 ILE A O 1
ATOM 3973 N N . ALA A 1 513 ? 11.853 18.423 -20.328 1.00 97.06 513 ALA A N 1
ATOM 3974 C CA . ALA A 1 513 ? 11.898 19.062 -21.640 1.00 97.06 513 ALA A CA 1
ATOM 3975 C C . ALA A 1 513 ? 12.476 18.112 -22.699 1.00 97.06 513 ALA A C 1
ATOM 3977 O O . ALA A 1 513 ? 11.842 17.873 -23.724 1.00 97.06 513 ALA A O 1
ATOM 3978 N N . PHE A 1 514 ? 13.609 17.478 -22.401 1.00 97.75 514 PHE A N 1
ATOM 3979 C CA . PHE A 1 514 ? 14.247 16.516 -23.294 1.00 97.75 514 PHE A CA 1
ATOM 3980 C C . PHE A 1 514 ? 13.367 15.290 -23.583 1.00 97.75 514 PHE A C 1
ATOM 3982 O O . PHE A 1 514 ? 13.290 14.832 -24.722 1.00 97.75 514 PHE A O 1
ATOM 3989 N N . MET A 1 515 ? 12.652 14.770 -22.579 1.00 97.75 515 MET A N 1
ATOM 3990 C CA . MET A 1 515 ? 11.689 13.685 -22.794 1.00 97.75 515 MET A CA 1
ATOM 3991 C C . MET A 1 515 ? 10.559 14.116 -23.735 1.00 97.75 515 MET A C 1
ATOM 3993 O O . MET A 1 515 ? 10.260 13.390 -24.678 1.00 97.75 515 MET A O 1
ATOM 3997 N N . ARG A 1 516 ? 9.987 15.313 -23.549 1.00 97.00 516 ARG A N 1
ATOM 3998 C CA . ARG A 1 516 ? 8.955 15.857 -24.452 1.00 97.00 516 ARG A CA 1
ATOM 3999 C C . ARG A 1 516 ? 9.461 16.026 -25.883 1.00 97.00 516 ARG A C 1
ATOM 4001 O O . ARG A 1 516 ? 8.713 15.769 -26.821 1.00 97.00 516 ARG A O 1
ATOM 4008 N N . GLU A 1 517 ? 10.718 16.425 -26.065 1.00 97.75 517 GLU A N 1
ATOM 4009 C CA . GLU A 1 517 ? 11.334 16.502 -27.394 1.00 97.75 517 GLU A CA 1
ATOM 4010 C C . GLU A 1 517 ? 11.425 15.126 -28.065 1.00 97.75 517 GLU A C 1
ATOM 4012 O O . GLU A 1 517 ? 11.145 15.019 -29.257 1.00 97.75 517 GLU A O 1
ATOM 4017 N N . ILE A 1 518 ? 11.762 14.068 -27.315 1.00 97.25 518 ILE A N 1
ATOM 4018 C CA . ILE A 1 518 ? 11.755 12.688 -27.829 1.00 97.25 518 ILE A CA 1
ATOM 4019 C C . ILE A 1 518 ? 10.335 12.267 -28.229 1.00 97.25 518 ILE A C 1
ATOM 4021 O O . ILE A 1 518 ? 10.149 11.720 -29.318 1.00 97.25 518 ILE A O 1
ATOM 4025 N N . GLU A 1 519 ? 9.334 12.544 -27.389 1.00 96.00 519 GLU A N 1
ATOM 4026 C CA . GLU A 1 519 ? 7.930 12.220 -27.679 1.00 96.00 519 GLU A CA 1
ATOM 4027 C C . GLU A 1 519 ? 7.428 12.927 -28.945 1.00 96.00 519 GLU A C 1
ATOM 4029 O O . GLU A 1 519 ? 6.752 12.319 -29.780 1.00 96.00 519 GLU A O 1
ATOM 4034 N N . ALA A 1 520 ? 7.810 14.195 -29.123 1.00 96.31 520 ALA A N 1
ATOM 4035 C CA . ALA A 1 520 ? 7.434 15.013 -30.272 1.00 96.31 520 ALA A CA 1
ATOM 4036 C C . ALA A 1 520 ? 7.959 14.464 -31.611 1.00 96.31 520 ALA A C 1
ATOM 4038 O O . ALA A 1 520 ? 7.402 14.782 -32.661 1.00 96.31 520 ALA A O 1
ATOM 4039 N N . LEU A 1 521 ? 8.979 13.596 -31.600 1.00 95.81 521 LEU A N 1
ATOM 4040 C CA . LEU A 1 521 ? 9.453 12.919 -32.812 1.00 95.81 521 LEU A CA 1
ATOM 4041 C C . LEU A 1 521 ? 8.437 11.914 -33.370 1.00 95.81 521 LEU A C 1
ATOM 4043 O O . LEU A 1 521 ? 8.594 11.474 -34.510 1.00 95.81 521 LEU A O 1
ATOM 4047 N N . GLY A 1 522 ? 7.434 11.508 -32.580 1.00 95.25 522 GLY A N 1
ATOM 4048 C CA . GLY A 1 522 ? 6.377 10.602 -33.025 1.00 95.25 522 GLY A CA 1
ATOM 4049 C C . GLY A 1 522 ? 6.924 9.284 -33.574 1.00 95.25 522 GLY A C 1
ATOM 4050 O O . GLY A 1 522 ? 6.466 8.813 -34.618 1.00 95.25 522 GLY A O 1
ATOM 4051 N N . LEU A 1 523 ? 7.939 8.713 -32.914 1.00 94.25 523 LEU A N 1
ATOM 4052 C CA . LEU A 1 523 ? 8.634 7.522 -33.400 1.00 94.25 523 LEU A CA 1
ATOM 4053 C C . LEU A 1 523 ? 7.653 6.351 -33.549 1.00 94.25 523 LEU A C 1
ATOM 4055 O O . LEU A 1 523 ? 6.935 5.986 -32.615 1.00 94.25 523 LEU A O 1
ATOM 4059 N N . LYS A 1 524 ? 7.640 5.744 -34.739 1.00 93.56 524 LYS A N 1
ATOM 4060 C CA . LYS A 1 524 ? 6.793 4.594 -35.073 1.00 93.56 524 LYS A CA 1
ATOM 4061 C C . LYS A 1 524 ? 7.626 3.417 -35.562 1.00 93.56 524 LYS A C 1
ATOM 4063 O O . LYS A 1 524 ? 8.611 3.574 -36.288 1.00 93.56 524 LYS A O 1
ATOM 4068 N N . ARG A 1 525 ? 7.198 2.215 -35.184 1.00 90.19 525 ARG A N 1
ATOM 4069 C CA . ARG A 1 525 ? 7.736 0.943 -35.678 1.00 90.19 525 ARG A CA 1
ATOM 4070 C C . ARG A 1 525 ? 7.308 0.709 -37.127 1.00 90.19 525 ARG A C 1
ATOM 4072 O O . ARG A 1 525 ? 6.427 1.385 -37.650 1.00 90.19 525 ARG A O 1
ATOM 4079 N N . SER A 1 526 ? 7.884 -0.310 -37.770 1.00 86.62 526 SER A N 1
ATOM 4080 C CA . SER A 1 526 ? 7.400 -0.786 -39.078 1.00 86.62 526 SER A CA 1
ATOM 4081 C C . SER A 1 526 ? 5.942 -1.245 -39.048 1.00 86.62 526 SER A C 1
ATOM 4083 O O . SER A 1 526 ? 5.283 -1.176 -40.073 1.00 86.62 526 SER A O 1
ATOM 4085 N N . SER A 1 527 ? 5.444 -1.681 -37.887 1.00 89.81 527 SER A N 1
ATOM 4086 C CA . SER A 1 527 ? 4.036 -2.028 -37.669 1.00 89.81 527 SER A CA 1
ATOM 4087 C C . SER A 1 527 ? 3.107 -0.812 -37.558 1.00 89.81 527 SER A C 1
ATOM 4089 O O . SER A 1 527 ? 1.902 -0.987 -37.442 1.00 89.81 527 SER A O 1
ATOM 4091 N N . GLY A 1 528 ? 3.638 0.415 -37.540 1.00 92.56 528 GLY A N 1
ATOM 4092 C CA . GLY A 1 528 ? 2.865 1.637 -37.294 1.00 92.56 528 GLY A CA 1
ATOM 4093 C C . GLY A 1 528 ? 2.632 1.956 -35.812 1.00 92.56 528 GLY A C 1
ATOM 4094 O O . GLY A 1 528 ? 2.261 3.084 -35.492 1.00 92.56 528 GLY A O 1
ATOM 4095 N N . GLU A 1 529 ? 2.908 1.015 -34.905 1.00 93.19 529 GLU A N 1
ATOM 4096 C CA . GLU A 1 529 ? 2.828 1.228 -33.454 1.00 93.19 529 GLU A CA 1
ATOM 4097 C C . GLU A 1 529 ? 3.859 2.243 -32.949 1.00 93.19 529 GLU A C 1
ATOM 4099 O O . GLU A 1 529 ? 4.957 2.354 -33.506 1.00 93.19 529 GLU A O 1
ATOM 4104 N N . ARG A 1 530 ? 3.547 2.917 -31.833 1.00 93.31 530 ARG A N 1
ATOM 4105 C CA . ARG A 1 530 ? 4.485 3.814 -31.142 1.00 93.31 530 ARG A CA 1
ATOM 4106 C C . ARG A 1 530 ? 5.747 3.050 -30.728 1.00 93.31 530 ARG A C 1
ATOM 4108 O O . ARG A 1 530 ? 5.697 1.954 -30.165 1.00 93.31 530 ARG A O 1
ATOM 4115 N N . GLU A 1 531 ? 6.901 3.631 -31.026 1.00 94.69 531 GLU A N 1
ATOM 4116 C CA . GLU A 1 531 ? 8.192 3.151 -30.557 1.00 94.69 531 GLU A CA 1
ATOM 4117 C C . GLU A 1 531 ? 8.643 3.972 -29.353 1.00 94.69 531 GLU A C 1
ATOM 4119 O O . GLU A 1 531 ? 8.824 5.177 -29.467 1.00 94.69 531 GLU A O 1
ATOM 4124 N N . TYR A 1 532 ? 8.839 3.295 -28.223 1.00 94.88 532 TYR A N 1
ATOM 4125 C CA . TYR A 1 532 ? 9.295 3.915 -26.983 1.00 94.88 532 TYR A CA 1
ATOM 4126 C C . TYR A 1 532 ? 10.823 3.965 -26.905 1.00 94.88 532 TYR A C 1
ATOM 4128 O O . TYR A 1 532 ? 11.508 3.026 -27.330 1.00 94.88 532 TYR A O 1
ATOM 4136 N N . VAL A 1 533 ? 11.331 5.042 -26.317 1.00 96.94 533 VAL A N 1
ATOM 4137 C CA . VAL A 1 533 ? 12.719 5.234 -25.907 1.00 96.94 533 VAL A CA 1
ATOM 4138 C C . VAL A 1 533 ? 12.788 5.102 -24.391 1.00 96.94 533 VAL A C 1
ATOM 4140 O O . VAL A 1 533 ? 12.114 5.810 -23.648 1.00 96.94 533 VAL A O 1
ATOM 4143 N N . GLU A 1 534 ? 13.608 4.170 -23.928 1.00 98.00 534 GLU A N 1
ATOM 4144 C CA . GLU A 1 534 ? 13.833 3.933 -22.506 1.00 98.00 534 GLU A CA 1
ATOM 4145 C C . GLU A 1 534 ? 14.686 5.064 -21.912 1.00 98.00 534 GLU A C 1
ATOM 4147 O O . GLU A 1 534 ? 15.721 5.393 -22.483 1.00 98.00 534 GLU A O 1
ATOM 4152 N N . VAL A 1 535 ? 14.297 5.654 -20.780 1.00 98.19 535 VAL A N 1
ATOM 4153 C CA . VAL A 1 535 ? 14.998 6.802 -20.179 1.00 98.19 535 VAL A CA 1
ATOM 4154 C C . VAL A 1 535 ? 15.606 6.407 -18.837 1.00 98.19 535 VAL A C 1
ATOM 4156 O O . VAL A 1 535 ? 14.900 5.967 -17.924 1.00 98.19 535 VAL A O 1
ATOM 4159 N N . TYR A 1 536 ? 16.917 6.600 -18.702 1.00 98.44 536 TYR A N 1
ATOM 4160 C CA . TYR A 1 536 ? 17.681 6.277 -17.498 1.00 98.44 536 TYR A CA 1
ATOM 4161 C C . TYR A 1 536 ? 18.565 7.441 -17.055 1.00 98.44 536 TYR A C 1
ATOM 4163 O O . TYR A 1 536 ? 19.037 8.231 -17.871 1.00 98.44 536 TYR A O 1
ATOM 4171 N N . ASP A 1 537 ? 18.856 7.505 -15.757 1.00 97.44 537 ASP A N 1
ATOM 4172 C CA . ASP A 1 537 ? 19.917 8.370 -15.251 1.00 97.44 537 ASP A CA 1
ATOM 4173 C C . ASP A 1 537 ? 21.280 7.873 -15.748 1.00 97.44 537 ASP A C 1
ATOM 4175 O O . ASP A 1 537 ? 21.565 6.672 -15.718 1.00 97.44 537 ASP A O 1
ATOM 4179 N N . TRP A 1 538 ? 22.138 8.790 -16.191 1.00 97.31 538 TRP A N 1
ATOM 4180 C CA . TRP A 1 538 ? 23.433 8.442 -16.778 1.00 97.31 538 TRP A CA 1
ATOM 4181 C C . TRP A 1 538 ? 24.360 7.672 -15.821 1.00 97.31 538 TRP A C 1
ATOM 4183 O O . TRP A 1 538 ? 25.189 6.886 -16.288 1.00 97.31 538 TRP A O 1
ATOM 4193 N N . ARG A 1 539 ? 24.181 7.810 -14.496 1.00 96.19 539 ARG A N 1
ATOM 4194 C CA . ARG A 1 539 ? 24.928 7.054 -13.469 1.00 96.19 539 ARG A CA 1
ATOM 4195 C C . ARG A 1 539 ? 24.685 5.547 -13.539 1.00 96.19 539 ARG A C 1
ATOM 4197 O O . ARG A 1 539 ? 25.440 4.777 -12.948 1.00 96.19 539 ARG A O 1
ATOM 4204 N N . LEU A 1 540 ? 23.675 5.107 -14.295 1.00 95.62 540 LEU A N 1
ATOM 4205 C CA . LEU A 1 540 ? 23.532 3.717 -14.718 1.00 95.62 540 LEU A CA 1
ATOM 4206 C C . LEU A 1 540 ? 24.844 3.184 -15.302 1.00 95.62 540 LEU A C 1
ATOM 4208 O O . LEU A 1 540 ? 25.283 2.105 -14.917 1.00 95.62 540 LEU A O 1
ATOM 4212 N N . VAL A 1 541 ? 25.474 3.935 -16.209 1.00 95.25 541 VAL A N 1
ATOM 4213 C CA . VAL A 1 541 ? 26.679 3.478 -16.913 1.00 95.25 541 VAL A CA 1
ATOM 4214 C C . VAL A 1 541 ? 27.869 3.394 -15.952 1.00 95.25 541 VAL A C 1
ATOM 4216 O O . VAL A 1 541 ? 28.607 2.415 -15.985 1.00 95.25 541 VAL A O 1
ATOM 4219 N N . GLU A 1 542 ? 28.002 4.344 -15.021 1.00 93.94 542 GLU A N 1
ATOM 4220 C CA . GLU A 1 542 ? 29.017 4.280 -13.956 1.00 93.94 542 GLU A CA 1
ATOM 4221 C C . GLU A 1 542 ? 28.834 3.053 -13.070 1.00 93.94 542 GLU A C 1
ATOM 4223 O O . GLU A 1 542 ? 29.788 2.335 -12.771 1.00 93.94 542 GLU A O 1
ATOM 4228 N N . LYS A 1 543 ? 27.594 2.783 -12.648 1.00 94.12 543 LYS A N 1
ATOM 4229 C CA . LYS A 1 543 ? 27.342 1.651 -11.763 1.00 94.12 543 LYS A CA 1
ATOM 4230 C C . LYS A 1 543 ? 27.545 0.322 -12.481 1.00 94.12 543 LYS A C 1
ATOM 4232 O O . LYS A 1 543 ? 28.023 -0.619 -11.856 1.00 94.12 543 LYS A O 1
ATOM 4237 N N . MET A 1 544 ? 27.219 0.256 -13.771 1.00 92.25 544 MET A N 1
ATOM 4238 C CA . MET A 1 544 ? 27.516 -0.907 -14.604 1.00 92.25 544 MET A CA 1
ATOM 4239 C C . MET A 1 544 ? 29.022 -1.129 -14.732 1.00 92.25 544 MET A C 1
ATOM 4241 O O . MET A 1 544 ? 29.432 -2.272 -14.573 1.00 92.25 544 MET A O 1
ATOM 4245 N N . ARG A 1 545 ? 29.830 -0.064 -14.874 1.00 91.00 545 ARG A N 1
ATOM 4246 C CA . ARG A 1 545 ? 31.301 -0.141 -14.813 1.00 91.00 545 ARG A CA 1
ATOM 4247 C C . ARG A 1 545 ? 31.789 -0.818 -13.525 1.00 91.00 545 ARG A C 1
ATOM 4249 O O . ARG A 1 545 ? 32.563 -1.766 -13.559 1.00 91.00 545 ARG A O 1
ATOM 4256 N N . GLY A 1 546 ? 31.268 -0.374 -12.380 1.00 88.81 546 GLY A N 1
ATOM 4257 C CA . GLY A 1 546 ? 31.615 -0.970 -11.087 1.00 88.81 546 GLY A CA 1
ATOM 4258 C C . GLY A 1 546 ? 31.231 -2.451 -10.985 1.00 88.81 546 GLY A C 1
ATOM 4259 O O . GLY A 1 546 ? 31.937 -3.221 -10.346 1.00 88.81 546 GLY A O 1
ATOM 4260 N N . VAL A 1 547 ? 30.148 -2.878 -11.647 1.00 87.75 547 VAL A N 1
ATOM 4261 C CA . VAL A 1 547 ? 29.794 -4.304 -11.746 1.00 87.75 547 VAL A CA 1
ATOM 4262 C C . VAL A 1 547 ? 30.800 -5.074 -12.611 1.00 87.75 547 VAL A C 1
ATOM 4264 O O . VAL A 1 547 ? 31.110 -6.210 -12.264 1.00 87.75 547 VAL A O 1
ATOM 4267 N N . GLU A 1 548 ? 31.345 -4.477 -13.679 1.00 85.56 548 GLU A N 1
ATOM 4268 C CA . GLU A 1 548 ? 32.416 -5.098 -14.490 1.00 85.56 548 GLU A CA 1
ATOM 4269 C C . GLU A 1 548 ? 33.688 -5.310 -13.679 1.00 85.56 548 GLU A C 1
ATOM 4271 O O . GLU A 1 548 ? 34.338 -6.341 -13.798 1.00 85.56 548 GLU A O 1
ATOM 4276 N N . GLU A 1 549 ? 34.016 -4.341 -12.829 1.00 88.56 549 GLU A N 1
ATOM 4277 C CA . GLU A 1 549 ? 35.191 -4.370 -11.958 1.00 88.56 549 GLU A CA 1
ATOM 4278 C C . GLU A 1 549 ? 34.991 -5.298 -10.739 1.00 88.56 549 GLU A C 1
ATOM 4280 O O . GLU A 1 549 ? 35.873 -5.418 -9.894 1.00 88.56 549 GLU A O 1
ATOM 4285 N N . GLY A 1 550 ? 33.833 -5.963 -10.622 1.00 85.56 550 GLY A N 1
ATOM 4286 C CA . GLY A 1 550 ? 33.488 -6.829 -9.488 1.00 85.56 550 GLY A CA 1
ATOM 4287 C C . GLY A 1 550 ? 33.095 -6.068 -8.213 1.00 85.56 550 GLY A C 1
ATOM 4288 O O . GLY A 1 550 ? 32.827 -6.674 -7.175 1.00 85.56 550 GLY A O 1
ATOM 4289 N N . ILE A 1 551 ? 32.997 -4.739 -8.276 1.00 81.50 551 ILE A N 1
ATOM 4290 C CA . ILE A 1 551 ? 32.730 -3.848 -7.145 1.00 81.50 551 ILE A CA 1
ATOM 4291 C C . ILE A 1 551 ? 31.212 -3.605 -7.006 1.00 81.50 551 ILE A C 1
ATOM 4293 O O . ILE A 1 551 ? 30.627 -2.607 -7.445 1.00 81.50 551 ILE A O 1
ATOM 4297 N N . GLY A 1 552 ? 30.541 -4.529 -6.310 1.00 66.75 552 GLY A N 1
ATOM 4298 C CA . GLY A 1 552 ? 29.229 -4.282 -5.696 1.00 66.75 552 GLY A CA 1
ATOM 4299 C C . GLY A 1 552 ? 27.995 -4.544 -6.571 1.00 66.75 552 GLY A C 1
ATOM 4300 O O . GLY A 1 552 ? 27.186 -3.633 -6.795 1.00 66.75 552 GLY A O 1
ATOM 4301 N N . GLY A 1 553 ? 27.793 -5.809 -6.954 1.00 63.00 553 GLY A N 1
ATOM 4302 C CA . GLY A 1 553 ? 26.618 -6.345 -7.668 1.00 63.00 553 GLY A CA 1
ATOM 4303 C C . GLY A 1 553 ? 25.340 -6.529 -6.829 1.00 63.00 553 GLY A C 1
ATOM 4304 O O . GLY A 1 553 ? 24.620 -7.510 -6.996 1.00 63.00 553 GLY A O 1
ATOM 4305 N N . GLY A 1 554 ? 25.035 -5.605 -5.914 1.00 56.50 554 GLY A N 1
ATOM 4306 C CA . GLY A 1 554 ? 23.826 -5.657 -5.082 1.00 56.50 554 GLY A CA 1
ATOM 4307 C C . GLY A 1 554 ? 22.602 -5.019 -5.754 1.00 56.50 554 GLY A C 1
ATOM 4308 O O . GLY A 1 554 ? 22.359 -3.817 -5.591 1.00 56.50 554 GLY A O 1
ATOM 4309 N N . GLY A 1 555 ? 21.814 -5.824 -6.478 1.00 79.38 555 GLY A N 1
ATOM 4310 C CA . GLY A 1 555 ? 20.492 -5.471 -7.025 1.00 79.38 555 GLY A CA 1
ATOM 4311 C C . GLY A 1 555 ? 20.453 -5.147 -8.528 1.00 79.38 555 GLY A C 1
ATOM 4312 O O . GLY A 1 555 ? 21.474 -4.895 -9.160 1.00 79.38 555 GLY A O 1
ATOM 4313 N N . ASN A 1 556 ? 19.249 -5.142 -9.117 1.00 88.44 556 ASN A N 1
ATOM 4314 C CA . ASN A 1 556 ? 19.042 -4.824 -10.536 1.00 88.44 556 ASN A CA 1
ATOM 4315 C C . ASN A 1 556 ? 19.352 -3.337 -10.806 1.00 88.44 556 ASN A C 1
ATOM 4317 O O . ASN A 1 556 ? 18.517 -2.461 -10.561 1.00 88.44 556 ASN A O 1
ATOM 4321 N N . VAL A 1 557 ? 20.569 -3.071 -11.292 1.00 92.12 557 VAL A N 1
ATOM 4322 C CA . VAL A 1 557 ? 21.104 -1.723 -11.545 1.00 92.12 557 VAL A CA 1
ATOM 4323 C C . VAL A 1 557 ? 20.192 -0.932 -12.482 1.00 92.12 557 VAL A C 1
ATOM 4325 O O . VAL A 1 557 ? 19.860 0.211 -12.188 1.00 92.12 557 VAL A O 1
ATOM 4328 N N . TRP A 1 558 ? 19.688 -1.561 -13.544 1.00 94.19 558 TRP A N 1
ATOM 4329 C CA . TRP A 1 558 ? 18.765 -0.934 -14.489 1.00 94.19 558 TRP A CA 1
ATOM 4330 C C . TRP A 1 558 ? 17.528 -0.371 -13.790 1.00 94.19 558 TRP A C 1
ATOM 4332 O O . TRP A 1 558 ? 17.198 0.799 -13.955 1.00 94.19 558 TRP A O 1
ATOM 4342 N N . LYS A 1 559 ? 16.879 -1.164 -12.932 1.00 92.12 559 LYS A N 1
ATOM 4343 C CA . LYS A 1 559 ? 15.680 -0.718 -12.209 1.00 92.12 559 LYS A CA 1
ATOM 4344 C C . LYS A 1 559 ? 15.958 0.473 -11.286 1.00 92.12 559 LYS A C 1
ATOM 4346 O O . LYS A 1 559 ? 15.084 1.315 -11.115 1.00 92.12 559 LYS A O 1
ATOM 4351 N N . ARG A 1 560 ? 17.155 0.550 -10.691 1.00 92.00 560 ARG A N 1
ATOM 4352 C CA . ARG A 1 560 ? 17.534 1.636 -9.770 1.00 92.00 560 ARG A CA 1
ATOM 4353 C C . ARG A 1 560 ? 17.634 2.992 -10.470 1.00 92.00 560 ARG A C 1
ATOM 4355 O O . ARG A 1 560 ? 17.279 3.993 -9.861 1.00 92.00 560 ARG A O 1
ATOM 4362 N N . TYR A 1 561 ? 18.112 3.011 -11.710 1.00 95.56 561 TYR A N 1
ATOM 4363 C CA . TYR A 1 561 ? 18.342 4.243 -12.473 1.00 95.56 561 TYR A CA 1
ATOM 4364 C C . TYR A 1 561 ? 17.275 4.493 -13.546 1.00 95.56 561 TYR A C 1
ATOM 4366 O O . TYR A 1 561 ? 17.456 5.369 -14.387 1.00 95.56 561 TYR A O 1
ATOM 4374 N N . TRP A 1 562 ? 16.176 3.730 -13.545 1.00 96.50 562 TRP A N 1
ATOM 4375 C CA . TRP A 1 562 ? 15.052 3.950 -14.454 1.00 96.50 562 TRP A CA 1
ATOM 4376 C C . TRP A 1 562 ? 14.340 5.261 -14.126 1.00 96.50 562 TRP A C 1
ATOM 4378 O O . TRP A 1 562 ? 13.932 5.481 -12.986 1.00 96.50 562 TRP A O 1
ATOM 4388 N N . VAL A 1 563 ? 14.155 6.101 -15.142 1.00 94.38 563 VAL A N 1
ATOM 4389 C CA . VAL A 1 563 ? 13.445 7.380 -15.028 1.00 94.38 563 VAL A CA 1
ATOM 4390 C C . VAL A 1 563 ? 12.049 7.269 -15.633 1.00 94.38 563 VAL A C 1
ATOM 4392 O O . VAL A 1 563 ? 11.079 7.725 -15.033 1.00 94.38 563 VAL A O 1
ATOM 4395 N N . GLY A 1 564 ? 11.925 6.635 -16.800 1.00 94.19 564 GLY A N 1
ATOM 4396 C CA . GLY A 1 564 ? 10.657 6.525 -17.516 1.00 94.19 564 GLY A CA 1
ATOM 4397 C C . GLY A 1 564 ? 10.834 6.040 -18.950 1.00 94.19 564 GLY A C 1
ATOM 4398 O O . GLY A 1 564 ? 11.895 5.551 -19.324 1.00 94.19 564 GLY A O 1
ATOM 4399 N N . ALA A 1 565 ? 9.791 6.195 -19.761 1.00 95.00 565 ALA A N 1
ATOM 4400 C CA . ALA A 1 565 ? 9.832 5.953 -21.200 1.00 95.00 565 ALA A CA 1
ATOM 4401 C C . ALA A 1 565 ? 9.216 7.151 -21.933 1.00 95.00 565 ALA A C 1
ATOM 4403 O O . ALA A 1 565 ? 8.226 7.702 -21.449 1.00 95.00 565 ALA A O 1
ATOM 4404 N N . ALA A 1 566 ? 9.809 7.532 -23.065 1.00 89.12 566 ALA A N 1
ATOM 4405 C CA . ALA A 1 566 ? 9.348 8.598 -23.958 1.00 89.12 566 ALA A CA 1
ATOM 4406 C C . ALA A 1 566 ? 8.887 8.012 -25.302 1.00 89.12 566 ALA A C 1
ATOM 4408 O O . ALA A 1 566 ? 9.538 7.056 -25.781 1.00 89.12 566 ALA A O 1
#

Radius of gyration: 39.9 Å; Cα contacts (8 Å, |Δi|>4): 528; chains: 1; bounding box: 82×117×133 Å

Sequence (566 aa):
MPFPFIHLCTLLEELEGVLLSPTPLLPSTLKSKKEDLTVRWHARFSNSINTIHRDDPALIFALSPEKLVDRDYGFNEDTLSRFIARTFQMSLADYERWRSWPKLASYRTEARGASGSVVNTLVRNDLGSRVERIMREMGRDTVQEVHLLHKKITVEEVDNALIIIAANNEESSEAIKSLARSHDRNAFTRPLERLYLKLGSNQAKWLTRLLLKDYGFKVPTVFNVGSQHTSFSSALKVTAEVDWNNIIPIRREGSNMMKPTVIQQTTKAIEGLPDPKTNVTTSRGVVSRSNVQPLLRSRPILAEAAPSTVNSQTVKGDTPRQDPESGASSTTNKRPLSEVTSSSLNSQGAGRYSPRKKAAFSPGSLPEITGSSSRASPPNTGGSSAQPSSTRSNLSPRKTKTTSSRQQSTPRRQQSSPAKPSTPIPSSITKGTGTCLISSSPKTCPFTNCIFILSPSITSPFIKQLIAPHGTTYTTSLQTLTRKVLPRRCPDTGRKVRKIALVETKKRDETIAFMREIEALGLKRSSGEREYVEVYDWRLVEKMRGVEEGIGGGGNVWKRYWVGAA

Solvent-accessible surface area (backbone atoms only — not comparable to full-atom values): 37083 Å² total; per-residue (Å²): 99,83,52,44,35,55,62,55,42,50,52,54,50,55,52,48,50,64,74,46,36,94,66,85,66,57,70,69,60,44,50,52,52,48,44,52,48,51,48,52,50,46,68,74,41,38,70,58,47,63,60,34,64,81,79,60,55,39,60,60,49,70,57,44,38,69,71,50,77,51,53,31,67,87,52,51,77,71,56,43,51,55,49,52,38,58,68,68,65,52,50,70,68,57,47,50,60,60,66,66,51,79,71,86,46,76,53,43,76,40,81,45,64,64,97,91,51,76,42,77,40,61,39,63,43,47,70,23,52,50,47,25,48,53,33,50,76,71,43,46,68,74,37,66,67,32,63,56,43,29,67,68,42,26,31,56,60,52,42,31,31,51,46,46,32,10,16,71,28,87,82,17,34,69,76,43,32,69,71,48,55,83,82,37,77,88,48,36,61,50,56,50,46,53,46,61,74,31,40,32,28,69,50,42,16,49,52,46,19,51,66,62,38,48,80,86,65,84,62,80,61,62,43,73,51,52,36,94,76,45,96,54,55,79,89,51,90,41,71,49,70,73,81,70,92,81,70,70,90,73,76,72,73,98,64,98,63,96,69,80,80,75,80,74,79,78,80,76,82,79,90,78,89,81,88,87,86,86,82,90,82,91,83,90,85,86,89,84,89,80,90,86,89,86,90,79,88,85,84,91,85,88,89,86,87,86,88,90,86,87,82,89,89,86,86,88,87,83,88,83,91,84,87,88,83,88,88,89,85,90,83,89,88,80,87,84,93,79,90,83,83,90,82,91,80,88,82,89,80,89,79,91,80,83,89,84,81,88,78,93,82,85,87,83,80,86,83,91,80,85,83,81,90,81,90,86,84,86,86,88,83,86,85,88,86,80,87,83,89,87,84,90,83,93,89,85,88,88,89,80,88,85,85,88,87,88,83,88,84,84,91,79,90,74,83,84,74,84,80,78,83,75,76,81,74,79,74,65,62,47,75,29,78,48,68,43,79,74,28,102,43,76,87,66,40,90,51,50,48,35,37,39,36,46,39,87,82,59,78,63,70,62,57,57,66,66,46,24,32,47,42,25,37,36,30,69,53,74,74,56,76,77,41,89,79,56,69,66,39,31,88,91,73,67,42,70,43,44,45,36,35,34,35,46,73,90,44,52,68,62,43,53,52,52,38,51,56,55,44,71,64,63,48,56,44,97,86,67,47,79,47,71,32,42,30,28,32,50,62,42,59,58,55,50,50,31,42,51,74,66,56,70,80,81,68,67,60,68,72,73,30,56,74,52,73,56